Protein AF-A0A3P3Y8J8-F1 (afdb_monomer_lite)

Foldseek 3Di:
DDDDDFDWDWDWDADLVPRDIDIDTHGPPDDPPDDPPPPDDDDPPDDDDDDPVRDDDDDDDDDDDDDDDDDDDDDDDDDDDDDDDDDDDDDPPVVVVVVVVVVVVVLVVLLVVLVVLLVVVVVLVVVLVVVLVVLLVVLLVLLVVLLVLLVVLLVLLVVVLVLLVVLVVVLVVCVVCVVVLLVLQQPAFDDPLVCVPHPQTTSNSVPDPVVLVVLSVVLVVVSVVLVVVSVVLNVLSVVLNVLSVVLVVVSPPPCPVVPQCPVLVVVSVVVVVVVCCLQVVDPDDDDDDPDDDDPPPPPDDPHDPVSSVVVSCVSVVDPSPVVVVSVVSSVVSVVVSVVSVSSSSVSVVSSVVSVVVSVVSSVVSVVSVVSVVVSCVSSCSLVVSVVVLLVLLLVVVVVVLVVVVLVVVLVVVVVVLVVVVVVLVVCCVPCVVVDDPPPDPCSNPRDDRDDDDDDDDPPVRRPRNDQDPVNRRPDPDDVVVVVVSCVSVVPPPVVVVDDCVVVVVPPPDDDDDDDDDDDDDDDDDDDDDDDDDDDDDPVVVVVVVVVVVVVVVVVVVVVVCVVVVVVVVVVVVVVVVVVVVVVVVVVVVVVVVVVVVVVVVVVVVVVVVVVVVVVVVVVVVVVVVVVDPDQDADQDDDDQFHKWKAFLVFQWTNHPDDDTEGEPPSVLDDSDDRDIDIFGFHDWADDPDRYIYTYGDDDDPDDDDDD

Radius of gyration: 52.0 Å; chains: 1; bounding box: 136×70×163 Å

Organism: Plasmodiophora brassicae (NCBI:txid37360)

Secondary structure (DSSP, 8-state):
-PPPPPPPEEEEEE-TTT--EEEEEE-TT--S-S---------S-------TTS----S------------------------------S-SSHHHHHHHHHHHHHHHHHHHHHHHHHHHHHHHHHHHHHHHHHHHHHHHHHHHHHHHHHHHHHHHHHHHHHHHHHHHHHHHHHHHHHHHHHHHHHH-BPPHHHHTTSS--BHHHHS-HHHHHHHHHHHHHHHHHHHHHHHHHHHHHHHHHHHHHHHHHHTSTTHHHHTS-HHHHHHHHHHHHHHHHHHH--------TT----GGGGG-----HHHHHHHHHHHHH-GGG-HHHHHHHHHHHHHHHHHHHHHHHHHHHHHHHHHHHHHHHHHHHHHHHHHHHHHHGGGGHHHHHHHHHHHHHHHHHHHHHHHHHHHHHHHHHHHHHHHHHHHHHHHHHHHGGGS-TTSSTTTTPPPPP--------STTS-------TTTS-S----HHHHHHHHHHHH-TTGGG---GGGTTTS--S---------------------------SHHHHHHHHHHHHHHHHHHHHHTTTHHHHHHHHHHHHHHHHHHHHHHHHHHHHHHHHHHHHHHHHHHHHHHHHHHHHHHHHHHHHHHHHHT--S-PBP-SS--TT-EEEEETTT-BB--SSSSEEEETTGGGS---SS-EEEEEEEEEEE-STTEEEEEEP----------

Sequence (707 aa):
MPQRSMASSVVVAIVAETGRRFTVSVPAGESMFAPLALATDIATHDQIVLSDDGELVTGTMIRSPCYVYSRLMLTLGKGSGAVTASSVSRRAVTTRIHVDLDAIRNTLRSTDDALDQFRHGYRALRHLLFCFRRQIRAIHVAVRNLRRQVELYVKSVNDFSDDFRKLNDAVLAFNKAFEGTIARLSQIELHPSVTSGRSVHTLLDCVSEGHIRKTLAQFNRDVAGTANFVAQMEESVRTVERDCDEEASKLTTRTVVDRFPYTVIKQLIAMCSTFRRLLSGREQPEVAPDELVSDDDVEVLRLSPDRLEHLREYVLSDACFSDGALDQAQSEMLQMVYDRLSAVSDLETRIRQCSSRLTAYQEIVKQKEAQLASILAVEQIPEAYTAALVEVIRRRRYVASVADQLASVELSVQEQRLEEIKKRSRFASRYGRFLPRDAVPGLSERPPHYTVNLSKFDESLPKIDTLTEATLPNVTLPESFFQFLKETLEDEDILDRLPGTFRDRLTRNDSSDSLSGSDLDQISSVDESDESETGSIVAHKAVRAVVEAVVSETELSRVRLAESSDAAVESLSALQEALSGSHYILAKQECEIGSLAEKLTDLEQRHESLTMTAALMFRENKELSDAVSRPHIALADFRVGDCVAFSARTGQLLNINSPNYVVANRASFPATGDHLCFGHIASVEAGAGDTRLVKLHETSPLSPRTD

Structure (mmCIF, N/CA/C/O backbone):
data_AF-A0A3P3Y8J8-F1
#
_entry.id   AF-A0A3P3Y8J8-F1
#
loop_
_atom_site.group_PDB
_atom_site.id
_atom_site.type_symbol
_atom_site.label_atom_id
_atom_site.label_alt_id
_atom_site.label_comp_id
_atom_site.label_asym_id
_atom_site.label_entity_id
_atom_site.label_seq_id
_atom_site.pdbx_PDB_ins_code
_atom_site.Cartn_x
_atom_site.Cartn_y
_atom_site.Cartn_z
_atom_site.occupancy
_atom_site.B_iso_or_equiv
_atom_site.auth_seq_id
_atom_site.auth_comp_id
_atom_site.auth_asym_id
_atom_site.auth_atom_id
_atom_site.pdbx_PDB_model_num
ATOM 1 N N . MET A 1 1 ? 72.801 6.014 -33.243 1.00 35.25 1 MET A N 1
ATOM 2 C CA . MET A 1 1 ? 71.451 5.678 -33.748 1.00 35.25 1 MET A CA 1
ATOM 3 C C . MET A 1 1 ? 70.615 5.214 -32.564 1.00 35.25 1 MET A C 1
ATOM 5 O O . MET A 1 1 ? 71.037 4.249 -31.938 1.00 35.25 1 MET A O 1
ATOM 9 N N . PRO A 1 2 ? 69.534 5.913 -32.176 1.00 33.62 2 PRO A N 1
ATOM 10 C CA . PRO A 1 2 ? 68.748 5.541 -31.002 1.00 33.62 2 PRO A CA 1
ATOM 11 C C . PRO A 1 2 ? 67.758 4.412 -31.332 1.00 33.62 2 PRO A C 1
ATOM 13 O O . PRO A 1 2 ? 67.183 4.379 -32.421 1.00 33.62 2 PRO A O 1
ATOM 16 N N . GLN A 1 3 ? 67.579 3.489 -30.384 1.00 35.34 3 GLN A N 1
ATOM 17 C CA . GLN A 1 3 ? 66.599 2.401 -30.434 1.00 35.34 3 GLN A CA 1
ATOM 18 C C . GLN A 1 3 ? 65.174 2.972 -30.389 1.00 35.34 3 GLN A C 1
ATOM 20 O O . GLN A 1 3 ? 64.816 3.704 -29.467 1.00 35.34 3 GLN A O 1
ATOM 25 N N . ARG A 1 4 ? 64.356 2.647 -31.397 1.00 32.38 4 ARG A N 1
ATOM 26 C CA . ARG A 1 4 ? 62.924 2.978 -31.428 1.00 32.38 4 ARG A CA 1
ATOM 27 C C . ARG A 1 4 ? 62.164 2.079 -30.447 1.00 32.38 4 ARG A C 1
ATOM 29 O O . ARG A 1 4 ? 62.123 0.868 -30.629 1.00 32.38 4 ARG A O 1
ATOM 36 N N . SER A 1 5 ? 61.542 2.703 -29.450 1.00 36.03 5 SER A N 1
ATOM 37 C CA . SER A 1 5 ? 60.518 2.117 -28.579 1.00 36.03 5 SER A CA 1
ATOM 38 C C . SER A 1 5 ? 59.280 1.742 -29.404 1.00 36.03 5 SER A C 1
ATOM 40 O O . SER A 1 5 ? 58.665 2.617 -30.014 1.00 36.03 5 SER A O 1
ATOM 42 N N . MET A 1 6 ? 58.921 0.457 -29.433 1.00 37.34 6 MET A N 1
ATOM 43 C CA . MET A 1 6 ? 57.693 -0.053 -30.057 1.00 37.34 6 MET A CA 1
ATOM 44 C C . MET A 1 6 ? 56.515 0.147 -29.089 1.00 37.34 6 MET A C 1
ATOM 46 O O . MET A 1 6 ? 56.552 -0.352 -27.968 1.00 37.34 6 MET A O 1
ATOM 50 N N . ALA A 1 7 ? 55.490 0.898 -29.498 1.00 36.88 7 ALA A N 1
ATOM 51 C CA . ALA A 1 7 ? 54.299 1.168 -28.689 1.00 36.88 7 ALA A CA 1
ATOM 52 C C . ALA A 1 7 ? 53.293 0.001 -28.770 1.00 36.88 7 ALA A C 1
ATOM 54 O O . ALA A 1 7 ? 52.903 -0.393 -29.867 1.00 36.88 7 ALA A O 1
ATOM 55 N N . SER A 1 8 ? 52.860 -0.540 -27.625 1.00 37.62 8 SER A N 1
ATOM 56 C CA . SER A 1 8 ? 51.756 -1.513 -27.536 1.00 37.62 8 SER A CA 1
ATOM 57 C C . SER A 1 8 ? 50.402 -0.803 -27.589 1.00 37.62 8 SER A C 1
ATOM 59 O O . SER A 1 8 ? 50.224 0.218 -26.923 1.00 37.62 8 SER A O 1
ATOM 61 N N . SER A 1 9 ? 49.438 -1.353 -28.324 1.00 38.03 9 SER A N 1
ATOM 62 C CA . SER A 1 9 ? 48.086 -0.784 -28.433 1.00 38.03 9 SER A CA 1
ATOM 63 C C . SER A 1 9 ? 47.170 -1.416 -27.384 1.00 38.03 9 SER A C 1
ATOM 65 O O . SER A 1 9 ? 47.148 -2.635 -27.258 1.00 38.03 9 SER A O 1
ATOM 67 N N . VAL A 1 10 ? 46.425 -0.617 -26.616 1.00 37.78 10 VAL A N 1
ATOM 68 C CA . VAL A 1 10 ? 45.458 -1.120 -25.622 1.00 37.78 10 VAL A CA 1
ATOM 69 C C . VAL A 1 10 ? 44.050 -0.963 -26.181 1.00 37.78 10 VAL A C 1
ATOM 71 O O . VAL A 1 10 ? 43.636 0.149 -26.502 1.00 37.78 10 VAL A O 1
ATOM 74 N N . VAL A 1 11 ? 43.317 -2.069 -26.286 1.00 40.38 11 VAL A N 1
ATOM 75 C CA . VAL A 1 11 ? 41.925 -2.101 -26.747 1.00 40.38 11 VAL A CA 1
ATOM 76 C C . VAL A 1 11 ? 41.016 -2.330 -25.550 1.00 40.38 11 VAL A C 1
ATOM 78 O O . VAL A 1 11 ? 41.326 -3.130 -24.665 1.00 40.38 11 VAL A O 1
ATOM 81 N N . VAL A 1 12 ? 39.900 -1.605 -25.508 1.00 36.72 12 VAL A N 1
ATOM 82 C CA . VAL A 1 12 ? 38.963 -1.639 -24.387 1.00 36.72 12 VAL A CA 1
ATOM 83 C C . VAL A 1 12 ? 37.587 -2.066 -24.872 1.00 36.72 12 VAL A C 1
ATOM 85 O O . VAL A 1 12 ? 36.998 -1.379 -25.698 1.00 36.72 12 VAL A O 1
ATOM 88 N N . ALA A 1 13 ? 37.081 -3.182 -24.354 1.00 39.28 13 ALA A N 1
ATOM 89 C CA . ALA A 1 13 ? 35.759 -3.714 -24.663 1.00 39.28 13 ALA A CA 1
ATOM 90 C C . ALA A 1 13 ? 34.815 -3.536 -23.467 1.00 39.28 13 ALA A C 1
ATOM 92 O O . ALA A 1 13 ? 35.237 -3.646 -22.314 1.00 39.28 13 ALA A O 1
ATOM 93 N N . ILE A 1 14 ? 33.543 -3.251 -23.741 1.00 35.12 14 ILE A N 1
ATOM 94 C CA . ILE A 1 14 ? 32.497 -3.073 -22.728 1.00 35.12 14 ILE A CA 1
ATOM 95 C C . ILE A 1 14 ? 31.347 -4.019 -23.069 1.00 35.12 14 ILE A C 1
ATOM 97 O O . ILE A 1 14 ? 30.872 -4.030 -24.203 1.00 35.12 14 ILE A O 1
ATOM 101 N N . VAL A 1 15 ? 30.915 -4.824 -22.099 1.00 42.69 15 VAL A N 1
ATOM 102 C CA . VAL A 1 15 ? 29.780 -5.742 -22.269 1.00 42.69 15 VAL A CA 1
ATOM 103 C C . VAL A 1 15 ? 28.482 -4.966 -22.061 1.00 42.69 15 VAL A C 1
ATOM 105 O O . VAL A 1 15 ? 28.242 -4.468 -20.963 1.00 42.69 15 VAL A O 1
ATOM 108 N N . ALA A 1 16 ? 27.654 -4.873 -23.106 1.00 35.25 16 ALA A N 1
ATOM 109 C CA . ALA A 1 16 ? 26.477 -3.999 -23.152 1.00 35.25 16 ALA A CA 1
ATOM 110 C C . ALA A 1 16 ? 25.461 -4.252 -22.020 1.00 35.25 16 ALA A C 1
ATOM 112 O O . ALA A 1 16 ? 24.938 -3.305 -21.447 1.00 35.25 16 ALA A O 1
ATOM 113 N N . GLU A 1 17 ? 25.239 -5.508 -21.628 1.00 33.78 17 GLU A N 1
ATOM 114 C CA . GLU A 1 17 ? 24.240 -5.851 -20.602 1.00 33.78 17 GLU A CA 1
ATOM 115 C C . GLU A 1 17 ? 24.713 -5.615 -19.159 1.00 33.78 17 GLU A C 1
ATOM 117 O O . GLU A 1 17 ? 23.890 -5.442 -18.263 1.00 33.78 17 GLU A O 1
ATOM 122 N N . THR A 1 18 ? 26.028 -5.589 -18.906 1.00 45.53 18 THR A N 1
ATOM 123 C CA . THR A 1 18 ? 26.582 -5.491 -17.536 1.00 45.53 18 THR A CA 1
ATOM 124 C C . THR A 1 18 ? 27.427 -4.242 -17.293 1.00 45.53 18 THR A C 1
ATOM 126 O O . THR A 1 18 ? 27.809 -3.972 -16.155 1.00 45.53 18 THR A O 1
ATOM 129 N N . GLY A 1 19 ? 27.775 -3.493 -18.344 1.00 39.47 19 GLY A N 1
ATOM 130 C CA . GLY A 1 19 ? 28.634 -2.309 -18.277 1.00 39.47 19 GLY A CA 1
ATOM 131 C C . GLY A 1 19 ? 30.088 -2.592 -17.871 1.00 39.47 19 GLY A C 1
ATOM 132 O O . GLY A 1 19 ? 30.859 -1.655 -17.659 1.00 39.47 19 GLY A O 1
ATOM 133 N N . ARG A 1 20 ? 30.499 -3.863 -17.741 1.00 40.94 20 ARG A N 1
ATOM 134 C CA . ARG A 1 20 ? 31.861 -4.221 -17.317 1.00 40.94 20 ARG A CA 1
ATOM 135 C C . ARG A 1 20 ? 32.875 -3.957 -18.426 1.00 40.94 20 ARG A C 1
ATOM 137 O O . ARG A 1 20 ? 32.657 -4.320 -19.582 1.00 40.94 20 ARG A O 1
ATOM 144 N N . ARG A 1 21 ? 33.993 -3.334 -18.041 1.00 44.00 21 ARG A N 1
ATOM 145 C CA . ARG A 1 21 ? 35.056 -2.851 -18.928 1.00 44.00 21 ARG A CA 1
ATOM 146 C C . ARG A 1 21 ? 36.276 -3.770 -18.858 1.00 44.00 21 ARG A C 1
ATOM 148 O O . ARG A 1 21 ? 36.809 -3.994 -17.775 1.00 44.00 21 ARG A O 1
ATOM 155 N N . PHE A 1 22 ? 36.742 -4.243 -20.009 1.00 43.88 22 PHE A N 1
ATOM 156 C CA . PHE A 1 22 ? 37.916 -5.105 -20.147 1.00 43.88 22 PHE A CA 1
ATOM 157 C C . PHE A 1 22 ? 38.965 -4.428 -21.021 1.00 43.88 22 PHE A C 1
ATOM 159 O O . PHE A 1 22 ? 38.656 -3.969 -22.116 1.00 43.88 22 PHE A O 1
ATOM 166 N N . THR A 1 23 ? 40.206 -4.372 -20.550 1.00 40.44 23 THR A N 1
ATOM 167 C CA . THR A 1 23 ? 41.356 -3.817 -21.278 1.00 40.44 23 THR A CA 1
ATOM 168 C C . THR A 1 23 ? 42.302 -4.939 -21.676 1.00 40.44 23 THR A C 1
ATOM 170 O O . THR A 1 23 ? 42.787 -5.658 -20.805 1.00 40.44 23 THR A O 1
ATOM 173 N N . VAL A 1 24 ? 42.604 -5.055 -22.966 1.00 43.38 24 VAL A N 1
ATOM 174 C CA . VAL A 1 24 ? 43.574 -6.018 -23.501 1.00 43.38 24 VAL A CA 1
ATOM 175 C C . VAL A 1 24 ? 44.694 -5.244 -24.190 1.00 43.38 24 VAL A C 1
ATOM 177 O O . VAL A 1 24 ? 44.428 -4.402 -25.049 1.00 43.38 24 VAL A O 1
ATOM 180 N N . SER A 1 25 ? 45.947 -5.493 -23.801 1.00 37.94 25 SER A N 1
ATOM 181 C CA . SER A 1 25 ? 47.114 -4.932 -24.486 1.00 37.94 25 SER A CA 1
ATOM 182 C C . SER A 1 25 ? 47.569 -5.873 -25.599 1.00 37.94 25 SER A C 1
ATOM 184 O O . SER A 1 25 ? 47.735 -7.073 -25.391 1.00 37.94 25 SER A O 1
ATOM 186 N N . VAL A 1 26 ? 47.764 -5.322 -26.793 1.00 45.25 26 VAL A N 1
ATOM 187 C CA . VAL A 1 26 ? 48.240 -6.052 -27.968 1.00 45.25 26 VAL A CA 1
ATOM 188 C C . VAL A 1 26 ? 49.661 -5.580 -28.293 1.00 45.25 26 VAL A C 1
ATOM 190 O O . VAL A 1 26 ? 49.881 -4.373 -28.490 1.00 45.25 26 VAL A O 1
ATOM 193 N N . PRO A 1 27 ? 50.651 -6.490 -28.319 1.00 42.62 27 PRO A N 1
ATOM 194 C CA . PRO A 1 27 ? 52.020 -6.149 -28.683 1.00 42.62 27 PRO A CA 1
ATOM 195 C C . PRO A 1 27 ? 52.135 -5.787 -30.173 1.00 42.62 27 PRO A C 1
ATOM 197 O O . PRO A 1 27 ? 51.389 -6.268 -31.024 1.00 42.62 27 PRO A O 1
ATOM 200 N N . ALA A 1 28 ? 53.078 -4.902 -30.502 1.00 43.81 28 ALA A N 1
ATOM 201 C CA . ALA A 1 28 ? 53.263 -4.415 -31.867 1.00 43.81 28 ALA A CA 1
ATOM 202 C C . ALA A 1 28 ? 53.793 -5.528 -32.792 1.00 43.81 28 ALA A C 1
ATOM 204 O O . ALA A 1 28 ? 54.928 -5.973 -32.633 1.00 43.81 28 ALA A O 1
ATOM 205 N N . GLY A 1 29 ? 52.988 -5.936 -33.778 1.00 42.53 29 GLY A N 1
ATOM 206 C CA . GLY A 1 29 ? 53.387 -6.878 -34.834 1.00 42.53 29 GLY A CA 1
ATOM 207 C C . GLY A 1 29 ? 52.445 -8.066 -35.045 1.00 42.53 29 GLY A C 1
ATOM 208 O O . GLY A 1 29 ? 52.573 -8.747 -36.059 1.00 42.53 29 GLY A O 1
ATOM 209 N N . GLU A 1 30 ? 51.480 -8.294 -34.153 1.00 39.16 30 GLU A N 1
ATOM 210 C CA . GLU A 1 30 ? 50.462 -9.338 -34.320 1.00 39.16 30 GLU A CA 1
ATOM 211 C C . GLU A 1 30 ? 49.185 -8.763 -34.956 1.00 39.16 30 GLU A C 1
ATOM 213 O O . GLU A 1 30 ? 48.647 -7.751 -34.506 1.00 39.16 30 GLU A O 1
ATOM 218 N N . SER A 1 31 ? 48.706 -9.386 -36.041 1.00 40.22 31 SER A N 1
ATOM 219 C CA . SER A 1 31 ? 47.451 -8.989 -36.691 1.00 40.22 31 SER A CA 1
ATOM 220 C C . SER A 1 31 ? 46.245 -9.545 -35.933 1.00 40.22 31 SER A C 1
ATOM 222 O O . SER A 1 31 ? 46.278 -10.685 -35.473 1.00 40.22 31 SER A O 1
ATOM 224 N N . MET A 1 32 ? 45.169 -8.763 -35.885 1.00 37.22 32 MET A N 1
ATOM 225 C CA . MET A 1 32 ? 43.920 -8.988 -35.145 1.00 37.22 32 MET A CA 1
ATOM 226 C C . MET A 1 32 ? 43.041 -10.135 -35.717 1.00 37.22 32 MET A C 1
ATOM 228 O O . MET A 1 32 ? 41.837 -9.976 -35.879 1.00 37.22 32 MET A O 1
ATOM 232 N N . PHE A 1 33 ? 43.629 -11.285 -36.068 1.00 36.53 33 PHE A N 1
ATOM 233 C CA . PHE A 1 33 ? 42.969 -12.374 -36.808 1.00 36.53 33 PHE A CA 1
ATOM 234 C C . PHE A 1 33 ? 43.130 -13.758 -36.150 1.00 36.53 33 PHE A C 1
ATOM 236 O O . PHE A 1 33 ? 43.362 -14.759 -36.826 1.00 36.53 33 PHE A O 1
ATOM 243 N N . ALA A 1 34 ? 42.958 -13.829 -34.830 1.00 31.14 34 ALA A N 1
ATOM 244 C CA . ALA A 1 34 ? 42.625 -15.070 -34.129 1.00 31.14 34 ALA A CA 1
ATOM 245 C C . ALA A 1 34 ? 41.192 -14.958 -33.578 1.00 31.14 34 ALA A C 1
ATOM 247 O O . ALA A 1 34 ? 40.807 -13.872 -33.137 1.00 31.14 34 ALA A O 1
ATOM 248 N N . PRO A 1 35 ? 40.380 -16.031 -33.592 1.00 30.16 35 PRO A N 1
ATOM 249 C CA . PRO A 1 35 ? 39.044 -15.983 -33.020 1.00 30.16 35 PRO A CA 1
ATOM 250 C C . PRO A 1 35 ? 39.159 -15.771 -31.506 1.00 30.16 35 PRO A C 1
ATOM 252 O O . PRO A 1 35 ? 39.581 -16.666 -30.775 1.00 30.16 35 PRO A O 1
ATOM 255 N N . LEU A 1 36 ? 38.773 -14.586 -31.026 1.00 30.05 36 LEU A N 1
ATOM 256 C CA . LEU A 1 36 ? 38.442 -14.388 -29.618 1.00 30.05 36 LEU A CA 1
ATOM 257 C C . LEU A 1 36 ? 37.149 -15.169 -29.344 1.00 30.05 36 LEU A C 1
ATOM 259 O O . LEU A 1 36 ? 36.044 -14.661 -29.518 1.00 30.05 36 LEU A O 1
ATOM 263 N N . ALA A 1 37 ? 37.278 -16.428 -28.937 1.00 30.52 37 ALA A N 1
ATOM 264 C CA . ALA A 1 37 ? 36.194 -17.123 -28.263 1.00 30.52 37 ALA A CA 1
ATOM 265 C C . ALA A 1 37 ? 36.089 -16.543 -26.843 1.00 30.52 37 ALA A C 1
ATOM 267 O O . ALA A 1 37 ? 36.761 -16.998 -25.921 1.00 30.52 37 ALA A O 1
ATOM 268 N N . LEU A 1 38 ? 35.279 -15.494 -26.678 1.00 29.08 38 LEU A N 1
ATOM 269 C CA . LEU A 1 38 ? 34.786 -15.053 -25.373 1.00 29.08 38 LEU A CA 1
ATOM 270 C C . LEU A 1 38 ? 33.844 -16.141 -24.837 1.00 29.08 38 LEU A C 1
ATOM 272 O O . LEU A 1 38 ? 32.638 -16.108 -25.055 1.00 29.08 38 LEU A O 1
ATOM 276 N N . ALA A 1 39 ? 34.413 -17.147 -24.179 1.00 28.86 39 ALA A N 1
ATOM 277 C CA . ALA A 1 39 ? 33.673 -18.015 -23.277 1.00 28.86 39 ALA A CA 1
ATOM 278 C C . ALA A 1 39 ? 33.646 -17.317 -21.913 1.00 28.86 39 ALA A C 1
ATOM 280 O O . ALA A 1 39 ? 34.568 -17.459 -21.116 1.00 28.86 39 ALA A O 1
ATOM 281 N N . THR A 1 40 ? 32.626 -16.498 -21.675 1.00 28.67 40 THR A N 1
ATOM 282 C CA . THR A 1 40 ? 32.353 -15.944 -20.345 1.00 28.67 40 THR A CA 1
ATOM 283 C C . THR A 1 40 ? 30.919 -16.236 -19.961 1.00 28.67 40 THR A C 1
ATOM 285 O O . THR A 1 40 ? 30.011 -16.015 -20.760 1.00 28.67 40 THR A O 1
ATOM 288 N N . ASP A 1 41 ? 30.766 -16.718 -18.729 1.00 27.19 41 ASP A N 1
ATOM 289 C CA . ASP A 1 41 ? 29.528 -16.962 -17.999 1.00 27.19 41 ASP A CA 1
ATOM 290 C C . ASP A 1 41 ? 28.506 -15.831 -18.183 1.00 27.19 41 ASP A C 1
ATOM 292 O O . ASP A 1 41 ? 28.546 -14.803 -17.505 1.00 27.19 41 ASP A O 1
ATOM 296 N N . ILE A 1 42 ? 27.562 -16.032 -19.098 1.00 29.09 42 ILE A N 1
ATOM 297 C CA . ILE A 1 42 ? 26.264 -15.367 -19.062 1.00 29.09 42 ILE A CA 1
ATOM 298 C C . ILE A 1 42 ? 25.330 -16.398 -18.444 1.00 29.09 42 ILE A C 1
ATOM 300 O O . ILE A 1 42 ? 25.132 -17.482 -18.997 1.00 29.09 42 ILE A O 1
ATOM 304 N N . ALA A 1 43 ? 24.827 -16.088 -17.250 1.00 28.58 43 ALA A N 1
ATOM 305 C CA . ALA A 1 43 ? 23.798 -16.878 -16.598 1.00 28.58 43 ALA A CA 1
ATOM 306 C C . ALA A 1 43 ? 22.659 -17.138 -17.593 1.00 28.58 43 ALA A C 1
ATOM 308 O O . ALA A 1 43 ? 22.209 -16.241 -18.298 1.00 28.58 43 ALA A O 1
ATOM 309 N N . THR A 1 44 ? 22.225 -18.389 -17.663 1.00 31.73 44 THR A N 1
ATOM 310 C CA . THR A 1 44 ? 21.233 -18.932 -18.591 1.00 31.73 44 THR A CA 1
ATOM 311 C C . THR A 1 44 ? 19.814 -18.433 -18.312 1.00 31.73 44 THR A C 1
ATOM 313 O O . THR A 1 44 ? 18.924 -19.255 -18.106 1.00 31.73 44 THR A O 1
ATOM 316 N N . HIS A 1 45 ? 19.576 -17.127 -18.225 1.00 30.56 45 HIS A N 1
ATOM 317 C CA . HIS A 1 45 ? 18.229 -16.561 -18.181 1.00 30.56 45 HIS A CA 1
ATOM 318 C C . HIS A 1 45 ? 18.088 -15.563 -19.335 1.00 30.56 45 HIS A C 1
ATOM 320 O O . HIS A 1 45 ? 18.872 -14.631 -19.466 1.00 30.56 45 HIS A O 1
ATOM 326 N N . ASP A 1 46 ? 17.097 -15.860 -20.176 1.00 29.88 46 ASP A N 1
ATOM 327 C CA . ASP A 1 46 ? 16.592 -15.107 -21.327 1.00 29.88 46 ASP A CA 1
ATOM 328 C C . ASP A 1 46 ? 17.432 -15.128 -22.618 1.00 29.88 46 ASP A C 1
ATOM 330 O O . ASP A 1 46 ? 18.158 -14.204 -22.973 1.00 29.88 46 ASP A O 1
ATOM 334 N N . GLN A 1 47 ? 17.237 -16.191 -23.409 1.00 31.45 47 GLN A N 1
ATOM 335 C CA . GLN A 1 47 ? 17.501 -16.163 -24.851 1.00 31.45 47 GLN A CA 1
ATOM 336 C C . GLN A 1 47 ? 16.296 -15.567 -25.591 1.00 31.45 47 GLN A C 1
ATOM 338 O O . GLN A 1 47 ? 15.192 -16.106 -25.522 1.00 31.45 47 GLN A O 1
ATOM 343 N N . ILE A 1 48 ? 16.518 -14.516 -26.384 1.00 25.72 48 ILE A N 1
ATOM 344 C CA . ILE A 1 48 ? 15.570 -14.105 -27.427 1.00 25.72 48 ILE A CA 1
ATOM 345 C C . ILE A 1 48 ? 15.728 -15.075 -28.604 1.00 25.72 48 ILE A C 1
ATOM 347 O O . ILE A 1 48 ? 16.675 -14.978 -29.387 1.00 25.72 48 ILE A O 1
ATOM 351 N N . VAL A 1 49 ? 14.797 -16.019 -28.729 1.00 29.61 49 VAL A N 1
ATOM 352 C CA . VAL A 1 49 ? 14.659 -16.871 -29.916 1.00 29.61 49 VAL A CA 1
ATOM 353 C C . VAL A 1 49 ? 13.783 -16.132 -30.925 1.00 29.61 49 VAL A C 1
ATOM 355 O O . VAL A 1 49 ? 12.612 -15.869 -30.664 1.00 29.61 49 VAL A O 1
ATOM 358 N N . LEU A 1 50 ? 14.352 -15.779 -32.077 1.00 28.89 50 LEU A N 1
ATOM 359 C CA . LEU A 1 50 ? 13.595 -15.236 -33.203 1.00 28.89 50 LEU A CA 1
ATOM 360 C C . LEU A 1 50 ? 13.163 -16.387 -34.119 1.00 28.89 50 LEU A C 1
ATOM 362 O O . LEU A 1 50 ? 14.010 -17.044 -34.722 1.00 28.89 50 LEU A O 1
ATOM 366 N N . SER A 1 51 ? 11.850 -16.602 -34.213 1.00 33.72 51 SER A N 1
ATOM 367 C CA . SER A 1 51 ? 11.207 -17.260 -35.355 1.00 33.72 51 SER A CA 1
ATOM 368 C C . SER A 1 51 ? 11.111 -16.258 -36.512 1.00 33.72 51 SER A C 1
ATOM 370 O O . SER A 1 51 ? 10.894 -15.067 -36.263 1.00 33.72 51 SER A O 1
ATOM 372 N N . ASP A 1 52 ? 11.246 -16.722 -37.758 1.00 31.05 52 ASP A N 1
ATOM 373 C CA . ASP A 1 52 ? 11.147 -15.892 -38.972 1.00 31.05 52 ASP A CA 1
ATOM 374 C C . ASP A 1 52 ? 9.785 -15.169 -39.105 1.00 31.05 52 ASP A C 1
ATOM 376 O O . ASP A 1 52 ? 9.689 -14.171 -39.826 1.00 31.05 52 ASP A O 1
ATOM 380 N N . ASP A 1 53 ? 8.785 -15.581 -38.316 1.00 30.83 53 ASP A N 1
ATOM 381 C CA . ASP A 1 53 ? 7.408 -15.077 -38.376 1.00 30.83 53 ASP A CA 1
ATOM 382 C C . ASP A 1 53 ? 6.998 -14.225 -37.155 1.00 30.83 53 ASP A C 1
ATOM 384 O O . ASP A 1 53 ? 5.893 -13.689 -37.103 1.00 30.83 53 ASP A O 1
ATOM 388 N N . GLY A 1 54 ? 7.879 -14.051 -36.162 1.00 30.66 54 GLY A N 1
ATOM 389 C CA . GLY A 1 54 ? 7.609 -13.204 -34.991 1.00 30.66 54 GLY A CA 1
ATOM 390 C C . GLY A 1 54 ? 6.660 -13.787 -33.932 1.00 30.66 54 GLY A C 1
ATOM 391 O O . GLY A 1 54 ? 6.280 -13.057 -33.015 1.00 30.66 54 GLY A O 1
ATOM 392 N N . GLU A 1 55 ? 6.312 -15.075 -34.001 1.00 30.48 55 GLU A N 1
ATOM 393 C CA . GLU A 1 55 ? 5.611 -15.779 -32.916 1.00 30.48 55 GLU A CA 1
ATOM 394 C C . GLU A 1 55 ? 6.567 -16.502 -31.952 1.00 30.48 55 GLU A C 1
ATOM 396 O O . GLU A 1 55 ? 7.654 -16.958 -32.318 1.00 30.48 55 GLU A O 1
ATOM 401 N N . LEU A 1 56 ? 6.141 -16.591 -30.689 1.00 28.72 56 LEU A N 1
ATOM 402 C CA . LEU A 1 56 ? 6.896 -17.161 -29.577 1.00 28.72 56 LEU A CA 1
ATOM 403 C C . LEU A 1 56 ? 6.870 -18.700 -29.658 1.00 28.72 56 LEU A C 1
ATOM 405 O O . LEU A 1 56 ? 5.885 -19.333 -29.282 1.00 28.72 56 LEU A O 1
ATOM 409 N N . VAL A 1 57 ? 7.950 -19.321 -30.138 1.00 32.53 57 VAL A N 1
ATOM 410 C CA . VAL A 1 57 ? 8.064 -20.789 -30.174 1.00 32.53 57 VAL A CA 1
ATOM 411 C C . VAL A 1 57 ? 8.453 -21.300 -28.788 1.00 32.53 57 VAL A C 1
ATOM 413 O O . VAL A 1 57 ? 9.589 -21.136 -28.345 1.00 32.53 57 VAL A O 1
ATOM 416 N N . THR A 1 58 ? 7.518 -21.956 -28.102 1.00 34.06 58 THR A N 1
ATOM 417 C CA . THR A 1 58 ? 7.821 -22.781 -26.928 1.00 34.06 58 THR A CA 1
ATOM 418 C C . THR A 1 58 ? 7.967 -24.236 -27.368 1.00 34.06 58 THR A C 1
ATOM 420 O O . THR A 1 58 ? 6.994 -24.904 -27.696 1.00 34.06 58 THR A O 1
ATOM 423 N N . GLY A 1 59 ? 9.204 -24.739 -27.368 1.00 32.66 59 GLY A N 1
ATOM 424 C CA . GLY A 1 59 ? 9.470 -26.178 -27.386 1.00 32.66 59 GLY A CA 1
ATOM 425 C C . GLY A 1 59 ? 10.321 -26.702 -28.546 1.00 32.66 59 GLY A C 1
ATOM 426 O O . GLY A 1 59 ? 9.986 -26.575 -29.715 1.00 32.66 59 GLY A O 1
ATOM 427 N N . THR A 1 60 ? 11.362 -27.435 -28.146 1.00 29.55 60 THR A N 1
ATOM 428 C CA . THR A 1 60 ? 12.251 -28.339 -28.902 1.00 29.55 60 THR A CA 1
ATOM 429 C C . THR A 1 60 ? 13.427 -27.734 -29.681 1.00 29.55 60 THR A C 1
ATOM 431 O O . THR A 1 60 ? 13.302 -26.916 -30.583 1.00 29.55 60 THR A O 1
ATOM 434 N N . MET A 1 61 ? 14.618 -28.189 -29.269 1.00 30.17 61 MET A N 1
ATOM 435 C CA . MET A 1 61 ? 15.936 -27.821 -29.775 1.00 30.17 61 MET A CA 1
ATOM 436 C C . MET A 1 61 ? 16.134 -28.224 -31.239 1.00 30.17 61 MET A C 1
ATOM 438 O O . MET A 1 61 ? 16.119 -29.411 -31.559 1.00 30.17 61 MET A O 1
ATOM 442 N N . ILE A 1 62 ? 16.508 -27.260 -32.081 1.00 25.52 62 ILE A N 1
ATOM 443 C CA . ILE A 1 62 ? 17.273 -27.518 -33.305 1.00 25.52 62 ILE A CA 1
ATOM 444 C C . ILE A 1 62 ? 18.625 -26.821 -33.147 1.00 25.52 62 ILE A C 1
ATOM 446 O O . ILE A 1 62 ? 18.718 -25.598 -33.083 1.00 25.52 62 ILE A O 1
ATOM 450 N N . ARG A 1 63 ? 19.694 -27.618 -33.044 1.00 30.58 63 ARG A N 1
ATOM 451 C CA . ARG A 1 63 ? 21.079 -27.136 -33.099 1.00 30.58 63 ARG A CA 1
ATOM 452 C C . ARG A 1 63 ? 21.458 -26.896 -34.561 1.00 30.58 63 ARG A C 1
ATOM 454 O O . ARG A 1 63 ? 21.418 -27.824 -35.363 1.00 30.58 63 ARG A O 1
ATOM 461 N N . SER A 1 64 ? 21.920 -25.696 -34.892 1.00 23.27 64 SER A N 1
ATOM 462 C CA . SER A 1 64 ? 22.842 -25.491 -36.014 1.00 23.27 64 SER A CA 1
ATOM 463 C C . SER A 1 64 ? 23.850 -24.398 -35.661 1.00 23.27 64 SER A C 1
ATOM 465 O O . SER A 1 64 ? 23.440 -23.303 -35.277 1.00 23.27 64 SER A O 1
ATOM 467 N N . PRO A 1 65 ? 25.162 -24.675 -35.746 1.00 26.48 65 PRO A N 1
ATOM 468 C CA . PRO A 1 65 ? 26.188 -23.670 -35.520 1.00 26.48 65 PRO A CA 1
ATOM 469 C C . PRO A 1 65 ? 26.340 -22.778 -36.760 1.00 26.48 65 PRO A C 1
ATOM 471 O O . PRO A 1 65 ? 26.440 -23.263 -37.887 1.00 26.48 65 PRO A O 1
ATOM 474 N N . CYS A 1 66 ? 26.389 -21.463 -36.553 1.00 22.27 66 CYS A N 1
ATOM 475 C CA . CYS A 1 66 ? 26.805 -20.518 -37.585 1.00 22.27 66 CYS A CA 1
ATOM 476 C C . CYS A 1 66 ? 28.341 -20.512 -37.658 1.00 22.27 66 CYS A C 1
ATOM 478 O O . CYS A 1 66 ? 29.000 -20.111 -36.702 1.00 22.27 66 CYS A O 1
ATOM 480 N N . TYR A 1 67 ? 28.911 -20.949 -38.782 1.00 23.59 67 TYR A N 1
ATOM 481 C CA . TYR A 1 67 ? 30.343 -20.826 -39.072 1.00 23.59 67 TYR A CA 1
ATOM 482 C C . TYR A 1 67 ? 30.623 -19.512 -39.811 1.00 23.59 67 TYR A C 1
ATOM 484 O O . TYR A 1 67 ? 29.951 -19.199 -40.792 1.00 23.59 67 TYR A O 1
ATOM 492 N N . VAL A 1 68 ? 31.658 -18.781 -39.390 1.00 23.28 68 VAL A N 1
ATOM 493 C CA . VAL A 1 68 ? 32.276 -17.704 -40.179 1.00 23.28 68 VAL A CA 1
ATOM 494 C C . VAL A 1 68 ? 33.619 -18.230 -40.685 1.00 23.28 68 VAL A C 1
ATOM 496 O O . VAL A 1 68 ? 34.512 -18.507 -39.888 1.00 23.28 68 VAL A O 1
ATOM 499 N N . TYR A 1 69 ? 33.758 -18.404 -42.001 1.00 24.67 69 TYR A N 1
ATOM 500 C CA . TYR A 1 69 ? 35.023 -18.779 -42.644 1.00 24.67 69 TYR A CA 1
ATOM 501 C C . TYR A 1 69 ? 35.771 -17.535 -43.141 1.00 24.67 69 TYR A C 1
ATOM 503 O O . TYR A 1 69 ? 35.173 -16.661 -43.769 1.00 24.67 69 TYR A O 1
ATOM 511 N N . SER A 1 70 ? 37.089 -17.496 -42.926 1.00 24.39 70 SER A N 1
ATOM 512 C CA . SER A 1 70 ? 38.017 -16.577 -43.595 1.00 24.39 70 SER A CA 1
ATOM 513 C C . SER A 1 70 ? 38.695 -17.266 -44.788 1.00 24.39 70 SER A C 1
ATOM 515 O O . SER A 1 70 ? 38.935 -18.476 -44.781 1.00 24.39 70 SER A O 1
ATOM 517 N N . ARG A 1 71 ? 38.994 -16.493 -45.840 1.00 25.28 71 ARG A N 1
ATOM 518 C CA . ARG A 1 71 ? 39.685 -16.953 -47.053 1.00 25.28 71 ARG A CA 1
ATOM 519 C C . ARG A 1 71 ? 41.135 -16.473 -47.037 1.00 25.28 71 ARG A C 1
ATOM 521 O O . ARG A 1 71 ? 41.390 -15.278 -46.948 1.00 25.28 71 ARG A O 1
ATOM 528 N N . LEU A 1 72 ? 42.069 -17.413 -47.168 1.00 27.31 72 LEU A N 1
ATOM 529 C CA . LEU A 1 72 ? 43.499 -17.169 -47.356 1.00 27.31 72 LEU A CA 1
ATOM 530 C C . LEU A 1 72 ? 43.771 -16.860 -48.844 1.00 27.31 72 LEU A C 1
ATOM 532 O O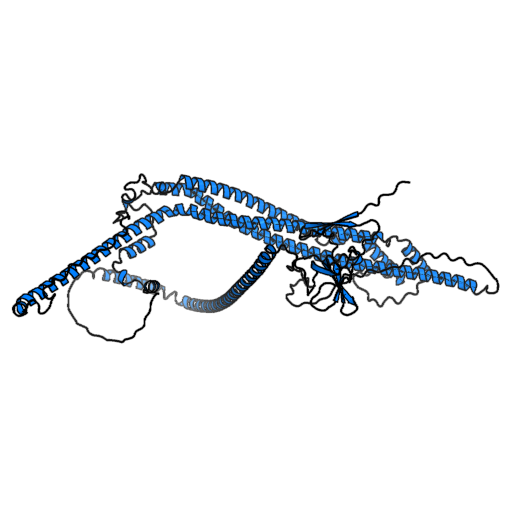 . LEU A 1 72 ? 43.414 -17.664 -49.705 1.00 27.31 72 LEU A O 1
ATOM 536 N N . MET A 1 73 ? 44.424 -15.739 -49.156 1.00 27.23 73 MET A N 1
ATOM 537 C CA . MET A 1 73 ? 45.103 -15.524 -50.442 1.00 27.23 73 MET A CA 1
ATOM 538 C C . MET A 1 73 ? 46.609 -15.476 -50.173 1.00 27.23 73 MET A C 1
ATOM 540 O O . MET A 1 73 ? 47.105 -14.608 -49.459 1.00 27.23 73 MET A O 1
ATOM 544 N N . LEU A 1 74 ? 47.321 -16.460 -50.721 1.00 27.86 74 LEU A N 1
ATOM 545 C CA . LEU A 1 74 ? 48.776 -16.571 -50.703 1.00 27.86 74 LEU A CA 1
ATOM 546 C C . LEU A 1 74 ? 49.399 -15.415 -51.497 1.00 27.86 74 LEU A C 1
ATOM 548 O O . LEU A 1 74 ? 49.148 -15.270 -52.692 1.00 27.86 74 LEU A O 1
ATOM 552 N N . THR A 1 75 ? 50.275 -14.637 -50.867 1.00 30.17 75 THR A N 1
ATOM 553 C CA . THR A 1 75 ? 51.224 -13.776 -51.574 1.00 30.17 75 THR A CA 1
ATOM 554 C C . THR A 1 75 ? 52.331 -14.651 -52.167 1.00 30.17 75 THR A C 1
ATOM 556 O O . THR A 1 75 ? 53.243 -15.104 -51.479 1.00 30.17 75 THR A O 1
ATOM 559 N N . LEU A 1 76 ? 52.248 -14.926 -53.470 1.00 29.42 76 LEU A N 1
ATOM 560 C CA . LEU A 1 76 ? 53.334 -15.559 -54.217 1.00 29.42 76 LEU A CA 1
ATOM 561 C C . LEU A 1 76 ? 54.521 -14.590 -54.316 1.00 29.42 76 LEU A C 1
ATOM 563 O O . LEU A 1 76 ? 54.427 -13.502 -54.886 1.00 29.42 76 LEU A O 1
ATOM 567 N N . GLY A 1 77 ? 55.638 -15.003 -53.719 1.00 28.59 77 GLY A N 1
ATOM 568 C CA . GLY A 1 77 ? 56.899 -14.277 -53.703 1.00 28.59 77 GLY A CA 1
ATOM 569 C C . GLY A 1 77 ? 57.492 -14.069 -55.097 1.00 28.59 77 GLY A C 1
ATOM 570 O O . GLY A 1 77 ? 57.502 -14.961 -55.945 1.00 28.59 77 GLY A O 1
ATOM 571 N N . LYS A 1 78 ? 58.049 -12.874 -55.308 1.00 36.19 78 LYS A N 1
ATOM 572 C CA . LYS A 1 78 ? 58.921 -12.548 -56.440 1.00 36.19 78 LYS A CA 1
ATOM 573 C C . LYS A 1 78 ? 60.231 -13.334 -56.312 1.00 36.19 78 LYS A C 1
ATOM 575 O O . LYS A 1 78 ? 61.128 -12.927 -55.580 1.00 36.19 78 LYS A O 1
ATOM 580 N N . GLY A 1 79 ? 60.341 -14.449 -57.028 1.00 29.39 79 GLY A N 1
ATOM 581 C CA . GLY A 1 79 ? 61.607 -15.143 -57.261 1.00 29.39 79 GLY A CA 1
ATOM 582 C C . GLY A 1 79 ? 62.327 -14.554 -58.473 1.00 29.39 79 GLY A C 1
ATOM 583 O O . GLY A 1 79 ? 61.825 -14.631 -59.591 1.00 29.39 79 GLY A O 1
ATOM 584 N N . SER A 1 80 ? 63.504 -13.964 -58.256 1.00 36.78 80 SER A N 1
ATOM 585 C CA . SER A 1 80 ? 64.436 -13.600 -59.325 1.00 36.78 80 SER A CA 1
ATOM 586 C C . SER A 1 80 ? 65.125 -14.857 -59.859 1.00 36.78 80 SER A C 1
ATOM 588 O O . SER A 1 80 ? 65.795 -15.555 -59.099 1.00 36.78 80 SER A O 1
ATOM 590 N N . GLY A 1 81 ? 65.009 -15.123 -61.158 1.00 30.78 81 GLY A N 1
ATOM 591 C CA . GLY A 1 81 ? 65.753 -16.175 -61.846 1.00 30.78 81 GLY A CA 1
ATOM 592 C C . GLY A 1 81 ? 66.326 -15.644 -63.153 1.00 30.78 81 GLY A C 1
ATOM 593 O O . GLY A 1 81 ? 65.582 -15.350 -64.083 1.00 30.78 81 GLY A O 1
ATOM 594 N N . ALA A 1 82 ? 67.648 -15.497 -63.199 1.00 38.78 82 ALA A N 1
ATOM 595 C CA . ALA A 1 82 ? 68.416 -15.214 -64.402 1.00 38.78 82 ALA A CA 1
ATOM 596 C C . ALA A 1 82 ? 68.553 -16.484 -65.255 1.00 38.78 82 ALA A C 1
ATOM 598 O O . ALA A 1 82 ? 68.872 -17.539 -64.711 1.00 38.78 82 ALA A O 1
ATOM 599 N N . VAL A 1 83 ? 68.398 -16.377 -66.579 1.00 30.98 83 VAL A N 1
ATOM 600 C CA . VAL A 1 83 ? 68.901 -17.378 -67.535 1.00 30.98 83 VAL A CA 1
ATOM 601 C C . VAL A 1 83 ? 69.479 -16.675 -68.763 1.00 30.98 83 VAL A C 1
ATOM 603 O O . VAL A 1 83 ? 68.918 -15.720 -69.297 1.00 30.98 83 VAL A O 1
ATOM 606 N N . THR A 1 84 ? 70.654 -17.160 -69.146 1.00 36.47 84 THR A N 1
ATOM 607 C CA . THR A 1 84 ? 71.545 -16.750 -70.228 1.00 36.47 84 THR A CA 1
ATOM 608 C C . THR A 1 84 ? 71.077 -17.190 -71.620 1.00 36.47 84 THR A C 1
ATOM 610 O O . THR A 1 84 ? 70.249 -18.080 -71.794 1.00 36.47 84 THR A O 1
ATOM 613 N N . ALA A 1 85 ? 71.659 -16.536 -72.627 1.00 34.66 85 ALA A N 1
ATOM 614 C CA . ALA A 1 85 ? 71.443 -16.716 -74.059 1.00 34.66 85 ALA A CA 1
ATOM 615 C C . ALA A 1 85 ? 71.792 -18.120 -74.603 1.00 34.66 85 ALA A C 1
ATOM 617 O O . ALA A 1 85 ? 72.778 -18.722 -74.189 1.00 34.66 85 ALA A O 1
ATOM 618 N N . SER A 1 86 ? 71.103 -18.571 -75.660 1.00 33.47 86 SER A N 1
ATOM 619 C CA . SER A 1 86 ? 71.649 -18.566 -77.034 1.00 33.47 86 SER A CA 1
ATOM 620 C C . SER A 1 86 ? 70.804 -19.368 -78.041 1.00 33.47 86 SER A C 1
ATOM 622 O O . SER A 1 86 ? 70.110 -20.324 -77.708 1.00 33.47 86 SER A O 1
ATOM 624 N N . SER A 1 87 ? 71.017 -18.996 -79.305 1.00 33.09 87 SER A N 1
ATOM 625 C CA . SER A 1 87 ? 70.820 -19.740 -80.555 1.00 33.09 87 SER A CA 1
ATOM 626 C C . SER A 1 87 ? 69.539 -19.497 -81.370 1.00 33.09 87 SER A C 1
ATOM 628 O O . SER A 1 87 ? 68.397 -19.601 -80.937 1.00 33.09 87 SER A O 1
ATOM 630 N N . VAL A 1 88 ? 69.835 -19.117 -82.611 1.00 38.72 88 VAL A N 1
ATOM 631 C CA . VAL A 1 88 ? 68.997 -18.729 -83.740 1.00 38.72 88 VAL A CA 1
ATOM 632 C C . VAL A 1 88 ? 68.652 -19.981 -84.551 1.00 38.72 88 VAL A C 1
ATOM 634 O O . VAL A 1 88 ? 69.533 -20.809 -84.762 1.00 38.72 88 VAL A O 1
ATOM 637 N N . SER A 1 89 ? 67.426 -20.074 -85.087 1.00 39.78 89 SER A N 1
ATOM 638 C CA . SER A 1 89 ? 67.142 -20.296 -86.526 1.00 39.78 89 SER A CA 1
ATOM 639 C C . SER A 1 89 ? 65.807 -21.019 -86.783 1.00 39.78 89 SER A C 1
ATOM 641 O O . SER A 1 89 ? 65.496 -22.035 -86.173 1.00 39.78 89 SER A O 1
ATOM 643 N N . ARG A 1 90 ? 65.071 -20.500 -87.780 1.00 39.50 90 ARG A N 1
ATOM 644 C CA . ARG A 1 90 ? 63.865 -21.037 -88.455 1.00 39.50 90 ARG A CA 1
ATOM 645 C C . ARG A 1 90 ? 62.559 -21.109 -87.650 1.00 39.50 90 ARG A C 1
ATOM 647 O O . ARG A 1 90 ? 62.121 -22.184 -87.267 1.00 39.50 90 ARG A O 1
ATOM 654 N N . ARG A 1 91 ? 61.849 -19.975 -87.557 1.00 40.06 91 ARG A N 1
ATOM 655 C CA . ARG A 1 91 ? 60.366 -19.885 -87.565 1.00 40.06 91 ARG A CA 1
ATOM 656 C C . ARG A 1 91 ? 59.946 -18.409 -87.631 1.00 40.06 91 ARG A C 1
ATOM 658 O O . ARG A 1 91 ? 59.806 -17.760 -86.603 1.00 40.06 91 ARG A O 1
ATOM 665 N N . ALA A 1 92 ? 59.781 -17.860 -88.835 1.00 43.25 92 ALA A N 1
ATOM 666 C CA . ALA A 1 92 ? 59.406 -16.449 -89.043 1.00 43.25 92 ALA A CA 1
ATOM 667 C C . ALA A 1 92 ? 57.963 -16.249 -89.553 1.00 43.25 92 ALA A C 1
ATOM 669 O O . ALA A 1 92 ? 57.587 -15.141 -89.911 1.00 43.25 92 ALA A O 1
ATOM 670 N N . VAL A 1 93 ? 57.135 -17.301 -89.564 1.00 42.44 93 VAL A N 1
ATOM 671 C CA . VAL A 1 93 ? 55.703 -17.195 -89.925 1.00 42.44 93 VAL A CA 1
ATOM 672 C C . VAL A 1 93 ? 54.781 -17.705 -88.806 1.00 42.44 93 VAL A C 1
ATOM 674 O O . VAL A 1 93 ? 53.673 -17.211 -88.654 1.00 42.44 93 VAL A O 1
ATOM 677 N N . THR A 1 94 ? 55.257 -18.580 -87.915 1.00 44.12 94 THR A N 1
ATOM 678 C CA . THR A 1 94 ? 54.522 -18.983 -86.696 1.00 44.12 94 THR A CA 1
ATOM 679 C C . THR A 1 94 ? 54.756 -18.059 -85.495 1.00 44.12 94 THR A C 1
ATOM 681 O O . THR A 1 94 ? 54.001 -18.118 -84.536 1.00 44.12 94 THR A O 1
ATOM 684 N N . THR A 1 95 ? 55.777 -17.198 -85.515 1.00 47.38 95 THR A N 1
ATOM 685 C CA . THR A 1 95 ? 56.110 -16.285 -84.401 1.00 47.38 95 THR A CA 1
ATOM 686 C C . THR A 1 95 ? 55.244 -15.028 -84.369 1.00 47.38 95 THR A C 1
ATOM 688 O O . THR A 1 95 ? 54.904 -14.590 -83.281 1.00 47.38 95 THR A O 1
ATOM 691 N N . ARG A 1 96 ? 54.794 -14.493 -85.515 1.00 41.72 96 ARG A N 1
ATOM 692 C CA . ARG A 1 96 ? 53.793 -13.403 -85.535 1.00 41.72 96 ARG A CA 1
ATOM 693 C C . ARG A 1 96 ? 52.426 -13.877 -85.035 1.00 41.72 96 ARG A C 1
ATOM 695 O O . ARG A 1 96 ? 51.846 -13.240 -84.172 1.00 41.72 96 ARG A O 1
ATOM 702 N N . ILE A 1 97 ? 51.994 -15.063 -85.471 1.00 48.75 97 ILE A N 1
ATOM 703 C CA . ILE A 1 97 ? 50.746 -15.685 -85.001 1.00 48.75 97 ILE A CA 1
ATOM 704 C C . ILE A 1 97 ? 50.836 -16.048 -83.505 1.00 48.75 97 ILE A C 1
ATOM 706 O O . ILE A 1 97 ? 49.855 -15.900 -82.789 1.00 48.75 97 ILE A O 1
ATOM 710 N N . HIS A 1 98 ? 51.995 -16.487 -82.994 1.00 47.84 98 HIS A N 1
ATOM 711 C CA . HIS A 1 98 ? 52.163 -16.752 -81.557 1.00 47.84 98 HIS A CA 1
ATOM 712 C C . HIS A 1 98 ? 52.232 -15.488 -80.693 1.00 47.84 98 HIS A C 1
ATOM 714 O O . HIS A 1 98 ? 51.654 -15.494 -79.614 1.00 47.84 98 HIS A O 1
ATOM 720 N N . VAL A 1 99 ? 52.863 -14.406 -81.162 1.00 56.34 99 VAL A N 1
ATOM 721 C CA . VAL A 1 99 ? 52.879 -13.123 -80.434 1.00 56.34 99 VAL A CA 1
ATOM 722 C C . VAL A 1 99 ? 51.470 -12.524 -80.349 1.00 56.34 99 VAL A C 1
ATOM 724 O O . VAL A 1 99 ? 51.078 -12.069 -79.276 1.00 56.34 99 VAL A O 1
ATOM 727 N N . ASP A 1 100 ? 50.673 -12.620 -81.418 1.00 55.16 100 ASP A N 1
ATOM 728 C CA . ASP A 1 100 ? 49.270 -12.186 -81.397 1.00 55.16 100 ASP A CA 1
ATOM 729 C C . ASP A 1 100 ? 48.399 -13.106 -80.519 1.00 55.16 100 ASP A C 1
ATOM 731 O O . ASP A 1 100 ? 47.560 -12.624 -79.762 1.00 55.16 100 ASP A O 1
ATOM 735 N N . LEU A 1 101 ? 48.628 -14.427 -80.528 1.00 56.44 101 LEU A N 1
ATOM 736 C CA . LEU A 1 101 ? 47.901 -15.369 -79.663 1.00 56.44 101 LEU A CA 1
ATOM 737 C C . LEU A 1 101 ? 48.244 -15.224 -78.175 1.00 56.44 101 LEU A C 1
ATOM 739 O O . LEU A 1 101 ? 47.359 -15.409 -77.342 1.00 56.44 101 LEU A O 1
ATOM 743 N N . ASP A 1 102 ? 49.486 -14.896 -77.818 1.00 67.25 102 ASP A N 1
ATOM 744 C CA . ASP A 1 102 ? 49.866 -14.648 -76.425 1.00 67.25 102 ASP A CA 1
ATOM 745 C C . ASP A 1 102 ? 49.355 -13.285 -75.934 1.00 67.25 102 ASP A C 1
ATOM 747 O O . ASP A 1 102 ? 48.924 -13.176 -74.786 1.00 67.25 102 ASP A O 1
ATOM 751 N N . ALA A 1 103 ? 49.294 -12.267 -76.801 1.00 66.62 103 ALA A N 1
ATOM 752 C CA . ALA A 1 103 ? 48.614 -11.005 -76.502 1.00 66.62 103 ALA A CA 1
ATOM 753 C C . ALA A 1 103 ? 47.099 -11.208 -76.300 1.00 66.62 103 ALA A C 1
ATOM 755 O O . ALA A 1 103 ? 46.535 -10.712 -75.321 1.00 66.62 103 ALA A O 1
ATOM 756 N N . ILE A 1 104 ? 46.453 -12.011 -77.153 1.00 65.12 104 ILE A N 1
ATOM 757 C CA . ILE A 1 104 ? 45.042 -12.409 -77.004 1.00 65.12 104 ILE A CA 1
ATOM 758 C C . ILE A 1 104 ? 44.840 -13.241 -75.726 1.00 65.12 104 ILE A C 1
ATOM 760 O O . ILE A 1 104 ? 43.891 -13.030 -74.981 1.00 65.12 104 ILE A O 1
ATOM 764 N N . ARG A 1 105 ? 45.748 -14.165 -75.400 1.00 71.44 105 ARG A N 1
ATOM 765 C CA . ARG A 1 105 ? 45.656 -14.975 -74.174 1.00 71.44 105 ARG A CA 1
ATOM 766 C C . ARG A 1 105 ? 45.841 -14.133 -72.909 1.00 71.44 105 ARG A C 1
ATOM 768 O O . ARG A 1 105 ? 45.145 -14.365 -71.926 1.00 71.44 105 ARG A O 1
ATOM 775 N N . ASN A 1 106 ? 46.763 -13.174 -72.915 1.00 73.12 106 ASN A N 1
ATOM 776 C CA . ASN A 1 106 ? 46.995 -12.281 -71.777 1.00 73.12 106 ASN A CA 1
ATOM 777 C C . ASN A 1 106 ? 45.842 -11.289 -71.584 1.00 73.12 106 ASN A C 1
ATOM 779 O O . ASN A 1 106 ? 45.480 -10.998 -70.447 1.00 73.12 106 ASN A O 1
ATOM 783 N N . THR A 1 107 ? 45.235 -10.808 -72.672 1.00 70.19 107 THR A N 1
ATOM 784 C CA . THR A 1 107 ? 44.019 -9.984 -72.599 1.00 70.19 107 THR A CA 1
ATOM 785 C C . THR A 1 107 ? 42.832 -10.795 -72.091 1.00 70.19 107 THR A C 1
ATOM 787 O O . THR A 1 107 ? 42.182 -10.335 -71.161 1.00 70.19 107 THR A O 1
ATOM 790 N N . LEU A 1 108 ? 42.627 -12.025 -72.579 1.00 69.44 108 LEU A N 1
ATOM 791 C CA . LEU A 1 108 ? 41.584 -12.931 -72.076 1.00 69.44 108 LEU A CA 1
ATOM 792 C C . LEU A 1 108 ? 41.752 -13.265 -70.584 1.00 69.44 108 LEU A C 1
ATOM 794 O O . LEU A 1 108 ? 40.787 -13.203 -69.830 1.00 69.44 108 LEU A O 1
ATOM 798 N N . ARG A 1 109 ? 42.979 -13.546 -70.122 1.00 75.25 109 ARG A N 1
ATOM 799 C CA . ARG A 1 109 ? 43.252 -13.756 -68.687 1.00 75.25 109 ARG A CA 1
ATOM 800 C C . ARG A 1 109 ? 42.984 -12.503 -67.859 1.00 75.25 109 ARG A C 1
ATOM 802 O O . ARG A 1 109 ? 42.334 -12.587 -66.830 1.00 75.25 109 ARG A O 1
ATOM 809 N N . SER A 1 110 ? 43.427 -11.338 -68.334 1.00 73.88 110 SER A N 1
ATOM 810 C CA . SER A 1 110 ? 43.160 -10.063 -67.661 1.00 73.88 110 SER A CA 1
ATOM 811 C C . SER A 1 110 ? 41.665 -9.737 -67.601 1.00 73.88 110 SER A C 1
ATOM 813 O O . SER A 1 110 ? 41.242 -9.087 -66.648 1.00 73.88 110 SER A O 1
ATOM 815 N N . THR A 1 111 ? 40.873 -10.143 -68.599 1.00 69.19 111 THR A N 1
ATOM 816 C CA . THR A 1 111 ? 39.415 -9.977 -68.572 1.00 69.19 111 THR A CA 1
ATOM 817 C C . THR A 1 111 ? 38.743 -10.981 -67.644 1.00 69.19 111 THR A C 1
ATOM 819 O O . THR A 1 111 ? 37.844 -10.580 -66.914 1.00 69.19 111 THR A O 1
ATOM 822 N N . ASP A 1 112 ? 39.192 -12.239 -67.607 1.00 73.06 112 ASP A N 1
ATOM 823 C CA . ASP A 1 112 ? 38.680 -13.240 -66.659 1.00 73.06 112 ASP A CA 1
ATOM 824 C C . ASP A 1 112 ? 38.966 -12.825 -65.208 1.00 73.06 112 ASP A C 1
ATOM 826 O O . ASP A 1 112 ? 38.059 -12.839 -64.378 1.00 73.06 112 ASP A O 1
ATOM 830 N N . ASP A 1 113 ? 40.178 -12.338 -64.919 1.00 74.06 113 ASP A N 1
ATOM 831 C CA . ASP A 1 113 ? 40.547 -11.821 -63.597 1.00 74.06 113 ASP A CA 1
ATOM 832 C C . ASP A 1 113 ? 39.672 -10.617 -63.191 1.00 74.06 113 ASP A C 1
ATOM 834 O O . ASP A 1 113 ? 39.228 -10.521 -62.045 1.00 74.06 113 ASP A O 1
ATOM 838 N N . ALA A 1 114 ? 39.377 -9.710 -64.129 1.00 69.19 114 ALA A N 1
ATOM 839 C CA . ALA A 1 114 ? 38.507 -8.556 -63.889 1.00 69.19 114 ALA A CA 1
ATOM 840 C C . ALA A 1 114 ? 37.038 -8.966 -63.664 1.00 69.19 114 ALA A C 1
ATOM 842 O O . ALA A 1 114 ? 36.364 -8.427 -62.783 1.00 69.19 114 ALA A O 1
ATOM 843 N N . LEU A 1 115 ? 36.539 -9.948 -64.421 1.00 72.00 115 LEU A N 1
ATOM 844 C CA . LEU A 1 115 ? 35.200 -10.515 -64.244 1.00 72.00 115 LEU A CA 1
ATOM 845 C C . LEU A 1 115 ? 35.064 -11.238 -62.905 1.00 72.00 115 LEU A C 1
ATOM 847 O O . LEU A 1 115 ? 34.036 -11.112 -62.234 1.00 72.00 115 LEU A O 1
ATOM 851 N N . ASP A 1 116 ? 36.092 -11.968 -62.485 1.00 75.69 116 ASP A N 1
ATOM 852 C CA . ASP A 1 116 ? 36.102 -12.629 -61.189 1.00 75.69 116 ASP A CA 1
ATOM 853 C C . ASP A 1 116 ? 36.179 -11.619 -60.042 1.00 75.69 116 ASP A C 1
ATOM 855 O O . ASP A 1 116 ? 35.439 -11.774 -59.067 1.00 75.69 116 ASP A O 1
ATOM 859 N N . GLN A 1 117 ? 36.971 -10.549 -60.155 1.00 72.94 117 GLN A N 1
ATOM 860 C CA . GLN A 1 117 ? 36.967 -9.446 -59.183 1.00 72.94 117 GLN A CA 1
ATOM 861 C C . GLN A 1 117 ? 35.586 -8.783 -59.085 1.00 72.94 117 GLN A C 1
ATOM 863 O O . GLN A 1 117 ? 35.068 -8.604 -57.981 1.00 72.94 117 GLN A O 1
ATOM 868 N N . PHE A 1 118 ? 34.934 -8.522 -60.221 1.00 72.19 118 PHE A N 1
ATOM 869 C CA . PHE A 1 118 ? 33.573 -7.987 -60.259 1.00 72.19 118 PHE A CA 1
ATOM 870 C C . PHE A 1 118 ? 32.561 -8.924 -59.580 1.00 72.19 118 PHE A C 1
ATOM 872 O O . PHE A 1 118 ? 31.769 -8.493 -58.739 1.00 72.19 118 PHE A O 1
ATOM 879 N N . ARG A 1 119 ? 32.609 -10.229 -59.883 1.00 76.56 119 ARG A N 1
ATOM 880 C CA . ARG A 1 119 ? 31.753 -11.245 -59.243 1.00 76.56 119 ARG A CA 1
ATOM 881 C C . ARG A 1 119 ? 31.974 -11.308 -57.732 1.00 76.56 119 ARG A C 1
ATOM 883 O O . ARG A 1 119 ? 31.006 -11.466 -56.986 1.00 76.56 119 ARG A O 1
ATOM 890 N N . HIS A 1 120 ? 33.219 -11.185 -57.270 1.00 77.81 120 HIS A N 1
ATOM 891 C CA . HIS A 1 120 ? 33.533 -11.138 -55.841 1.00 77.81 120 HIS A CA 1
ATOM 892 C C . HIS A 1 120 ? 32.976 -9.875 -55.180 1.00 77.81 120 HIS A C 1
ATOM 894 O O . HIS A 1 120 ? 32.278 -9.999 -54.173 1.00 77.81 120 HIS A O 1
ATOM 900 N N . GLY A 1 121 ? 33.193 -8.697 -55.770 1.00 73.50 121 GLY A N 1
ATOM 901 C CA . GLY A 1 121 ? 32.642 -7.434 -55.271 1.00 73.50 121 GLY A CA 1
ATOM 902 C C . GLY A 1 121 ? 31.111 -7.447 -55.210 1.00 73.50 121 GLY A C 1
ATOM 903 O O . GLY A 1 121 ? 30.522 -7.062 -54.201 1.00 73.50 121 GLY A O 1
ATOM 904 N N . TYR A 1 122 ? 30.451 -7.991 -56.236 1.00 73.31 122 TYR A N 1
ATOM 905 C CA . TYR A 1 122 ? 28.994 -8.140 -56.263 1.00 73.31 122 TYR A CA 1
ATOM 906 C C . TYR A 1 122 ? 28.472 -9.071 -55.156 1.00 73.31 122 TYR A C 1
ATOM 908 O O . TYR A 1 122 ? 27.511 -8.734 -54.459 1.00 73.31 122 TYR A O 1
ATOM 916 N N . ARG A 1 123 ? 29.111 -10.233 -54.948 1.00 80.06 123 ARG A N 1
ATOM 917 C CA . ARG A 1 123 ? 28.749 -11.155 -53.855 1.00 80.06 123 ARG A CA 1
ATOM 918 C C . ARG A 1 123 ? 28.958 -10.513 -52.484 1.00 80.06 123 ARG A C 1
ATOM 920 O O . ARG A 1 123 ? 28.083 -10.646 -51.629 1.00 80.06 123 ARG A O 1
ATOM 927 N N . ALA A 1 124 ? 30.069 -9.800 -52.293 1.00 77.56 124 ALA A N 1
ATOM 928 C CA . ALA A 1 124 ? 30.368 -9.087 -51.054 1.00 77.56 124 ALA A CA 1
ATOM 929 C C . ALA A 1 124 ? 29.318 -8.006 -50.760 1.00 77.56 124 ALA A C 1
ATOM 931 O O . ALA A 1 124 ? 28.784 -7.958 -49.654 1.00 77.56 124 ALA A O 1
ATOM 932 N N . LEU A 1 125 ? 28.928 -7.214 -51.764 1.00 74.25 125 LEU A N 1
ATOM 933 C CA . LEU A 1 125 ? 27.873 -6.212 -51.625 1.00 74.25 125 LEU A CA 1
ATOM 934 C C . LEU A 1 125 ? 26.514 -6.844 -51.306 1.00 74.25 125 LEU A C 1
ATOM 936 O O . LEU A 1 125 ? 25.813 -6.382 -50.409 1.00 74.25 125 LEU A O 1
ATOM 940 N N . ARG A 1 126 ? 26.125 -7.906 -52.022 1.00 78.50 126 ARG A N 1
ATOM 941 C CA . ARG A 1 126 ? 24.856 -8.608 -51.769 1.00 78.50 126 ARG A CA 1
ATOM 942 C C . ARG A 1 126 ? 24.808 -9.152 -50.342 1.00 78.50 126 ARG A C 1
ATOM 944 O O . ARG A 1 126 ? 23.773 -9.047 -49.686 1.00 78.50 126 ARG A O 1
ATOM 951 N N . HIS A 1 127 ? 25.923 -9.694 -49.859 1.00 81.12 127 HIS A N 1
ATOM 952 C CA . HIS A 1 127 ? 26.058 -10.142 -48.480 1.00 81.12 127 HIS A CA 1
ATOM 953 C C . HIS A 1 127 ? 25.981 -8.972 -47.485 1.00 81.12 127 HIS A C 1
ATOM 955 O O . HIS A 1 127 ? 25.221 -9.053 -46.524 1.00 81.12 127 HIS A O 1
ATOM 961 N N . LEU A 1 128 ? 26.680 -7.857 -47.737 1.00 78.75 128 LEU A N 1
ATOM 962 C CA . LEU A 1 128 ? 26.614 -6.651 -46.902 1.00 78.75 128 LEU A CA 1
ATOM 963 C C . LEU A 1 128 ? 25.176 -6.118 -46.801 1.00 78.75 128 LEU A C 1
ATOM 965 O O . LEU A 1 128 ? 24.688 -5.864 -45.704 1.00 78.75 128 LEU A O 1
ATOM 969 N N . LEU A 1 129 ? 24.461 -6.032 -47.927 1.00 78.00 129 LEU A N 1
ATOM 970 C CA . LEU A 1 129 ? 23.053 -5.628 -47.982 1.00 78.00 129 LEU A CA 1
ATOM 971 C C . LEU A 1 129 ? 22.138 -6.575 -47.206 1.00 78.00 129 LEU A C 1
ATOM 973 O O . LEU A 1 129 ? 21.205 -6.129 -46.535 1.00 78.00 129 LEU A O 1
ATOM 977 N N . PHE A 1 130 ? 22.385 -7.880 -47.302 1.00 82.88 130 PHE A N 1
ATOM 978 C CA . PHE A 1 130 ? 21.647 -8.879 -46.541 1.00 82.88 130 PHE A CA 1
ATOM 979 C C . PHE A 1 130 ? 21.868 -8.705 -45.031 1.00 82.88 130 PHE A C 1
ATOM 981 O O . PHE A 1 130 ? 20.896 -8.596 -44.279 1.00 82.88 130 PHE A O 1
ATOM 988 N N . CYS A 1 131 ? 23.127 -8.592 -44.59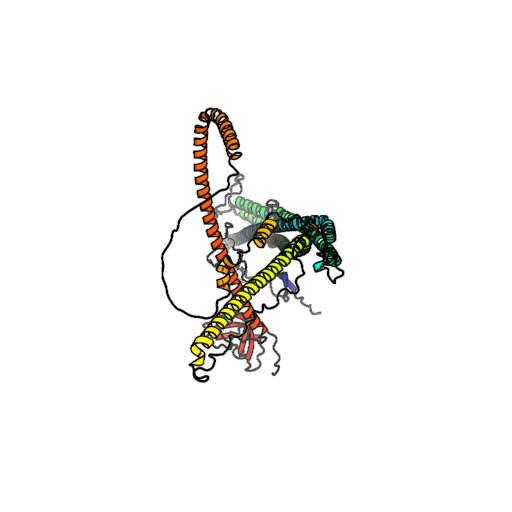5 1.00 83.12 131 CYS A N 1
ATOM 989 C CA . CYS A 1 131 ? 23.485 -8.327 -43.202 1.00 83.12 131 CYS A CA 1
ATOM 990 C C . CYS A 1 131 ? 22.858 -7.026 -42.695 1.00 83.12 131 CYS A C 1
ATOM 992 O O . CYS A 1 131 ? 22.278 -7.006 -41.610 1.00 83.12 131 CYS A O 1
ATOM 994 N N . PHE A 1 132 ? 22.893 -5.970 -43.506 1.00 81.06 132 PHE A N 1
ATOM 995 C CA . PHE A 1 132 ? 22.320 -4.678 -43.160 1.00 81.06 132 PHE A CA 1
ATOM 996 C C . PHE A 1 132 ? 20.810 -4.744 -42.940 1.00 81.06 132 PHE A C 1
ATOM 998 O O . PHE A 1 132 ? 20.299 -4.285 -41.921 1.00 81.06 132 PHE A O 1
ATOM 1005 N N . ARG A 1 133 ? 20.079 -5.369 -43.871 1.00 82.75 133 ARG A N 1
ATOM 1006 C CA . ARG A 1 133 ? 18.626 -5.559 -43.744 1.00 82.75 133 ARG A CA 1
ATOM 1007 C C . ARG A 1 133 ? 18.277 -6.331 -42.479 1.00 82.75 133 ARG A C 1
ATOM 1009 O O . ARG A 1 133 ? 17.309 -5.986 -41.806 1.00 82.75 133 ARG A O 1
ATOM 1016 N N . ARG A 1 134 ? 19.070 -7.349 -42.140 1.00 87.19 134 ARG A N 1
ATOM 1017 C CA . ARG A 1 134 ? 18.894 -8.113 -40.903 1.00 87.19 134 ARG A CA 1
ATOM 1018 C C . ARG A 1 134 ? 19.148 -7.250 -39.661 1.00 87.19 134 ARG A C 1
ATOM 1020 O O . ARG A 1 134 ? 18.347 -7.302 -38.734 1.00 87.19 134 ARG A O 1
ATOM 1027 N N . GLN A 1 135 ? 20.201 -6.433 -39.656 1.00 86.88 135 GLN A N 1
ATOM 1028 C CA . GLN A 1 135 ? 20.507 -5.516 -38.551 1.00 86.88 135 GLN A CA 1
ATOM 1029 C C . GLN A 1 135 ? 19.425 -4.443 -38.370 1.00 86.88 135 GLN A C 1
ATOM 1031 O O . GLN A 1 135 ? 18.987 -4.217 -37.247 1.00 86.88 135 GLN A O 1
ATOM 1036 N N . ILE A 1 136 ? 18.917 -3.847 -39.455 1.00 85.19 136 ILE A N 1
ATOM 1037 C CA . ILE A 1 136 ? 17.790 -2.902 -39.386 1.00 85.19 136 ILE A CA 1
ATOM 1038 C C . ILE A 1 136 ? 16.561 -3.567 -38.770 1.00 85.19 136 ILE A C 1
ATOM 1040 O O . ILE A 1 136 ? 15.951 -2.993 -37.873 1.00 85.19 136 ILE A O 1
ATOM 1044 N N . ARG A 1 137 ? 16.201 -4.778 -39.222 1.00 88.00 137 ARG A N 1
ATOM 1045 C CA . ARG A 1 137 ? 15.066 -5.518 -38.647 1.00 88.00 137 ARG A CA 1
ATOM 1046 C C . ARG A 1 137 ? 15.265 -5.765 -37.153 1.00 88.00 137 ARG A C 1
ATOM 1048 O O . ARG A 1 137 ? 14.328 -5.571 -36.388 1.00 88.00 137 ARG A O 1
ATOM 1055 N N . ALA A 1 138 ? 16.472 -6.139 -36.731 1.00 89.06 138 ALA A N 1
ATOM 1056 C CA . ALA A 1 138 ? 16.785 -6.326 -35.317 1.00 89.06 138 ALA A CA 1
ATOM 1057 C C . ALA A 1 138 ? 16.615 -5.024 -34.513 1.00 89.06 138 ALA A C 1
ATOM 1059 O O . ALA A 1 138 ? 15.994 -5.045 -33.454 1.00 89.06 138 ALA A O 1
ATOM 1060 N N . ILE A 1 139 ? 17.079 -3.883 -35.037 1.00 89.88 139 ILE A N 1
ATOM 1061 C CA . ILE A 1 139 ? 16.888 -2.572 -34.394 1.00 89.88 139 ILE A CA 1
ATOM 1062 C C . ILE A 1 139 ? 15.400 -2.192 -34.341 1.00 89.88 139 ILE A C 1
ATOM 1064 O O . ILE A 1 139 ? 14.934 -1.680 -33.327 1.00 89.88 139 ILE A O 1
ATOM 1068 N N . HIS A 1 140 ? 14.626 -2.464 -35.396 1.00 89.25 140 HIS A N 1
ATOM 1069 C CA . HIS A 1 140 ? 13.173 -2.244 -35.395 1.00 89.25 140 HIS A CA 1
ATOM 1070 C C . HIS A 1 140 ? 12.470 -3.061 -34.312 1.00 89.25 140 HIS A C 1
ATOM 1072 O O . HIS A 1 140 ? 11.615 -2.528 -33.607 1.00 89.25 140 HIS A O 1
ATOM 1078 N N . VAL A 1 141 ? 12.845 -4.331 -34.152 1.00 92.44 141 VAL A N 1
ATOM 1079 C CA . VAL A 1 141 ? 12.329 -5.181 -33.072 1.00 92.44 141 VAL A CA 1
ATOM 1080 C C . VAL A 1 141 ? 12.740 -4.626 -31.707 1.00 92.44 141 VAL A C 1
ATOM 1082 O O . VAL A 1 141 ? 11.887 -4.507 -30.832 1.00 92.44 141 VAL A O 1
ATOM 1085 N N . ALA A 1 142 ? 13.999 -4.211 -31.538 1.00 93.19 142 ALA A N 1
ATOM 1086 C CA . ALA A 1 142 ? 14.486 -3.620 -30.292 1.00 93.19 142 ALA A CA 1
ATOM 1087 C C . ALA A 1 142 ? 13.710 -2.346 -29.913 1.00 93.19 142 ALA A C 1
ATOM 1089 O O . ALA A 1 142 ? 13.242 -2.222 -28.787 1.00 93.19 142 ALA A O 1
ATOM 1090 N N . VAL A 1 143 ? 13.466 -1.438 -30.862 1.00 92.75 143 VAL A N 1
ATOM 1091 C CA . VAL A 1 143 ? 12.683 -0.220 -30.598 1.00 92.75 143 VAL A CA 1
ATOM 1092 C C . VAL A 1 143 ? 11.204 -0.508 -30.358 1.00 92.75 143 VAL A C 1
ATOM 1094 O O . VAL A 1 143 ? 10.582 0.143 -29.520 1.00 92.75 143 VAL A O 1
ATOM 1097 N N . ARG A 1 144 ? 10.622 -1.509 -31.027 1.00 93.94 144 ARG A N 1
ATOM 1098 C CA . ARG A 1 144 ? 9.259 -1.962 -30.713 1.00 93.94 144 ARG A CA 1
ATOM 1099 C C . ARG A 1 144 ? 9.169 -2.515 -29.287 1.00 93.94 144 ARG A C 1
ATOM 1101 O O . ARG A 1 144 ? 8.205 -2.218 -28.586 1.00 93.94 144 ARG A O 1
ATOM 1108 N N . ASN A 1 145 ? 10.166 -3.286 -28.859 1.00 95.25 145 ASN A N 1
ATOM 1109 C CA . ASN A 1 145 ? 10.246 -3.796 -27.493 1.00 95.25 145 ASN A CA 1
ATOM 1110 C C . ASN A 1 145 ? 10.411 -2.655 -26.484 1.00 95.25 145 ASN A C 1
ATOM 1112 O O . ASN A 1 145 ? 9.695 -2.634 -25.486 1.00 95.25 145 ASN A O 1
ATOM 1116 N N . LEU A 1 146 ? 11.276 -1.679 -26.777 1.00 95.38 146 LEU A N 1
ATOM 1117 C CA . LEU A 1 146 ? 11.452 -0.483 -25.957 1.00 95.38 146 LEU A CA 1
ATOM 1118 C C . LEU A 1 146 ? 10.132 0.282 -25.790 1.00 95.38 146 LEU A C 1
ATOM 1120 O O . LEU A 1 146 ? 9.757 0.598 -24.667 1.00 95.38 146 LEU A O 1
ATOM 1124 N N . ARG A 1 147 ? 9.381 0.511 -26.874 1.00 96.00 147 ARG A N 1
ATOM 1125 C CA . ARG A 1 147 ? 8.055 1.152 -26.811 1.00 96.00 147 ARG A CA 1
ATOM 1126 C C . ARG A 1 147 ? 7.094 0.410 -25.896 1.00 96.00 147 ARG A C 1
ATOM 1128 O O . ARG A 1 147 ? 6.474 1.023 -25.037 1.00 96.00 147 ARG A O 1
ATOM 1135 N N . ARG A 1 148 ? 7.026 -0.915 -26.024 1.00 96.69 148 ARG A N 1
ATOM 1136 C CA . ARG A 1 148 ? 6.204 -1.743 -25.137 1.00 96.69 148 ARG A CA 1
ATOM 1137 C C . ARG A 1 148 ? 6.634 -1.608 -23.671 1.00 96.69 148 ARG A C 1
ATOM 1139 O O . ARG A 1 148 ? 5.782 -1.557 -22.791 1.00 96.69 148 ARG A O 1
ATOM 1146 N N . GLN A 1 149 ? 7.938 -1.556 -23.391 1.00 96.12 149 GLN A N 1
ATOM 1147 C CA . GLN A 1 149 ? 8.433 -1.324 -22.029 1.00 96.12 149 GLN A CA 1
ATOM 1148 C C . GLN A 1 149 ? 8.031 0.060 -21.508 1.00 96.12 149 GLN A C 1
ATOM 1150 O O . GLN A 1 149 ? 7.613 0.166 -20.357 1.00 96.12 149 GLN A O 1
ATOM 1155 N N . VAL A 1 150 ? 8.107 1.098 -22.347 1.00 97.19 150 VAL A N 1
ATOM 1156 C CA . VAL A 1 150 ? 7.643 2.449 -22.007 1.00 97.19 150 VAL A CA 1
ATOM 1157 C C . VAL A 1 150 ? 6.147 2.450 -21.703 1.00 97.19 150 VAL A C 1
ATOM 1159 O O . VAL A 1 150 ? 5.768 2.944 -20.651 1.00 97.19 150 VAL A O 1
ATOM 1162 N N . GLU A 1 151 ? 5.307 1.835 -22.538 1.00 97.56 151 GLU A N 1
ATOM 1163 C CA . GLU A 1 151 ? 3.854 1.733 -22.309 1.00 97.56 151 GLU A CA 1
ATOM 1164 C C . GLU A 1 151 ? 3.522 1.084 -20.955 1.00 97.56 151 GLU A C 1
ATOM 1166 O O . GLU A 1 151 ? 2.680 1.581 -20.204 1.00 97.56 151 GLU A O 1
ATOM 1171 N N . LEU A 1 152 ? 4.206 -0.013 -20.613 1.00 97.00 152 LEU A N 1
ATOM 1172 C CA . LEU A 1 152 ? 4.030 -0.687 -19.324 1.00 97.00 152 LEU A CA 1
ATOM 1173 C C . LEU A 1 152 ? 4.495 0.187 -18.153 1.00 97.00 152 LEU A C 1
ATOM 1175 O O . LEU A 1 152 ? 3.819 0.252 -17.126 1.00 97.00 152 LEU A O 1
ATOM 1179 N N . TYR A 1 153 ? 5.629 0.870 -18.308 1.00 96.75 153 TYR A N 1
ATOM 1180 C CA . TYR A 1 153 ? 6.160 1.778 -17.297 1.00 96.75 153 TYR A CA 1
ATOM 1181 C C . TYR A 1 153 ? 5.231 2.983 -17.068 1.00 96.75 153 TYR A C 1
ATOM 1183 O O . TYR A 1 153 ? 4.912 3.292 -15.922 1.00 96.75 153 TYR A O 1
ATOM 1191 N N . VAL A 1 154 ? 4.727 3.604 -18.139 1.00 97.62 154 VAL A N 1
ATOM 1192 C CA . VAL A 1 154 ? 3.742 4.700 -18.104 1.00 97.62 154 VAL A CA 1
ATOM 1193 C C . VAL A 1 154 ? 2.489 4.264 -17.361 1.00 97.62 154 VAL A C 1
ATOM 1195 O O . VAL A 1 154 ? 2.049 4.949 -16.440 1.00 97.62 154 VAL A O 1
ATOM 1198 N N . LYS A 1 155 ? 1.943 3.093 -17.714 1.00 97.88 155 LYS A N 1
ATOM 1199 C CA . LYS A 1 155 ? 0.784 2.528 -17.022 1.00 97.88 155 LYS A CA 1
ATOM 1200 C C . LYS A 1 155 ? 1.057 2.376 -15.524 1.00 97.88 155 LYS A C 1
ATOM 1202 O O . LYS A 1 155 ? 0.273 2.858 -14.718 1.00 97.88 155 LYS A O 1
ATOM 1207 N N . SER A 1 156 ? 2.196 1.789 -15.154 1.00 97.62 156 SER A N 1
ATOM 1208 C CA . SER A 1 156 ? 2.556 1.596 -13.747 1.00 97.62 156 SER A CA 1
ATOM 1209 C C . SER A 1 156 ? 2.725 2.909 -12.977 1.00 97.62 156 SER A C 1
ATOM 1211 O O . SER A 1 156 ? 2.429 2.943 -11.782 1.00 97.62 156 SER A O 1
ATOM 1213 N N . VAL A 1 157 ? 3.229 3.971 -13.616 1.00 97.75 157 VAL A N 1
ATOM 1214 C CA . VAL A 1 157 ? 3.335 5.294 -12.984 1.00 97.75 157 VAL A CA 1
ATOM 1215 C C . VAL A 1 157 ? 1.959 5.932 -12.827 1.00 97.75 157 VAL A C 1
ATOM 1217 O O . VAL A 1 157 ? 1.693 6.483 -11.767 1.00 97.75 157 VAL A O 1
ATOM 1220 N N . ASN A 1 158 ? 1.076 5.812 -13.819 1.00 97.62 158 ASN A N 1
ATOM 1221 C CA . ASN A 1 158 ? -0.291 6.327 -13.724 1.00 97.62 158 ASN A CA 1
ATOM 1222 C C . ASN A 1 158 ? -1.079 5.642 -12.601 1.00 97.62 158 ASN A C 1
ATOM 1224 O O . ASN A 1 158 ? -1.669 6.335 -11.775 1.00 97.62 158 ASN A O 1
ATOM 1228 N N . ASP A 1 159 ? -1.012 4.309 -12.519 1.00 97.62 159 ASP A N 1
ATOM 1229 C CA . ASP A 1 159 ? -1.656 3.535 -11.451 1.00 97.62 159 ASP A CA 1
ATOM 1230 C C . ASP A 1 159 ? -1.152 4.003 -10.067 1.00 97.62 159 ASP A C 1
ATOM 1232 O O . ASP A 1 159 ? -1.937 4.296 -9.164 1.00 97.62 159 ASP A O 1
ATOM 1236 N N . PHE A 1 160 ? 0.167 4.184 -9.920 1.00 97.62 160 PHE A N 1
ATOM 1237 C CA . PHE A 1 160 ? 0.773 4.716 -8.696 1.00 97.62 160 PHE A CA 1
ATOM 1238 C C . PHE A 1 160 ? 0.350 6.161 -8.380 1.00 97.62 160 PHE A C 1
ATOM 1240 O O . PHE A 1 160 ? 0.057 6.473 -7.224 1.00 97.62 160 PHE A O 1
ATOM 1247 N N . SER A 1 161 ? 0.319 7.051 -9.377 1.00 97.75 161 SER A N 1
ATOM 1248 C CA . SER A 1 161 ? -0.125 8.441 -9.213 1.00 97.75 161 SER A CA 1
ATOM 1249 C C . SER A 1 161 ? -1.583 8.513 -8.753 1.00 97.75 161 SER A C 1
ATOM 1251 O O . SER A 1 161 ? -1.923 9.362 -7.926 1.00 97.75 161 SER A O 1
ATOM 1253 N N . ASP A 1 162 ? -2.443 7.628 -9.258 1.00 97.56 162 ASP A N 1
ATOM 1254 C CA . ASP A 1 162 ? -3.848 7.557 -8.862 1.00 97.56 162 ASP A CA 1
ATOM 1255 C C . ASP A 1 162 ? -4.011 7.076 -7.416 1.00 97.56 162 ASP A C 1
ATOM 1257 O O . ASP A 1 162 ? -4.774 7.678 -6.656 1.00 97.56 162 ASP A O 1
ATOM 1261 N N . ASP A 1 163 ? -3.266 6.053 -7.000 1.00 96.69 163 ASP A N 1
ATOM 1262 C CA . ASP A 1 163 ? -3.278 5.581 -5.611 1.00 96.69 163 ASP A CA 1
ATOM 1263 C C . ASP A 1 163 ? -2.729 6.636 -4.645 1.00 96.69 163 ASP A C 1
ATOM 1265 O O . ASP A 1 163 ? -3.349 6.934 -3.619 1.00 96.69 163 ASP A O 1
ATOM 1269 N N . PHE A 1 164 ? -1.634 7.308 -5.012 1.00 97.94 164 PHE A N 1
ATOM 1270 C CA . PHE A 1 164 ? -1.118 8.428 -4.232 1.00 97.94 164 PHE A CA 1
ATOM 1271 C C . PHE A 1 164 ? -2.134 9.574 -4.116 1.00 97.94 164 PHE A C 1
ATOM 1273 O O . PHE A 1 164 ? -2.260 10.176 -3.048 1.00 97.94 164 PHE A O 1
ATOM 1280 N N . ARG A 1 165 ? -2.884 9.878 -5.184 1.00 98.12 165 ARG A N 1
ATOM 1281 C CA . ARG A 1 165 ? -3.924 10.916 -5.155 1.00 98.12 165 ARG A CA 1
ATOM 1282 C C . ARG A 1 165 ? -5.031 10.563 -4.165 1.00 98.12 165 ARG A C 1
ATOM 1284 O O . ARG A 1 165 ? -5.381 11.412 -3.352 1.00 98.12 165 ARG A O 1
ATOM 1291 N N . LYS A 1 166 ? -5.507 9.311 -4.161 1.00 97.38 166 LYS A N 1
ATOM 1292 C CA . LYS A 1 166 ? -6.498 8.828 -3.179 1.00 97.38 166 LYS A CA 1
ATOM 1293 C C . LYS A 1 166 ? -5.985 8.977 -1.747 1.00 97.38 166 LYS A C 1
ATOM 1295 O O . LYS A 1 166 ? -6.711 9.487 -0.894 1.00 97.38 166 LYS A O 1
ATOM 1300 N N . LEU A 1 167 ? -4.734 8.579 -1.490 1.00 96.75 167 LEU A N 1
ATOM 1301 C CA . LEU A 1 167 ? -4.099 8.766 -0.185 1.00 96.75 167 LEU A CA 1
ATOM 1302 C C . LEU A 1 167 ? -4.069 10.253 0.188 1.00 96.75 167 LEU A C 1
ATOM 1304 O O . LEU A 1 167 ? -4.517 10.627 1.266 1.00 96.75 167 LEU A O 1
ATOM 1308 N N . ASN A 1 168 ? -3.577 11.115 -0.700 1.00 97.69 168 ASN A N 1
ATOM 1309 C CA . ASN A 1 168 ? -3.476 12.547 -0.442 1.00 97.69 168 ASN A CA 1
ATOM 1310 C C . ASN A 1 168 ? -4.849 13.195 -0.185 1.00 97.69 168 ASN A C 1
ATOM 1312 O O . ASN A 1 168 ? -4.980 14.005 0.731 1.00 97.69 168 ASN A O 1
ATOM 1316 N N . ASP A 1 169 ? -5.884 12.806 -0.928 1.00 97.75 169 ASP A N 1
ATOM 1317 C CA . ASP A 1 169 ? -7.251 13.292 -0.731 1.00 97.75 169 ASP A CA 1
ATOM 1318 C C . ASP A 1 169 ? -7.813 12.863 0.632 1.00 97.75 169 ASP A C 1
ATOM 1320 O O . ASP A 1 169 ? -8.389 13.687 1.347 1.00 97.75 169 ASP A O 1
ATOM 1324 N N . ALA A 1 170 ? -7.579 11.612 1.046 1.00 96.81 170 ALA A N 1
ATOM 1325 C CA . ALA A 1 170 ? -7.950 11.129 2.377 1.00 96.81 170 ALA A CA 1
ATOM 1326 C C . ALA A 1 170 ? -7.237 11.916 3.489 1.00 96.81 170 ALA A C 1
ATOM 1328 O O . ALA A 1 170 ? -7.844 12.276 4.497 1.00 96.81 170 ALA A O 1
ATOM 1329 N N . VAL A 1 171 ? -5.964 12.255 3.285 1.00 96.94 171 VAL A N 1
ATOM 1330 C CA . VAL A 1 171 ? -5.167 13.053 4.227 1.00 96.94 171 VAL A CA 1
ATOM 1331 C C . VAL A 1 171 ? -5.675 14.487 4.318 1.00 96.94 171 VAL A C 1
ATOM 1333 O O . VAL A 1 171 ? -5.768 15.041 5.413 1.00 96.94 171 VAL A O 1
ATOM 1336 N N . LEU A 1 172 ? -6.038 15.106 3.194 1.00 96.94 172 LEU A N 1
ATOM 1337 C CA . LEU A 1 172 ? -6.638 16.441 3.178 1.00 96.94 172 LEU A CA 1
ATOM 1338 C C . LEU A 1 172 ? -8.011 16.452 3.859 1.00 96.94 172 LEU A C 1
ATOM 1340 O O . LEU A 1 172 ? -8.297 17.361 4.642 1.00 96.94 172 LEU A O 1
ATOM 1344 N N . ALA A 1 173 ? -8.836 15.434 3.602 1.00 96.88 173 ALA A N 1
ATOM 1345 C CA . ALA A 1 173 ? -10.124 15.263 4.263 1.00 96.88 173 ALA A CA 1
ATOM 1346 C C . ALA A 1 173 ? -9.954 15.107 5.782 1.00 96.88 173 ALA A C 1
ATOM 1348 O O . ALA A 1 173 ? -10.598 15.830 6.545 1.00 96.88 173 ALA A O 1
ATOM 1349 N N . PHE A 1 174 ? -9.025 14.251 6.216 1.00 96.31 174 PHE A N 1
ATOM 1350 C CA . PHE A 1 174 ? -8.711 14.061 7.628 1.00 96.31 174 PHE A CA 1
ATOM 1351 C C . PHE A 1 174 ? -8.184 15.340 8.280 1.00 96.31 174 PHE A C 1
ATOM 1353 O O . PHE A 1 174 ? -8.695 15.750 9.314 1.00 96.31 174 PHE A O 1
ATOM 1360 N N . ASN A 1 175 ? -7.220 16.034 7.667 1.00 96.81 175 ASN A N 1
ATOM 1361 C CA . ASN A 1 175 ? -6.691 17.297 8.197 1.00 96.81 175 ASN A CA 1
ATOM 1362 C C . ASN A 1 175 ? -7.802 18.341 8.409 1.00 96.81 175 ASN A C 1
ATOM 1364 O O . ASN A 1 175 ? -7.755 19.105 9.371 1.00 96.81 175 ASN A O 1
ATOM 1368 N N . LYS A 1 176 ? -8.815 18.366 7.533 1.00 97.00 176 LYS A N 1
ATOM 1369 C CA . LYS A 1 176 ? -9.980 19.249 7.673 1.00 97.00 176 LYS A CA 1
ATOM 1370 C C . LYS A 1 176 ? -10.898 18.830 8.830 1.00 97.00 176 LYS A C 1
ATOM 1372 O O . LYS A 1 176 ? -11.460 19.704 9.488 1.00 97.00 176 LYS A O 1
ATOM 1377 N N . ALA A 1 177 ? -11.060 17.529 9.071 1.00 96.62 177 ALA A N 1
ATOM 1378 C CA . ALA A 1 177 ? -11.880 16.984 10.156 1.00 96.62 177 ALA A CA 1
ATOM 1379 C C . ALA A 1 177 ? -11.163 16.973 11.520 1.00 96.62 177 ALA A C 1
ATOM 1381 O O . ALA A 1 177 ? -11.819 17.031 12.559 1.00 96.62 177 ALA A O 1
ATOM 1382 N N . PHE A 1 178 ? -9.828 16.958 11.522 1.00 96.81 178 PHE A N 1
ATOM 1383 C CA . PHE A 1 178 ? -8.989 16.688 12.687 1.00 96.81 178 PHE A CA 1
ATOM 1384 C C . PHE A 1 178 ? -9.290 17.588 13.890 1.00 96.81 178 PHE A C 1
ATOM 1386 O O . PHE A 1 178 ? -9.495 17.087 14.993 1.00 96.81 178 PHE A O 1
ATOM 1393 N N . GLU A 1 179 ? -9.372 18.907 13.695 1.00 97.31 179 GLU A N 1
ATOM 1394 C CA . GLU A 1 179 ? -9.685 19.831 14.797 1.00 97.31 179 GLU A CA 1
ATOM 1395 C C . GLU A 1 179 ? -11.098 19.609 15.351 1.00 97.31 179 GLU A C 1
ATOM 1397 O O . GLU A 1 179 ? -11.318 19.746 16.553 1.00 97.31 179 GLU A O 1
ATOM 1402 N N . GLY A 1 180 ? -12.045 19.211 14.497 1.00 96.81 180 GLY A N 1
ATOM 1403 C CA . GLY A 1 180 ? -13.387 18.813 14.920 1.00 96.81 180 GLY A CA 1
ATOM 1404 C C . GLY A 1 180 ? -13.358 17.554 15.785 1.00 96.81 180 GLY A C 1
ATOM 1405 O O . GLY A 1 180 ? -14.014 17.512 16.823 1.00 96.81 180 GLY A O 1
ATOM 1406 N N . THR A 1 181 ? -12.545 16.564 15.417 1.00 96.12 181 THR A N 1
ATOM 1407 C CA . THR A 1 181 ? -12.348 15.336 16.201 1.00 96.12 181 THR A CA 1
ATOM 1408 C C . THR A 1 181 ? -11.688 15.624 17.550 1.00 96.12 181 THR A C 1
ATOM 1410 O O . THR A 1 181 ? -12.161 15.135 18.574 1.00 96.12 181 THR A O 1
ATOM 1413 N N . ILE A 1 182 ? -10.646 16.461 17.594 1.00 97.50 182 ILE A N 1
ATOM 1414 C CA . ILE A 1 182 ? -10.001 16.862 18.855 1.00 97.50 182 ILE A CA 1
ATOM 1415 C C . ILE A 1 182 ? -10.972 17.644 19.750 1.00 97.50 182 ILE A C 1
ATOM 1417 O O . ILE A 1 182 ? -11.062 17.364 20.946 1.00 97.50 182 ILE A O 1
ATOM 1421 N N . ALA A 1 183 ? -11.752 18.569 19.182 1.00 96.88 183 ALA A N 1
ATOM 1422 C CA . ALA A 1 183 ? -12.789 19.290 19.918 1.00 96.88 183 ALA A CA 1
ATOM 1423 C C . ALA A 1 183 ? -13.901 18.356 20.427 1.00 96.88 183 ALA A C 1
ATOM 1425 O O . ALA A 1 183 ? -14.399 18.533 21.534 1.00 96.88 183 ALA A O 1
ATOM 1426 N N . ARG A 1 184 ? -14.273 17.328 19.657 1.00 95.81 184 ARG A N 1
ATOM 1427 C CA . ARG A 1 184 ? -15.221 16.296 20.098 1.00 95.81 184 ARG A CA 1
ATOM 1428 C C . ARG A 1 184 ? -14.653 15.495 21.272 1.00 95.81 184 ARG A C 1
ATOM 1430 O O . ARG A 1 184 ? -15.363 15.270 22.244 1.00 95.81 184 ARG A O 1
ATOM 1437 N N . LEU A 1 185 ? -13.376 15.112 21.227 1.00 96.31 185 LEU A N 1
ATOM 1438 C CA . LEU A 1 185 ? -12.715 14.384 22.318 1.00 96.31 185 LEU A CA 1
ATOM 1439 C C . LEU A 1 185 ? -12.602 15.203 23.612 1.00 96.31 185 LEU A C 1
ATOM 1441 O O . LEU A 1 185 ? -12.672 14.622 24.694 1.00 96.31 185 LEU A O 1
ATOM 1445 N N . SER A 1 186 ? -12.449 16.528 23.526 1.00 96.44 186 SER A N 1
ATOM 1446 C CA . SER A 1 186 ? -12.423 17.394 24.715 1.00 96.44 186 SER A CA 1
ATOM 1447 C C . SER A 1 186 ? -13.807 17.636 25.319 1.00 96.44 186 SER A C 1
ATOM 1449 O O . SER A 1 186 ? -13.906 17.926 26.506 1.00 96.44 186 SER A O 1
ATOM 1451 N N . GLN A 1 187 ? -14.876 17.494 24.531 1.00 95.88 187 GLN A N 1
ATOM 1452 C CA . GLN A 1 187 ? -16.258 17.609 25.008 1.00 95.88 187 GLN A CA 1
ATOM 1453 C C . GLN A 1 187 ? -16.767 16.341 25.703 1.00 95.88 187 GLN A C 1
ATOM 1455 O O . GLN A 1 187 ? -17.743 16.407 26.447 1.00 95.88 187 GLN A O 1
ATOM 1460 N N . ILE A 1 188 ? -16.145 15.185 25.455 1.00 95.06 188 ILE A N 1
ATOM 1461 C CA . ILE A 1 188 ? -16.562 13.920 26.063 1.00 95.06 188 ILE A CA 1
ATOM 1462 C C . ILE A 1 188 ? -15.909 13.782 27.438 1.00 95.06 188 ILE A C 1
ATOM 1464 O O . ILE A 1 188 ? -14.722 13.460 27.557 1.00 95.06 188 ILE A O 1
ATOM 1468 N N . GLU A 1 189 ? -16.708 14.014 28.475 1.00 95.44 189 GLU A N 1
ATOM 1469 C CA . GLU A 1 189 ? -16.320 13.792 29.865 1.00 95.44 189 GLU A CA 1
ATOM 1470 C C . GLU A 1 189 ? -16.236 12.293 30.182 1.00 95.44 189 GLU A C 1
ATOM 1472 O O . GLU A 1 189 ? -17.051 11.479 29.742 1.00 95.44 189 GLU A O 1
ATOM 1477 N N . LEU A 1 190 ? -15.230 11.920 30.969 1.00 95.19 190 LEU A N 1
ATOM 1478 C CA . LEU A 1 190 ? -15.078 10.562 31.471 1.00 95.19 190 LEU A CA 1
ATOM 1479 C C . LEU A 1 190 ? -16.055 10.306 32.619 1.00 95.19 190 LEU A C 1
ATOM 1481 O O . LEU A 1 190 ? -16.245 11.146 33.499 1.00 95.19 190 LEU A O 1
ATOM 1485 N N . HIS A 1 191 ? -16.596 9.089 32.677 1.00 94.06 191 HIS A N 1
ATOM 1486 C CA . HIS A 1 191 ? -17.472 8.668 33.766 1.00 94.06 191 HIS A CA 1
ATOM 1487 C C . HIS A 1 191 ? -16.815 8.900 35.153 1.00 94.06 191 HIS A C 1
ATOM 1489 O O . HIS A 1 191 ? -15.661 8.498 35.346 1.00 94.06 191 HIS A O 1
ATOM 1495 N N . PRO A 1 192 ? -17.526 9.451 36.162 1.00 93.81 192 PRO A N 1
ATOM 1496 C CA . PRO A 1 192 ? -16.958 9.793 37.478 1.00 93.81 192 PRO A CA 1
ATOM 1497 C C . PRO A 1 192 ? -16.239 8.636 38.199 1.00 93.81 192 PRO A C 1
ATOM 1499 O O . PRO A 1 192 ? -15.218 8.812 38.868 1.00 93.81 192 PRO A O 1
ATOM 1502 N N . SER A 1 193 ? -16.738 7.408 38.033 1.00 93.38 193 SER A N 1
ATOM 1503 C CA . SER A 1 193 ? -16.098 6.202 38.585 1.00 93.38 193 SER A CA 1
ATOM 1504 C C . SER A 1 193 ? -14.745 5.867 37.939 1.00 93.38 193 SER A C 1
ATOM 1506 O O . SER A 1 193 ? -13.954 5.154 38.547 1.00 93.38 193 SER A O 1
ATOM 1508 N N . VAL A 1 194 ? -14.471 6.354 36.722 1.00 93.38 194 VAL A N 1
ATOM 1509 C CA . VAL A 1 194 ? -13.187 6.182 36.013 1.00 93.38 194 VAL A CA 1
ATOM 1510 C C . VAL A 1 194 ? -12.195 7.280 36.409 1.00 93.38 194 VAL A C 1
ATOM 1512 O O . VAL A 1 194 ? -10.993 7.029 36.488 1.00 93.38 194 VAL A O 1
ATOM 1515 N N . THR A 1 195 ? -12.690 8.487 36.696 1.00 93.69 195 THR A N 1
ATOM 1516 C CA . THR A 1 195 ? -11.865 9.647 37.075 1.00 93.69 195 THR A CA 1
ATOM 1517 C C . THR A 1 195 ? -11.460 9.650 38.549 1.00 93.69 195 THR A C 1
ATOM 1519 O O . THR A 1 195 ? -10.532 10.361 38.928 1.00 93.69 195 THR A O 1
ATOM 1522 N N . SER A 1 196 ? -12.108 8.834 39.386 1.00 89.25 196 SER A N 1
ATOM 1523 C CA . SER A 1 196 ? -11.854 8.729 40.828 1.00 89.25 196 SER A CA 1
ATOM 1524 C C . SER A 1 196 ? -10.364 8.488 41.140 1.00 89.25 196 SER A C 1
ATOM 1526 O O . SER A 1 196 ? -9.865 7.368 41.054 1.00 89.25 196 SER A O 1
ATOM 1528 N N . GLY A 1 197 ? -9.645 9.555 41.509 1.00 86.31 197 GLY A N 1
ATOM 1529 C CA . GLY A 1 197 ? -8.221 9.526 41.875 1.00 86.31 197 GLY A CA 1
ATOM 1530 C C . GLY A 1 197 ? -7.230 9.948 40.781 1.00 86.31 197 GLY A C 1
ATOM 1531 O O . GLY A 1 197 ? -6.025 9.901 41.024 1.00 86.31 197 GLY A O 1
ATOM 1532 N N . ARG A 1 198 ? -7.692 10.379 39.599 1.00 91.56 198 ARG A N 1
ATOM 1533 C CA . ARG A 1 198 ? -6.846 10.920 38.519 1.00 91.56 198 ARG A CA 1
ATOM 1534 C C . ARG A 1 198 ? -7.259 12.354 38.181 1.00 91.56 198 ARG A C 1
ATOM 1536 O O . ARG A 1 198 ? -8.426 12.703 38.281 1.00 91.56 198 ARG A O 1
ATOM 1543 N N . SER A 1 199 ? -6.313 13.175 37.729 1.00 92.75 199 SER A N 1
ATOM 1544 C CA . SER A 1 199 ? -6.563 14.544 37.237 1.00 92.75 199 SER A CA 1
ATOM 1545 C C . SER A 1 199 ? -7.094 14.585 35.795 1.00 92.75 199 SER A C 1
ATOM 1547 O O . SER A 1 199 ? -6.926 15.583 35.104 1.00 92.75 199 SER A O 1
ATOM 1549 N N . VAL A 1 200 ? -7.621 13.464 35.307 1.00 95.19 200 VAL A N 1
ATOM 1550 C CA . VAL A 1 200 ? -8.031 13.248 33.917 1.00 95.19 200 VAL A CA 1
ATOM 1551 C C . VAL A 1 200 ? -9.549 13.348 33.899 1.00 95.19 200 VAL A C 1
ATOM 1553 O O . VAL A 1 200 ? -10.208 12.579 34.600 1.00 95.19 200 VAL A O 1
ATOM 1556 N N . HIS A 1 201 ? -10.092 14.296 33.140 1.00 94.69 201 HIS A N 1
ATOM 1557 C CA . HIS A 1 201 ? -11.525 14.599 33.135 1.00 94.69 201 HIS A CA 1
ATOM 1558 C C . HIS A 1 201 ? -12.186 14.280 31.797 1.00 94.69 201 HIS A C 1
ATOM 1560 O O . HIS A 1 201 ? -13.358 13.918 31.771 1.00 94.69 201 HIS A O 1
ATOM 1566 N N . THR A 1 202 ? -11.438 14.366 30.702 1.00 96.44 202 THR A N 1
ATOM 1567 C CA . THR A 1 202 ? -11.953 14.201 29.340 1.00 96.44 202 THR A CA 1
ATOM 1568 C C . THR A 1 202 ? -11.276 13.040 28.619 1.00 96.44 202 THR A C 1
ATOM 1570 O O . THR A 1 202 ? -10.202 12.575 29.018 1.00 96.44 202 THR A O 1
ATOM 1573 N N . LEU A 1 203 ? -11.886 12.558 27.530 1.00 95.88 203 LEU A N 1
ATOM 1574 C CA . LEU A 1 203 ? -11.232 11.577 26.658 1.00 95.88 203 LEU A CA 1
ATOM 1575 C C . LEU A 1 203 ? -9.944 12.125 26.045 1.00 95.88 203 LEU A C 1
ATOM 1577 O O . LEU A 1 203 ? -8.982 11.372 25.892 1.00 95.88 203 LEU A O 1
ATOM 1581 N N . LEU A 1 204 ? -9.900 13.425 25.739 1.00 96.62 204 LEU A N 1
ATOM 1582 C CA . LEU A 1 204 ? -8.688 14.063 25.235 1.00 96.62 204 LEU A CA 1
ATOM 1583 C C . LEU A 1 204 ? -7.528 13.948 26.232 1.00 96.62 204 LEU A C 1
ATOM 1585 O O . LEU A 1 204 ? -6.414 13.680 25.806 1.00 96.62 204 LEU A O 1
ATOM 1589 N N . ASP A 1 205 ? -7.773 14.039 27.542 1.00 95.75 205 ASP A N 1
ATOM 1590 C CA . ASP A 1 205 ? -6.721 13.895 28.563 1.00 95.75 205 ASP A CA 1
ATOM 1591 C C . ASP A 1 205 ? -6.098 12.483 28.593 1.00 95.75 205 ASP A C 1
ATOM 1593 O O . ASP A 1 205 ? -4.962 12.303 29.037 1.00 95.75 205 ASP A O 1
ATOM 1597 N N . CYS A 1 206 ? -6.831 11.463 28.127 1.00 95.31 206 CYS A N 1
ATOM 1598 C CA . CYS A 1 206 ? -6.321 10.093 27.994 1.00 95.31 206 CYS A CA 1
ATOM 1599 C C . CYS A 1 206 ? -5.431 9.910 26.759 1.00 95.31 206 CYS A C 1
ATOM 1601 O O . CYS A 1 206 ? -4.709 8.916 26.653 1.00 95.31 206 CYS A O 1
ATOM 1603 N N . VAL A 1 207 ? -5.496 10.846 25.815 1.00 95.31 207 VAL A N 1
ATOM 1604 C CA . VAL A 1 207 ? -4.836 10.772 24.521 1.00 95.31 207 VAL A CA 1
ATOM 1605 C C . VAL A 1 207 ? -3.748 11.841 24.463 1.00 95.31 207 VAL A C 1
ATOM 1607 O O . VAL A 1 207 ? -3.955 13.006 24.775 1.00 95.31 207 VAL A O 1
ATOM 1610 N N . SER A 1 208 ? -2.541 11.478 24.035 1.00 95.12 208 SER A N 1
ATOM 1611 C CA . SER A 1 208 ? -1.451 12.455 23.940 1.00 95.12 208 SER A CA 1
ATOM 1612 C C . SER A 1 208 ? -1.632 13.383 22.728 1.00 95.12 208 SER A C 1
ATOM 1614 O O . SER A 1 208 ? -1.033 13.176 21.674 1.00 95.12 208 SER A O 1
ATOM 1616 N N . GLU A 1 209 ? -2.431 14.445 22.876 1.00 95.62 209 GLU A N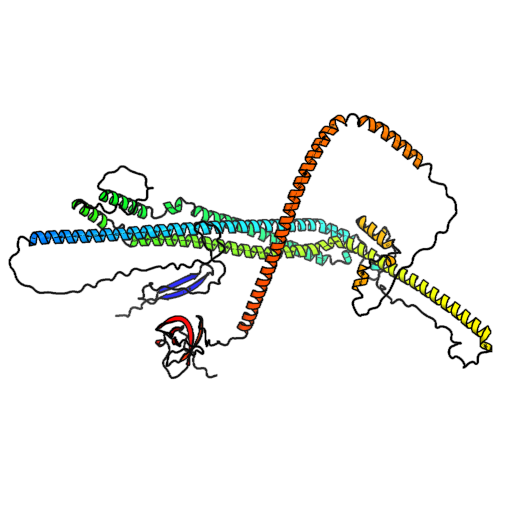 1
ATOM 1617 C CA . GLU A 1 209 ? -2.726 15.417 21.808 1.00 95.62 209 GLU A CA 1
ATOM 1618 C C . GLU A 1 209 ? -1.445 15.933 21.136 1.00 95.62 209 GLU A C 1
ATOM 1620 O O . GLU A 1 209 ? -1.314 15.917 19.910 1.00 95.62 209 GLU A O 1
ATOM 1625 N N . GLY A 1 210 ? -0.448 16.320 21.939 1.00 96.31 210 GLY A N 1
ATOM 1626 C CA . GLY A 1 210 ? 0.837 16.799 21.430 1.00 96.31 210 GLY A CA 1
ATOM 1627 C C . GLY A 1 210 ? 1.578 15.758 20.584 1.00 96.31 210 GLY A C 1
ATOM 1628 O O . GLY A 1 210 ? 2.232 16.114 19.602 1.00 96.31 210 GLY A O 1
ATOM 1629 N N . HIS A 1 211 ? 1.454 14.470 20.916 1.00 95.75 211 HIS A N 1
ATOM 1630 C CA . HIS A 1 211 ? 2.041 13.392 20.124 1.00 95.75 211 HIS A CA 1
ATOM 1631 C C . HIS A 1 211 ? 1.296 13.200 18.801 1.00 95.75 211 HIS A C 1
ATOM 1633 O O . HIS A 1 211 ? 1.946 13.077 17.763 1.00 95.75 211 HIS A O 1
ATOM 1639 N N . ILE A 1 212 ? -0.040 13.240 18.808 1.00 95.38 212 ILE A N 1
ATOM 1640 C CA . ILE A 1 212 ? -0.847 13.108 17.586 1.00 95.38 212 ILE A CA 1
ATOM 1641 C C . ILE A 1 212 ? -0.580 14.278 16.645 1.00 95.38 212 ILE A C 1
ATOM 1643 O O . ILE A 1 212 ? -0.261 14.054 15.481 1.00 95.38 212 ILE A O 1
ATOM 1647 N N . ARG A 1 213 ? -0.606 15.520 17.143 1.00 97.06 213 ARG A N 1
ATOM 1648 C CA . ARG A 1 213 ? -0.303 16.715 16.336 1.00 97.06 213 ARG A CA 1
ATOM 1649 C C . ARG A 1 213 ? 1.096 16.654 15.735 1.00 97.06 213 ARG A C 1
ATOM 1651 O O . ARG A 1 213 ? 1.281 16.963 14.560 1.00 97.06 213 ARG A O 1
ATOM 1658 N N . LYS A 1 214 ? 2.087 16.221 16.520 1.00 96.94 214 LYS A N 1
ATOM 1659 C CA . LYS A 1 214 ? 3.462 16.036 16.039 1.00 96.94 214 LYS A CA 1
ATOM 1660 C C . LYS A 1 214 ? 3.544 14.952 14.962 1.00 96.94 214 LYS A C 1
ATOM 1662 O O . LYS A 1 214 ? 4.233 15.151 13.963 1.00 96.94 214 LYS A O 1
ATOM 1667 N N . THR A 1 215 ? 2.851 13.834 15.157 1.00 95.62 215 THR A N 1
ATOM 1668 C CA . THR A 1 215 ? 2.816 12.712 14.209 1.00 95.62 215 THR A CA 1
ATOM 1669 C C . THR A 1 215 ? 2.123 13.117 12.912 1.00 95.62 215 THR A C 1
ATOM 1671 O O . THR A 1 215 ? 2.679 12.894 11.843 1.00 95.62 215 THR A O 1
ATOM 1674 N N . LEU A 1 216 ? 0.993 13.821 12.991 1.00 96.88 216 LEU A N 1
ATOM 1675 C CA . LEU A 1 216 ? 0.277 14.367 11.839 1.00 96.88 216 LEU A CA 1
ATOM 1676 C C . LEU A 1 216 ? 1.117 15.402 11.077 1.00 96.88 216 LEU A C 1
ATOM 1678 O O . LEU A 1 216 ? 1.204 15.353 9.854 1.00 96.88 216 LEU A O 1
ATOM 1682 N N . ALA A 1 217 ? 1.806 16.305 11.780 1.00 97.19 217 ALA A N 1
ATOM 1683 C CA . ALA A 1 217 ? 2.702 17.274 11.151 1.00 97.19 217 ALA A CA 1
ATOM 1684 C C . ALA A 1 217 ? 3.895 16.599 10.452 1.00 97.19 217 ALA A C 1
ATOM 1686 O O . ALA A 1 217 ? 4.298 17.022 9.368 1.00 97.19 217 ALA A O 1
ATOM 1687 N N . GLN A 1 218 ? 4.466 15.547 11.049 1.00 97.06 218 GLN A N 1
ATOM 1688 C CA . GLN A 1 218 ? 5.495 14.742 10.391 1.00 97.06 218 GLN A CA 1
ATOM 1689 C C . GLN A 1 218 ? 4.936 14.054 9.146 1.00 97.06 218 GLN A C 1
ATOM 1691 O O . GLN A 1 218 ? 5.526 14.157 8.076 1.00 97.06 218 GLN A O 1
ATOM 1696 N N . PHE A 1 219 ? 3.779 13.416 9.280 1.00 97.06 219 PHE A N 1
ATOM 1697 C CA . PHE A 1 219 ? 3.120 12.701 8.203 1.00 97.06 219 PHE A CA 1
ATOM 1698 C C . PHE A 1 219 ? 2.791 13.623 7.016 1.00 97.06 219 PHE A C 1
ATOM 1700 O O . PHE A 1 219 ? 3.120 13.297 5.880 1.00 97.06 219 PHE A O 1
ATOM 1707 N N . ASN A 1 220 ? 2.270 14.827 7.270 1.00 97.31 220 ASN A N 1
ATOM 1708 C CA . ASN A 1 220 ? 2.006 15.830 6.233 1.00 97.31 220 ASN A CA 1
ATOM 1709 C C . ASN A 1 220 ? 3.284 16.266 5.491 1.00 97.31 220 ASN A C 1
ATOM 1711 O O . ASN A 1 220 ? 3.254 16.459 4.275 1.00 97.31 220 ASN A O 1
ATOM 1715 N N . ARG A 1 221 ? 4.424 16.389 6.189 1.00 97.56 221 ARG A N 1
ATOM 1716 C CA . ARG A 1 221 ? 5.719 16.665 5.537 1.00 97.56 221 ARG A CA 1
ATOM 1717 C C . ARG A 1 221 ? 6.156 15.515 4.635 1.00 97.56 221 ARG A C 1
ATOM 1719 O O . ARG A 1 221 ? 6.649 15.764 3.537 1.00 97.56 221 ARG A O 1
ATOM 1726 N N . ASP A 1 222 ? 5.952 14.279 5.077 1.00 95.94 222 ASP A N 1
ATOM 1727 C CA . ASP A 1 222 ? 6.311 13.089 4.306 1.00 95.94 222 ASP A CA 1
ATOM 1728 C C . ASP A 1 222 ? 5.426 12.932 3.055 1.00 95.94 222 ASP A C 1
ATOM 1730 O O . ASP A 1 222 ? 5.934 12.634 1.972 1.00 95.94 222 ASP A O 1
ATOM 1734 N N . VAL A 1 223 ? 4.117 13.189 3.172 1.00 96.88 223 VAL A N 1
ATOM 1735 C CA . VAL A 1 223 ? 3.179 13.191 2.034 1.00 96.88 223 VAL A CA 1
ATOM 1736 C C . VAL A 1 223 ? 3.552 14.285 1.033 1.00 96.88 223 VAL A C 1
ATOM 1738 O O . VAL A 1 223 ? 3.639 14.006 -0.160 1.00 96.88 223 VAL A O 1
ATOM 1741 N N . ALA A 1 224 ? 3.881 15.497 1.494 1.00 96.75 224 ALA A N 1
ATOM 1742 C CA . ALA A 1 224 ? 4.357 16.568 0.616 1.00 96.75 224 ALA A CA 1
ATOM 1743 C C . ALA A 1 224 ? 5.679 16.206 -0.093 1.00 96.75 224 ALA A C 1
ATOM 1745 O O . ALA A 1 224 ? 5.856 16.491 -1.278 1.00 96.75 224 ALA A O 1
ATOM 1746 N N . GLY A 1 225 ? 6.600 15.534 0.606 1.00 96.12 225 GLY A N 1
ATOM 1747 C CA . GLY A 1 225 ? 7.825 14.998 0.006 1.00 96.12 225 GLY A CA 1
ATOM 1748 C C . GLY A 1 225 ? 7.540 13.950 -1.073 1.00 96.12 225 GLY A C 1
ATOM 1749 O O . GLY A 1 225 ? 8.157 13.973 -2.138 1.00 96.12 225 GLY A O 1
ATOM 1750 N N . THR A 1 226 ? 6.561 13.078 -0.828 1.00 95.00 226 THR A N 1
ATOM 1751 C CA . THR A 1 226 ? 6.119 12.051 -1.783 1.00 95.00 226 THR A CA 1
ATOM 1752 C C . THR A 1 226 ? 5.429 12.678 -2.999 1.00 95.00 226 THR A C 1
ATOM 1754 O O . THR A 1 226 ? 5.702 12.265 -4.122 1.00 95.00 226 THR A O 1
ATOM 1757 N N . ALA A 1 227 ? 4.641 13.742 -2.817 1.00 96.88 227 ALA A N 1
ATOM 1758 C CA . ALA A 1 227 ? 4.010 14.479 -3.916 1.00 96.88 227 ALA A CA 1
ATOM 1759 C C . ALA A 1 227 ? 5.041 15.077 -4.888 1.00 96.88 227 ALA A C 1
ATOM 1761 O O . ALA A 1 227 ? 4.903 14.953 -6.104 1.00 96.88 227 ALA A O 1
ATOM 1762 N N . ASN A 1 228 ? 6.117 15.675 -4.363 1.00 96.69 228 ASN A N 1
ATOM 1763 C CA . ASN A 1 228 ? 7.209 16.191 -5.195 1.00 96.69 228 ASN A CA 1
ATOM 1764 C C . ASN A 1 228 ? 7.884 15.077 -6.006 1.00 96.69 228 ASN A C 1
ATOM 1766 O O . ASN A 1 228 ? 8.284 15.288 -7.150 1.00 96.69 228 ASN A O 1
ATOM 1770 N N . PHE A 1 229 ? 8.011 13.886 -5.418 1.00 94.31 229 PHE A N 1
ATOM 1771 C CA . PHE A 1 229 ? 8.556 12.731 -6.116 1.00 94.31 229 PHE A CA 1
ATOM 1772 C C . PHE A 1 229 ? 7.619 12.225 -7.220 1.00 94.31 229 PHE A C 1
ATOM 1774 O O . PHE A 1 229 ? 8.090 11.966 -8.324 1.00 94.31 229 PHE A O 1
ATOM 1781 N N . VAL A 1 230 ? 6.313 12.136 -6.959 1.00 96.38 230 VAL A N 1
ATOM 1782 C CA . VAL A 1 230 ? 5.306 11.778 -7.974 1.00 96.38 230 VAL A CA 1
ATOM 1783 C C . VAL A 1 230 ? 5.404 12.731 -9.166 1.00 96.38 230 VAL A C 1
ATOM 1785 O O . VAL A 1 230 ? 5.545 12.278 -10.299 1.00 96.38 230 VAL A O 1
ATOM 1788 N N . ALA A 1 231 ? 5.486 14.041 -8.917 1.00 97.00 231 ALA A N 1
ATOM 1789 C CA . ALA A 1 231 ? 5.683 15.032 -9.975 1.00 97.00 231 ALA A CA 1
ATOM 1790 C C . ALA A 1 231 ? 7.002 14.827 -10.753 1.00 97.00 231 ALA A C 1
ATOM 1792 O O . ALA A 1 231 ? 7.028 14.942 -11.979 1.00 97.00 231 ALA A O 1
ATOM 1793 N N . GLN A 1 232 ? 8.101 14.485 -10.066 1.00 96.50 232 GLN A N 1
ATOM 1794 C CA . GLN A 1 232 ? 9.375 14.158 -10.718 1.00 96.50 232 GLN A CA 1
ATOM 1795 C C . GLN A 1 232 ? 9.276 12.890 -11.582 1.00 96.50 232 GLN A C 1
ATOM 1797 O O . GLN A 1 232 ? 9.903 12.814 -12.642 1.00 96.50 232 GLN A O 1
ATOM 1802 N N . MET A 1 233 ? 8.520 11.888 -11.137 1.00 96.12 233 MET A N 1
ATOM 1803 C CA . MET A 1 233 ? 8.310 10.643 -11.874 1.00 96.12 233 MET A CA 1
ATOM 1804 C C . MET A 1 233 ? 7.463 10.856 -13.116 1.00 96.12 233 MET A C 1
ATOM 1806 O O . MET A 1 233 ? 7.853 10.392 -14.181 1.00 96.12 233 MET A O 1
ATOM 1810 N N . GLU A 1 234 ? 6.369 11.606 -13.009 1.00 96.62 234 GLU A N 1
ATOM 1811 C CA . GLU A 1 234 ? 5.546 11.979 -14.161 1.00 96.62 234 GLU A CA 1
ATOM 1812 C C . GLU A 1 234 ? 6.365 12.739 -15.209 1.00 96.62 234 GLU A C 1
ATOM 1814 O O . GLU A 1 234 ? 6.258 12.466 -16.402 1.00 96.62 234 GLU A O 1
ATOM 1819 N N . GLU A 1 235 ? 7.249 13.643 -14.781 1.00 97.62 235 GLU A N 1
ATOM 1820 C CA . GLU A 1 235 ? 8.163 14.313 -15.706 1.00 97.62 235 GLU A CA 1
ATOM 1821 C C . GLU A 1 235 ? 9.179 13.341 -16.321 1.00 97.62 235 GLU A C 1
ATOM 1823 O O . GLU A 1 235 ? 9.431 13.371 -17.525 1.00 97.62 235 GLU A O 1
ATOM 1828 N N . SER A 1 236 ? 9.723 12.420 -15.522 1.00 96.06 236 SER A N 1
ATOM 1829 C CA . SER A 1 236 ? 10.645 11.391 -16.016 1.00 96.06 236 SER A CA 1
ATOM 1830 C C . SER A 1 236 ? 9.980 10.507 -17.075 1.00 96.06 236 SER A C 1
ATOM 1832 O O . SER A 1 236 ? 10.597 10.239 -18.105 1.00 96.06 236 SER A O 1
ATOM 1834 N N . VAL A 1 237 ? 8.716 10.121 -16.874 1.00 96.81 237 VAL A N 1
ATOM 1835 C CA . VAL A 1 237 ? 7.908 9.387 -17.858 1.00 96.81 237 VAL A CA 1
ATOM 1836 C C . VAL A 1 237 ? 7.806 10.166 -19.164 1.00 96.81 237 VAL A C 1
ATOM 1838 O O . VAL A 1 237 ? 8.202 9.635 -20.199 1.00 96.81 237 VAL A O 1
ATOM 1841 N N . ARG A 1 238 ? 7.401 11.444 -19.117 1.00 97.50 238 ARG A N 1
ATOM 1842 C CA . ARG A 1 238 ? 7.290 12.291 -20.320 1.00 97.50 238 ARG A CA 1
ATOM 1843 C C . ARG A 1 238 ? 8.610 12.385 -21.083 1.00 97.50 238 ARG A C 1
ATOM 1845 O O . ARG A 1 238 ? 8.620 12.337 -22.312 1.00 97.50 238 ARG A O 1
ATOM 1852 N N . THR A 1 239 ? 9.736 12.513 -20.372 1.00 97.69 239 THR A N 1
ATOM 1853 C CA . THR A 1 239 ? 11.055 12.556 -21.026 1.00 97.69 239 THR A CA 1
ATOM 1854 C C . THR A 1 239 ? 11.395 11.237 -21.713 1.00 97.69 239 THR A C 1
ATOM 1856 O O . THR A 1 239 ? 11.866 11.254 -22.845 1.00 97.69 239 THR A O 1
ATOM 1859 N N . VAL A 1 240 ? 11.127 10.100 -21.065 1.00 96.62 240 VAL A N 1
ATOM 1860 C CA . VAL A 1 240 ? 11.401 8.766 -21.612 1.00 96.62 240 VAL A CA 1
ATOM 1861 C C . VAL A 1 240 ? 10.506 8.462 -22.813 1.00 96.62 240 VAL A C 1
ATOM 1863 O O . VAL A 1 240 ? 11.012 7.969 -23.818 1.00 96.62 240 VAL A O 1
ATOM 1866 N N . GLU A 1 241 ? 9.214 8.787 -22.743 1.00 97.19 241 GLU A N 1
ATOM 1867 C CA . GLU A 1 241 ? 8.278 8.656 -23.868 1.00 97.19 241 GLU A CA 1
ATOM 1868 C C . GLU A 1 241 ? 8.762 9.453 -25.079 1.00 97.19 241 GLU A C 1
ATOM 1870 O O . GLU A 1 241 ? 8.927 8.899 -26.165 1.00 97.19 241 GLU A O 1
ATOM 1875 N N . ARG A 1 242 ? 9.081 10.737 -24.874 1.00 97.50 242 ARG A N 1
ATOM 1876 C CA . ARG A 1 242 ? 9.576 11.618 -25.934 1.00 97.50 242 ARG A CA 1
ATOM 1877 C C . ARG A 1 242 ? 10.871 11.097 -26.556 1.00 97.50 242 ARG A C 1
ATOM 1879 O O . ARG A 1 242 ? 10.988 11.087 -27.777 1.00 97.50 242 ARG A O 1
ATOM 1886 N N . ASP A 1 243 ? 11.836 10.676 -25.740 1.00 96.50 243 ASP A N 1
ATOM 1887 C CA . ASP A 1 243 ? 13.122 10.174 -26.234 1.00 96.50 243 ASP A CA 1
ATOM 1888 C C . ASP A 1 243 ? 12.941 8.835 -26.990 1.00 96.50 243 ASP A C 1
ATOM 1890 O O . ASP A 1 243 ? 13.597 8.593 -28.005 1.00 96.50 243 ASP A O 1
ATOM 1894 N N . CYS A 1 244 ? 12.006 7.984 -26.547 1.00 95.56 244 CYS A N 1
ATOM 1895 C CA . CYS A 1 244 ? 11.636 6.744 -27.234 1.00 95.56 244 CYS A CA 1
ATOM 1896 C C . CYS A 1 244 ? 10.981 7.017 -28.597 1.00 95.56 244 CYS A C 1
ATOM 1898 O O . CYS A 1 244 ? 11.337 6.386 -29.597 1.00 95.56 244 CYS A O 1
ATOM 1900 N N . ASP A 1 245 ? 10.067 7.984 -28.665 1.00 94.50 245 ASP A N 1
ATOM 1901 C CA . ASP A 1 245 ? 9.447 8.403 -29.920 1.00 94.50 245 ASP A CA 1
ATOM 1902 C C . ASP A 1 245 ? 10.435 9.080 -30.867 1.00 94.50 245 ASP A C 1
ATOM 1904 O O . ASP A 1 245 ? 10.374 8.858 -32.080 1.00 94.50 245 ASP A O 1
ATOM 1908 N N . GLU A 1 246 ? 11.393 9.843 -30.338 1.00 94.56 246 GLU A N 1
ATOM 1909 C CA . GLU A 1 246 ? 12.478 10.408 -31.130 1.00 94.56 246 GLU A CA 1
ATOM 1910 C C . GLU A 1 246 ? 13.317 9.291 -31.773 1.00 94.56 246 GLU A C 1
ATOM 1912 O O . GLU A 1 246 ? 13.531 9.308 -32.988 1.00 94.56 246 GLU A O 1
ATOM 1917 N N . GLU A 1 247 ? 13.728 8.272 -31.013 1.00 92.00 247 GLU A N 1
ATOM 1918 C CA . GLU A 1 247 ? 14.464 7.123 -31.559 1.00 92.00 247 GLU A CA 1
ATOM 1919 C C . GLU A 1 247 ? 13.633 6.295 -32.551 1.00 92.00 247 GLU A C 1
ATOM 1921 O O . GLU A 1 247 ? 14.136 5.891 -33.605 1.00 92.00 247 GLU A O 1
ATOM 1926 N N . ALA A 1 248 ? 12.339 6.108 -32.297 1.00 91.00 248 ALA A N 1
ATOM 1927 C CA . ALA A 1 248 ? 11.450 5.432 -33.235 1.00 91.00 248 ALA A CA 1
ATOM 1928 C C . ALA A 1 248 ? 11.236 6.227 -34.534 1.00 91.00 248 ALA A C 1
ATOM 1930 O O . ALA A 1 248 ? 11.203 5.651 -35.628 1.00 91.00 248 ALA A O 1
ATOM 1931 N N . SER A 1 249 ? 11.161 7.558 -34.453 1.00 90.75 249 SER A N 1
ATOM 1932 C CA . SER A 1 249 ? 11.052 8.426 -35.629 1.00 90.75 249 SER A CA 1
ATOM 1933 C C . SER A 1 249 ? 12.301 8.337 -36.514 1.00 90.75 249 SER A C 1
ATOM 1935 O O . SER A 1 249 ? 12.188 8.276 -37.742 1.00 90.75 249 SER A O 1
ATOM 1937 N N . LYS A 1 250 ? 13.492 8.199 -35.910 1.00 87.50 250 LYS A N 1
ATOM 1938 C CA . LYS A 1 250 ? 14.765 8.007 -36.627 1.00 87.50 250 LYS A CA 1
ATOM 1939 C C . LYS A 1 250 ? 14.809 6.691 -37.414 1.00 87.50 250 LYS A C 1
ATOM 1941 O O . LYS A 1 250 ? 15.567 6.594 -38.377 1.00 87.50 250 LYS A O 1
ATOM 1946 N N . LEU A 1 251 ? 13.980 5.709 -37.049 1.00 79.19 251 LEU A N 1
ATOM 1947 C CA . LEU A 1 251 ? 13.864 4.405 -37.710 1.00 79.19 251 LEU A CA 1
ATOM 1948 C C . LEU A 1 251 ? 12.739 4.307 -38.740 1.00 79.19 251 LEU A C 1
ATOM 1950 O O . LEU A 1 251 ? 12.638 3.278 -39.417 1.00 79.19 251 LEU A O 1
ATOM 1954 N N . THR A 1 252 ? 11.911 5.346 -38.880 1.00 78.50 252 THR A N 1
ATOM 1955 C CA . THR A 1 252 ? 10.784 5.354 -39.819 1.00 78.50 252 THR A CA 1
ATOM 1956 C C . THR A 1 252 ? 11.299 5.455 -41.266 1.00 78.50 252 THR A C 1
ATOM 1958 O O . THR A 1 252 ? 11.505 6.528 -41.827 1.00 78.50 252 THR A O 1
ATOM 1961 N N . THR A 1 253 ? 11.574 4.265 -41.802 1.00 55.28 253 THR A N 1
ATOM 1962 C CA . THR A 1 253 ? 11.735 3.690 -43.155 1.00 55.28 253 THR A CA 1
ATOM 1963 C C . THR A 1 253 ? 12.135 4.518 -44.379 1.00 55.28 253 THR A C 1
ATOM 1965 O O . THR A 1 253 ? 12.685 3.922 -45.301 1.00 55.28 253 THR A O 1
ATOM 1968 N N . ARG A 1 254 ? 11.940 5.836 -44.450 1.00 54.94 254 ARG A N 1
ATOM 1969 C CA . ARG A 1 254 ? 12.408 6.618 -45.612 1.00 54.94 254 ARG A CA 1
ATOM 1970 C C . ARG A 1 254 ? 13.858 7.066 -45.460 1.00 54.94 254 ARG A C 1
ATOM 1972 O O . ARG A 1 254 ? 14.656 6.901 -46.366 1.00 54.94 254 ARG A O 1
ATOM 1979 N N . THR A 1 255 ? 14.260 7.525 -44.283 1.00 53.19 255 THR A N 1
ATOM 1980 C CA . THR A 1 255 ? 15.579 8.152 -44.109 1.00 53.19 255 THR A CA 1
ATOM 1981 C C . THR A 1 255 ? 16.745 7.169 -44.031 1.00 53.19 255 THR A C 1
ATOM 1983 O O . THR A 1 255 ? 17.835 7.527 -44.454 1.00 53.19 255 THR A O 1
ATOM 1986 N N . VAL A 1 256 ? 16.564 5.948 -43.518 1.00 55.94 256 VAL A N 1
ATOM 1987 C CA . VAL A 1 256 ? 17.684 4.999 -43.322 1.00 55.94 256 VAL A CA 1
ATOM 1988 C C . VAL A 1 256 ? 18.099 4.326 -44.632 1.00 55.94 256 VAL A C 1
ATOM 1990 O O . VAL A 1 256 ? 19.290 4.157 -44.884 1.00 55.94 256 VAL A O 1
ATOM 1993 N N . VAL A 1 257 ? 17.132 3.988 -45.490 1.00 54.72 257 VAL A N 1
ATOM 1994 C CA . VAL A 1 257 ? 17.418 3.447 -46.827 1.00 54.72 257 VAL A CA 1
ATOM 1995 C C . VAL A 1 257 ? 17.937 4.557 -47.746 1.00 54.72 257 VAL A C 1
ATOM 1997 O O . VAL A 1 257 ? 18.899 4.317 -48.468 1.00 54.72 257 VAL A O 1
ATOM 2000 N N . ASP A 1 258 ? 17.395 5.779 -47.649 1.00 56.38 258 ASP A N 1
ATOM 2001 C CA . ASP A 1 258 ? 17.825 6.925 -48.468 1.00 56.38 258 ASP A CA 1
ATOM 2002 C C . ASP A 1 258 ? 19.192 7.513 -48.052 1.00 56.38 258 ASP A C 1
ATOM 2004 O O . ASP A 1 258 ? 19.871 8.111 -48.888 1.00 56.38 258 ASP A O 1
ATOM 2008 N N . ARG A 1 259 ? 19.616 7.349 -46.785 1.00 56.62 259 ARG A N 1
ATOM 2009 C CA . ARG A 1 259 ? 20.908 7.843 -46.250 1.00 56.62 259 ARG A CA 1
ATOM 2010 C C . ARG A 1 259 ? 22.047 6.835 -46.258 1.00 56.62 259 ARG A C 1
ATOM 2012 O O . ARG A 1 259 ? 23.162 7.209 -45.901 1.00 56.62 259 ARG A O 1
ATOM 2019 N N . PHE A 1 260 ? 21.811 5.586 -46.655 1.00 58.75 260 PHE A N 1
ATOM 2020 C CA . PHE A 1 260 ? 22.937 4.718 -46.999 1.00 58.75 260 PHE A CA 1
ATOM 2021 C C . PHE A 1 260 ? 23.776 5.422 -48.084 1.00 58.75 260 PHE A C 1
ATOM 2023 O O . PHE A 1 260 ? 23.249 6.337 -48.729 1.00 58.75 260 PHE A O 1
ATOM 2030 N N . PRO A 1 261 ? 25.028 5.029 -48.373 1.00 57.88 261 PRO A N 1
ATOM 2031 C CA . PRO A 1 261 ? 25.654 5.358 -49.646 1.00 57.88 261 PRO A CA 1
ATOM 2032 C C . PRO A 1 261 ? 24.861 4.682 -50.776 1.00 57.88 261 PRO A C 1
ATOM 2034 O O . PRO A 1 261 ? 25.284 3.742 -51.444 1.00 57.88 261 PRO A O 1
ATOM 2037 N N . TYR A 1 262 ? 23.669 5.219 -51.015 1.00 55.75 262 TYR A N 1
ATOM 2038 C CA . TYR A 1 262 ? 22.847 5.102 -52.187 1.00 55.75 262 TYR A CA 1
ATOM 2039 C C . TYR A 1 262 ? 23.694 5.523 -53.384 1.00 55.75 262 TYR A C 1
ATOM 2041 O O . TYR A 1 262 ? 23.398 5.100 -54.480 1.00 55.75 262 TYR A O 1
ATOM 2049 N N . THR A 1 263 ? 24.770 6.292 -53.188 1.00 58.72 263 THR A N 1
ATOM 2050 C CA . THR A 1 263 ? 25.848 6.510 -54.152 1.00 58.72 263 THR A CA 1
ATOM 2051 C C . THR A 1 263 ? 26.584 5.221 -54.502 1.00 58.72 263 THR A C 1
ATOM 2053 O O . THR A 1 263 ? 26.579 4.883 -55.671 1.00 58.72 263 THR A O 1
ATOM 2056 N N . VAL A 1 264 ? 27.129 4.458 -53.547 1.00 60.56 264 VAL A N 1
ATOM 2057 C CA . VAL A 1 264 ? 27.845 3.192 -53.816 1.00 60.56 264 VAL A CA 1
ATOM 2058 C C . VAL A 1 264 ? 26.890 2.142 -54.379 1.00 60.56 264 VAL A C 1
ATOM 2060 O O . VAL A 1 264 ? 27.184 1.524 -55.396 1.00 60.56 264 VAL A O 1
ATOM 2063 N N . ILE A 1 265 ? 25.694 1.993 -53.800 1.00 62.16 265 ILE A N 1
ATOM 2064 C CA . ILE A 1 265 ? 24.686 1.058 -54.317 1.00 62.16 265 ILE A CA 1
ATOM 2065 C C . ILE A 1 265 ? 24.133 1.521 -55.676 1.00 62.16 265 ILE A C 1
ATOM 2067 O O . ILE A 1 265 ? 24.020 0.686 -56.565 1.00 62.16 265 ILE A O 1
ATOM 2071 N N . LYS A 1 266 ? 23.828 2.813 -55.906 1.00 66.94 266 LYS A N 1
ATOM 2072 C CA . LYS A 1 266 ? 23.443 3.314 -57.249 1.00 66.94 266 LYS A CA 1
ATOM 2073 C C . LYS A 1 266 ? 24.579 3.163 -58.232 1.00 66.94 266 LYS A C 1
ATOM 2075 O O . LYS A 1 266 ? 24.291 2.816 -59.360 1.00 66.94 266 LYS A O 1
ATOM 2080 N N . GLN A 1 267 ? 25.822 3.432 -57.849 1.00 67.19 267 GLN A N 1
ATOM 2081 C CA . GLN A 1 267 ? 26.984 3.277 -58.720 1.00 67.19 267 GLN A CA 1
ATOM 2082 C C . GLN A 1 267 ? 27.151 1.810 -59.097 1.00 67.19 267 GLN A C 1
ATOM 2084 O O . GLN A 1 267 ? 27.324 1.513 -60.269 1.00 67.19 267 GLN A O 1
ATOM 2089 N N . LEU A 1 268 ? 26.979 0.884 -58.154 1.00 61.47 268 LEU A N 1
ATOM 2090 C CA . LEU A 1 268 ? 27.009 -0.552 -58.422 1.00 61.47 268 LEU A CA 1
ATOM 2091 C C . LEU A 1 268 ? 25.807 -1.040 -59.229 1.00 61.47 268 LEU A C 1
ATOM 2093 O O . LEU A 1 268 ? 26.002 -1.832 -60.141 1.00 61.47 268 LEU A O 1
ATOM 2097 N N . ILE A 1 269 ? 24.588 -0.565 -58.967 1.00 66.50 269 ILE A N 1
ATOM 2098 C CA . ILE A 1 269 ? 23.400 -0.882 -59.777 1.00 66.50 269 ILE A CA 1
ATOM 2099 C C . ILE A 1 269 ? 23.551 -0.297 -61.185 1.00 66.50 269 ILE A C 1
ATOM 2101 O O . ILE A 1 269 ? 23.317 -1.003 -62.162 1.00 66.50 269 ILE A O 1
ATOM 2105 N N . ALA A 1 270 ? 23.996 0.954 -61.309 1.00 69.88 270 ALA A N 1
ATOM 2106 C CA . ALA A 1 270 ? 24.271 1.619 -62.577 1.00 69.88 270 ALA A CA 1
ATOM 2107 C C . ALA A 1 270 ? 25.371 0.878 -63.342 1.00 69.88 270 ALA A C 1
ATOM 2109 O O . ALA A 1 270 ? 25.197 0.580 -64.520 1.00 69.88 270 ALA A O 1
ATOM 2110 N N . MET A 1 271 ? 26.444 0.469 -62.674 1.00 65.19 271 MET A N 1
ATOM 2111 C CA . MET A 1 271 ? 27.521 -0.325 -63.255 1.00 65.19 271 MET A CA 1
ATOM 2112 C C . MET A 1 271 ? 27.044 -1.722 -63.658 1.00 65.19 271 MET A C 1
ATOM 2114 O O . MET A 1 271 ? 27.315 -2.139 -64.775 1.00 65.19 271 MET A O 1
ATOM 2118 N N . CYS A 1 272 ? 26.263 -2.419 -62.827 1.00 64.06 272 CYS A N 1
ATOM 2119 C CA . CYS A 1 272 ? 25.656 -3.709 -63.170 1.00 64.06 272 CYS A CA 1
ATOM 2120 C C . CYS A 1 272 ? 24.695 -3.580 -64.356 1.00 64.06 272 CYS A C 1
ATOM 2122 O O . CYS A 1 272 ? 24.673 -4.451 -65.219 1.00 64.06 272 CYS A O 1
ATOM 2124 N N . SER A 1 273 ? 23.917 -2.497 -64.430 1.00 68.25 273 SER A N 1
ATOM 2125 C CA . SER A 1 273 ? 23.003 -2.227 -65.545 1.00 68.25 273 SER A CA 1
ATOM 2126 C C . SER A 1 273 ? 23.760 -1.886 -66.830 1.00 68.25 273 SER A C 1
ATOM 2128 O O . SER A 1 273 ? 23.414 -2.388 -67.895 1.00 68.25 273 SER A O 1
ATOM 2130 N N . THR A 1 274 ? 24.856 -1.130 -66.727 1.00 68.94 274 THR A N 1
ATOM 2131 C CA . THR A 1 274 ? 25.746 -0.794 -67.847 1.00 68.94 274 THR A CA 1
ATOM 2132 C C . THR A 1 274 ? 26.466 -2.042 -68.340 1.00 68.94 274 THR A C 1
ATOM 2134 O O . THR A 1 274 ? 26.487 -2.311 -69.537 1.00 68.94 274 THR A O 1
ATOM 2137 N N . PHE A 1 275 ? 26.966 -2.864 -67.421 1.00 64.88 275 PHE A N 1
ATOM 2138 C CA . PHE A 1 275 ? 27.587 -4.149 -67.702 1.00 64.88 275 PHE A CA 1
ATOM 2139 C C . PHE A 1 275 ? 26.589 -5.109 -68.360 1.00 64.88 275 PHE A C 1
ATOM 2141 O O . PHE A 1 275 ? 26.859 -5.621 -69.440 1.00 64.88 275 PHE A O 1
ATOM 2148 N N . ARG A 1 276 ? 25.381 -5.266 -67.803 1.00 67.25 276 ARG A N 1
ATOM 2149 C CA . ARG A 1 276 ? 24.297 -6.063 -68.400 1.00 67.25 276 ARG A CA 1
ATOM 2150 C C . ARG A 1 276 ? 23.915 -5.549 -69.793 1.00 67.25 276 ARG A C 1
ATOM 2152 O O . ARG A 1 276 ? 23.697 -6.364 -70.686 1.00 67.25 276 ARG A O 1
ATOM 2159 N N . ARG A 1 277 ? 23.890 -4.231 -70.019 1.00 70.25 277 ARG A N 1
ATOM 2160 C CA . ARG A 1 277 ? 23.650 -3.614 -71.339 1.00 70.25 277 ARG A CA 1
ATOM 2161 C C . ARG A 1 277 ? 24.772 -3.929 -72.336 1.00 70.25 277 ARG A C 1
ATOM 2163 O O . ARG A 1 277 ? 24.500 -4.214 -73.498 1.00 70.25 277 ARG A O 1
ATOM 2170 N N . LEU A 1 278 ? 26.024 -3.925 -71.881 1.00 64.31 278 LEU A N 1
ATOM 2171 C CA . LEU A 1 278 ? 27.191 -4.283 -72.695 1.00 64.31 278 LEU A CA 1
ATOM 2172 C C . LEU A 1 278 ? 27.230 -5.786 -73.023 1.00 64.31 278 LEU A C 1
ATOM 2174 O O . LEU A 1 278 ? 27.566 -6.145 -74.153 1.00 64.31 278 LEU A O 1
ATOM 2178 N N . LEU A 1 279 ? 26.835 -6.646 -72.075 1.00 62.66 279 LEU A N 1
ATOM 2179 C CA . LEU A 1 279 ? 26.772 -8.102 -72.240 1.00 62.66 279 LEU A CA 1
ATOM 2180 C C . LEU A 1 279 ? 25.613 -8.556 -73.139 1.00 62.66 279 LEU A C 1
ATOM 2182 O O . LEU A 1 279 ? 25.815 -9.374 -74.030 1.00 62.66 279 LEU A O 1
ATOM 2186 N N . SER A 1 280 ? 24.410 -8.016 -72.934 1.00 64.56 280 SER A N 1
ATOM 2187 C CA . SER A 1 280 ? 23.205 -8.417 -73.681 1.00 64.56 280 SER A CA 1
ATOM 2188 C C . SER A 1 280 ? 23.206 -7.948 -75.140 1.00 64.56 280 SER A C 1
ATOM 2190 O O . SER A 1 280 ? 22.411 -8.434 -75.942 1.00 64.56 280 SER A O 1
ATOM 2192 N N . GLY A 1 281 ? 24.088 -7.008 -75.506 1.00 58.16 281 GLY A N 1
ATOM 2193 C CA . GLY A 1 281 ? 24.276 -6.538 -76.881 1.00 58.16 281 GLY A CA 1
ATOM 2194 C C . GLY A 1 281 ? 23.039 -5.899 -77.523 1.00 58.16 281 GLY A C 1
ATOM 2195 O O . GLY A 1 281 ? 23.062 -5.636 -78.726 1.00 58.16 281 GLY A O 1
ATOM 2196 N N . ARG A 1 282 ? 21.983 -5.650 -76.742 1.00 52.88 282 ARG A N 1
ATOM 2197 C CA . ARG A 1 282 ? 20.665 -5.213 -77.194 1.00 52.88 282 ARG A CA 1
ATOM 2198 C C . ARG A 1 282 ? 20.327 -3.900 -76.494 1.00 52.88 282 ARG A C 1
ATOM 2200 O O . ARG A 1 282 ? 20.255 -3.847 -75.270 1.00 52.88 282 ARG A O 1
ATOM 2207 N N . GLU A 1 283 ? 20.111 -2.842 -77.267 1.00 47.09 283 GLU A N 1
ATOM 2208 C CA . GLU A 1 283 ? 19.404 -1.661 -76.774 1.00 47.09 283 GLU A CA 1
ATOM 2209 C C . GLU A 1 283 ? 17.952 -2.083 -76.520 1.00 47.09 283 GLU A C 1
ATOM 2211 O O . GLU A 1 283 ? 17.183 -2.265 -77.463 1.00 47.09 283 GLU A O 1
ATOM 2216 N N . GLN A 1 284 ? 17.585 -2.336 -75.265 1.00 45.50 284 GLN A N 1
ATOM 2217 C CA . GLN A 1 284 ? 16.180 -2.462 -74.882 1.00 45.50 284 GLN A CA 1
ATOM 2218 C C . GLN A 1 284 ? 15.730 -1.235 -74.079 1.00 45.50 284 GLN A C 1
ATOM 2220 O O . GLN A 1 284 ? 16.529 -0.687 -73.314 1.00 45.50 284 GLN A O 1
ATOM 2225 N N . PRO A 1 285 ? 14.472 -0.791 -74.264 1.00 45.78 285 PRO A N 1
ATOM 2226 C CA . PRO A 1 285 ? 13.890 0.321 -73.522 1.00 45.78 285 PRO A CA 1
ATOM 2227 C C . PRO A 1 285 ? 13.634 -0.068 -72.056 1.00 45.78 285 PRO A C 1
ATOM 2229 O O . PRO A 1 285 ? 13.440 -1.242 -71.753 1.00 45.78 285 PRO A O 1
ATOM 2232 N N . GLU A 1 286 ? 13.659 0.926 -71.163 1.00 44.25 286 GLU A N 1
ATOM 2233 C CA . GLU A 1 286 ? 13.477 0.817 -69.706 1.00 44.25 286 GLU A CA 1
ATOM 2234 C C . GLU A 1 286 ? 12.337 -0.138 -69.302 1.00 44.25 286 GLU A C 1
ATOM 2236 O O . GLU A 1 286 ? 11.162 0.152 -69.522 1.00 44.25 286 GLU A O 1
ATOM 2241 N N . VAL A 1 287 ? 12.679 -1.256 -68.655 1.00 48.91 287 VAL A N 1
ATOM 2242 C CA . VAL A 1 287 ? 11.726 -2.100 -67.918 1.00 48.91 287 VAL A CA 1
ATOM 2243 C C . VAL A 1 287 ? 12.079 -2.033 -66.431 1.00 48.91 287 VAL A C 1
ATOM 2245 O O . VAL A 1 287 ? 13.254 -2.008 -66.060 1.00 48.91 287 VAL A O 1
ATOM 2248 N N . ALA A 1 288 ? 11.045 -1.923 -65.595 1.00 46.62 288 ALA A N 1
ATOM 2249 C CA . ALA A 1 288 ? 11.122 -1.654 -64.161 1.00 46.62 288 ALA A CA 1
ATOM 2250 C C . ALA A 1 288 ? 11.874 -2.744 -63.351 1.00 46.62 288 ALA A C 1
ATOM 2252 O O . ALA A 1 288 ? 11.958 -3.888 -63.792 1.00 46.62 288 ALA A O 1
ATOM 2253 N N . PRO A 1 289 ? 12.409 -2.418 -62.153 1.00 45.00 289 PRO A N 1
ATOM 2254 C CA . PRO A 1 289 ? 13.501 -3.165 -61.509 1.00 45.00 289 PRO A CA 1
ATOM 2255 C C . PRO A 1 289 ? 13.153 -4.496 -60.807 1.00 45.00 289 PRO A C 1
ATOM 2257 O O . PRO A 1 289 ? 14.026 -5.026 -60.121 1.00 45.00 289 PRO A O 1
ATOM 2260 N N . ASP A 1 290 ? 11.933 -5.029 -60.918 1.00 39.22 290 ASP A N 1
ATOM 2261 C CA . ASP A 1 290 ? 11.409 -6.004 -59.937 1.00 39.22 290 ASP A CA 1
ATOM 2262 C C . ASP A 1 290 ? 11.442 -7.496 -60.332 1.00 39.22 290 ASP A C 1
ATOM 2264 O O . ASP A 1 290 ? 11.066 -8.342 -59.522 1.00 39.22 290 ASP A O 1
ATOM 2268 N N . GLU A 1 291 ? 11.957 -7.880 -61.505 1.00 40.41 291 GLU A N 1
ATOM 2269 C CA . GLU A 1 291 ? 12.092 -9.304 -61.869 1.00 40.41 291 GLU A CA 1
ATOM 2270 C C . GLU A 1 291 ? 13.519 -9.841 -61.645 1.00 40.41 291 GLU A C 1
ATOM 2272 O O . GLU A 1 291 ? 14.479 -9.516 -62.352 1.00 40.41 291 GLU A O 1
ATOM 2277 N N . LEU A 1 292 ? 13.658 -10.692 -60.622 1.00 43.19 292 LEU A N 1
ATOM 2278 C CA . LEU A 1 292 ? 14.858 -11.477 -60.321 1.00 43.19 292 LEU A CA 1
ATOM 2279 C C . LEU A 1 292 ? 15.064 -12.561 -61.395 1.00 43.19 292 LEU A C 1
ATOM 2281 O O . LEU A 1 292 ? 14.351 -13.558 -61.435 1.00 43.19 292 LEU A O 1
ATOM 2285 N N . VAL A 1 293 ? 16.066 -12.350 -62.248 1.00 46.75 293 VAL A N 1
ATOM 2286 C CA . VAL A 1 293 ? 16.508 -13.260 -63.322 1.00 46.75 293 VAL A CA 1
ATOM 2287 C C . VAL A 1 293 ? 17.139 -14.542 -62.747 1.00 46.75 293 VAL A C 1
ATOM 2289 O O . VAL A 1 293 ? 17.904 -14.464 -61.783 1.00 46.75 293 VAL A O 1
ATOM 2292 N N . SER A 1 294 ? 16.838 -15.704 -63.345 1.00 47.62 294 SER A N 1
ATOM 2293 C CA . SER A 1 294 ? 17.418 -17.016 -63.006 1.00 47.62 294 SER A CA 1
ATOM 2294 C C . SER A 1 294 ? 18.882 -17.151 -63.448 1.00 47.62 294 SER A C 1
ATOM 2296 O O . SER A 1 294 ? 19.276 -16.592 -64.468 1.00 47.62 294 SER A O 1
ATOM 2298 N N . ASP A 1 295 ? 19.670 -17.938 -62.709 1.00 41.75 295 ASP A N 1
ATOM 2299 C CA . ASP A 1 295 ? 21.124 -18.134 -62.892 1.00 41.75 295 ASP A CA 1
ATOM 2300 C C . ASP A 1 295 ? 21.551 -18.725 -64.264 1.00 41.75 295 ASP A C 1
ATOM 2302 O O . ASP A 1 295 ? 22.741 -18.720 -64.578 1.00 41.75 295 ASP A O 1
ATOM 2306 N N . ASP A 1 296 ? 20.615 -19.180 -65.107 1.00 43.97 296 ASP A N 1
ATOM 2307 C CA . ASP A 1 296 ? 20.907 -19.921 -66.348 1.00 43.97 296 ASP A CA 1
ATOM 2308 C C . ASP A 1 296 ? 21.184 -19.054 -67.603 1.00 43.97 296 ASP A C 1
ATOM 2310 O O . ASP A 1 296 ? 21.633 -19.575 -68.622 1.00 43.97 296 ASP A O 1
ATOM 2314 N N . ASP A 1 297 ? 21.033 -17.725 -67.552 1.00 44.44 297 ASP A N 1
ATOM 2315 C CA . ASP A 1 297 ? 21.238 -16.843 -68.727 1.00 44.44 297 ASP A CA 1
ATOM 2316 C C . ASP A 1 297 ? 22.707 -16.408 -68.967 1.00 44.44 297 ASP A C 1
ATOM 2318 O O . ASP A 1 297 ? 22.991 -15.470 -69.719 1.00 44.44 297 ASP A O 1
ATOM 2322 N N . VAL A 1 298 ? 23.684 -17.067 -68.336 1.00 48.03 298 VAL A N 1
ATOM 2323 C CA . VAL A 1 298 ? 25.106 -16.656 -68.374 1.00 48.03 298 VAL A CA 1
ATOM 2324 C C . VAL A 1 298 ? 25.877 -17.221 -69.587 1.00 48.03 298 VAL A C 1
ATOM 2326 O O . VAL A 1 298 ? 27.011 -16.816 -69.839 1.00 48.03 298 VAL A O 1
ATOM 2329 N N . GLU A 1 299 ? 25.282 -18.099 -70.403 1.00 44.19 299 GLU A N 1
ATOM 2330 C CA . GLU A 1 299 ? 26.010 -18.837 -71.457 1.00 44.19 299 GLU A CA 1
ATOM 2331 C C . GLU A 1 299 ? 26.115 -18.135 -72.833 1.00 44.19 299 GLU A C 1
ATOM 2333 O O . GLU A 1 299 ? 26.608 -18.713 -73.803 1.00 44.19 299 GLU A O 1
ATOM 2338 N N . VAL A 1 300 ? 25.727 -16.859 -72.951 1.00 47.44 300 VAL A N 1
ATOM 2339 C CA . VAL A 1 300 ? 25.819 -16.104 -74.218 1.00 47.44 300 VAL A CA 1
ATOM 2340 C C . VAL A 1 300 ? 26.842 -14.973 -74.117 1.00 47.44 300 VAL A C 1
ATOM 2342 O O . VAL A 1 300 ? 26.479 -13.811 -73.985 1.00 47.44 300 VAL A O 1
ATOM 2345 N N . LEU A 1 301 ? 28.140 -15.290 -74.217 1.00 43.34 301 LEU A N 1
ATOM 2346 C CA . LEU A 1 301 ? 29.208 -14.283 -74.335 1.00 43.34 301 LEU A CA 1
ATOM 2347 C C . LEU A 1 301 ? 30.270 -14.672 -75.377 1.00 43.34 301 LEU A C 1
ATOM 2349 O O . LEU A 1 301 ? 31.345 -15.171 -75.059 1.00 43.34 301 LEU A O 1
ATOM 2353 N N . ARG A 1 302 ? 30.002 -14.360 -76.651 1.00 48.47 302 ARG A N 1
ATOM 2354 C CA . ARG A 1 302 ? 31.050 -14.085 -77.652 1.00 48.47 302 ARG A CA 1
ATOM 2355 C C . ARG A 1 302 ? 31.054 -12.586 -77.937 1.00 48.47 302 ARG A C 1
ATOM 2357 O O . ARG A 1 302 ? 30.469 -12.127 -78.914 1.00 48.47 302 ARG A O 1
ATOM 2364 N N . LEU A 1 303 ? 31.644 -11.814 -77.028 1.00 53.62 303 LEU A N 1
ATOM 2365 C CA . LEU A 1 303 ? 31.768 -10.363 -77.174 1.00 53.62 303 LEU A CA 1
ATOM 2366 C C . LEU A 1 303 ? 32.787 -10.012 -78.267 1.00 53.62 303 LEU A C 1
ATOM 2368 O O . LEU A 1 303 ? 33.809 -10.677 -78.419 1.00 53.62 303 LEU A O 1
ATOM 2372 N N . SER A 1 304 ? 32.501 -8.943 -79.012 1.00 55.06 304 SER A N 1
ATOM 2373 C CA . SER A 1 304 ? 33.462 -8.304 -79.919 1.00 55.06 304 SER A CA 1
ATOM 2374 C C . SER A 1 304 ? 34.716 -7.844 -79.142 1.00 55.06 304 SER A C 1
ATOM 2376 O O . SER A 1 304 ? 34.548 -7.282 -78.055 1.00 55.06 304 SER A O 1
ATOM 2378 N N . PRO A 1 305 ? 35.943 -8.028 -79.673 1.00 56.84 305 PRO A N 1
ATOM 2379 C CA . PRO A 1 305 ? 37.182 -7.578 -79.029 1.00 56.84 305 PRO A CA 1
ATOM 2380 C C . PRO A 1 305 ? 37.183 -6.077 -78.686 1.00 56.84 305 PRO A C 1
ATOM 2382 O O . PRO A 1 305 ? 37.602 -5.718 -77.589 1.00 56.84 305 PRO A O 1
ATOM 2385 N N . ASP A 1 306 ? 36.583 -5.221 -79.519 1.00 61.44 306 ASP A N 1
ATOM 2386 C CA . ASP A 1 306 ? 36.479 -3.775 -79.247 1.00 61.44 306 ASP A CA 1
ATOM 2387 C C . ASP A 1 306 ? 35.616 -3.468 -78.006 1.00 61.44 306 ASP A C 1
ATOM 2389 O O . ASP A 1 306 ? 35.860 -2.511 -77.268 1.00 61.44 306 ASP A O 1
ATOM 2393 N N . ARG A 1 307 ? 34.604 -4.307 -77.734 1.00 60.94 307 ARG A N 1
ATOM 2394 C CA . ARG A 1 307 ? 33.727 -4.173 -76.556 1.00 60.94 307 ARG A CA 1
ATOM 2395 C C . ARG A 1 307 ? 34.394 -4.671 -75.281 1.00 60.94 307 ARG A C 1
ATOM 2397 O O . ARG A 1 307 ? 34.123 -4.126 -74.216 1.00 60.94 307 ARG A O 1
ATOM 2404 N N . LEU A 1 308 ? 35.250 -5.687 -75.387 1.00 58.97 308 LEU A N 1
ATOM 2405 C CA . LEU A 1 308 ? 36.083 -6.147 -74.275 1.00 58.97 308 LEU A CA 1
ATOM 2406 C C . LEU A 1 308 ? 37.098 -5.077 -73.876 1.00 58.97 308 LEU A C 1
ATOM 2408 O O . LEU A 1 308 ? 37.360 -4.916 -72.690 1.00 58.97 308 LEU A O 1
ATOM 2412 N N . GLU A 1 309 ? 37.617 -4.313 -74.835 1.00 63.41 309 GLU A N 1
ATOM 2413 C CA . GLU A 1 309 ? 38.554 -3.225 -74.558 1.00 63.41 309 GLU A CA 1
ATOM 2414 C C . GLU A 1 309 ? 37.862 -2.026 -73.886 1.00 63.41 309 GLU A C 1
ATOM 2416 O O . GLU A 1 309 ? 38.377 -1.520 -72.895 1.00 63.41 309 GLU A O 1
ATOM 2421 N N . HIS A 1 310 ? 36.634 -1.676 -74.295 1.00 65.69 310 HIS A N 1
ATOM 2422 C CA . HIS A 1 310 ? 35.812 -0.667 -73.601 1.00 65.69 310 HIS A CA 1
ATOM 2423 C C . HIS A 1 310 ? 35.366 -1.122 -72.204 1.00 65.69 310 HIS A C 1
ATOM 2425 O O . HIS A 1 310 ? 35.352 -0.328 -71.268 1.00 65.69 310 HIS A O 1
ATOM 2431 N N . LEU A 1 311 ? 35.016 -2.403 -72.039 1.00 60.16 311 LEU A N 1
ATOM 2432 C CA . LEU A 1 311 ? 34.731 -2.991 -70.726 1.00 60.16 311 LEU A CA 1
ATOM 2433 C C . LEU A 1 311 ? 35.969 -2.978 -69.835 1.00 60.16 311 LEU A C 1
ATOM 2435 O O . LEU A 1 311 ? 35.864 -2.679 -68.654 1.00 60.16 311 LEU A O 1
ATOM 2439 N N . ARG A 1 312 ? 37.139 -3.286 -70.394 1.00 62.06 312 ARG A N 1
ATOM 2440 C CA . ARG A 1 312 ? 38.409 -3.266 -69.677 1.00 62.06 312 ARG A CA 1
ATOM 2441 C C . ARG A 1 312 ? 38.781 -1.849 -69.261 1.00 62.06 312 ARG A C 1
ATOM 2443 O O . ARG A 1 312 ? 39.166 -1.664 -68.117 1.00 62.06 312 ARG A O 1
ATOM 2450 N N . GLU A 1 313 ? 38.641 -0.865 -70.141 1.00 66.44 313 GLU A N 1
ATOM 2451 C CA . GLU A 1 313 ? 38.895 0.537 -69.810 1.00 66.44 313 GLU A CA 1
ATOM 2452 C C . GLU A 1 313 ? 37.910 1.038 -68.749 1.00 66.44 313 GLU A C 1
ATOM 2454 O O . GLU A 1 313 ? 38.353 1.616 -67.770 1.00 66.44 313 GLU A O 1
ATOM 2459 N N . TYR A 1 314 ? 36.620 0.700 -68.848 1.00 64.56 314 TYR A N 1
ATOM 2460 C CA . TYR A 1 314 ? 35.598 1.071 -67.863 1.00 64.56 314 TYR A CA 1
ATOM 2461 C C . TYR A 1 314 ? 35.802 0.396 -66.491 1.00 64.56 314 TYR A C 1
ATOM 2463 O O . TYR A 1 314 ? 35.723 1.047 -65.453 1.00 64.56 314 TYR A O 1
ATOM 2471 N N . VAL A 1 315 ? 36.107 -0.909 -66.466 1.00 59.16 315 VAL A N 1
ATOM 2472 C CA . VAL A 1 315 ? 36.343 -1.682 -65.230 1.00 59.16 315 VAL A CA 1
ATOM 2473 C C . VAL A 1 315 ? 37.679 -1.316 -64.575 1.00 59.16 315 VAL A C 1
ATOM 2475 O O . VAL A 1 315 ? 37.780 -1.347 -63.353 1.00 59.16 315 VAL A O 1
ATOM 2478 N N . LEU A 1 316 ? 38.701 -0.957 -65.361 1.00 57.41 316 LEU A N 1
ATOM 2479 C CA . LEU A 1 316 ? 39.999 -0.517 -64.839 1.00 57.41 316 LEU A CA 1
ATOM 2480 C C . LEU A 1 316 ? 40.045 0.986 -64.518 1.00 57.41 316 LEU A C 1
ATOM 2482 O O . LEU A 1 316 ? 40.881 1.385 -63.709 1.00 57.41 316 LEU A O 1
ATOM 2486 N N . SER A 1 317 ? 39.194 1.821 -65.129 1.00 60.41 317 SER A N 1
ATOM 2487 C CA . SER A 1 317 ? 39.136 3.262 -64.845 1.00 60.41 317 SER A CA 1
ATOM 2488 C C . SER A 1 317 ? 38.336 3.586 -63.591 1.00 60.41 317 SER A C 1
ATOM 2490 O O . SER A 1 317 ? 38.632 4.580 -62.928 1.00 60.41 317 SER A O 1
ATOM 2492 N N . ASP A 1 318 ? 37.331 2.775 -63.251 1.00 52.19 318 ASP A N 1
ATOM 2493 C CA . ASP A 1 318 ? 36.502 3.044 -62.082 1.00 52.19 318 ASP A CA 1
ATOM 2494 C C . ASP A 1 318 ? 37.162 2.525 -60.800 1.00 52.19 318 ASP A C 1
ATOM 2496 O O . ASP A 1 318 ? 37.068 1.361 -60.409 1.00 52.19 318 ASP A O 1
ATOM 2500 N N . ALA A 1 319 ? 37.737 3.474 -60.061 1.00 52.88 319 ALA A N 1
ATOM 2501 C CA . ALA A 1 319 ? 38.117 3.386 -58.651 1.00 52.88 319 ALA A CA 1
ATOM 2502 C C . ALA A 1 319 ? 36.967 2.955 -57.700 1.00 52.88 319 ALA A C 1
ATOM 2504 O O . ALA A 1 319 ? 37.153 2.917 -56.481 1.00 52.88 319 ALA A O 1
ATOM 2505 N N . CYS A 1 320 ? 35.786 2.619 -58.232 1.00 52.38 320 CYS A N 1
ATOM 2506 C CA . CYS A 1 320 ? 34.593 2.181 -57.509 1.00 52.38 320 CYS A CA 1
ATOM 2507 C C . CYS A 1 320 ? 34.769 0.857 -56.751 1.00 52.38 320 CYS A C 1
ATOM 2509 O O . CYS A 1 320 ? 34.026 0.617 -55.803 1.00 52.38 320 CYS A O 1
ATOM 2511 N N . PHE A 1 321 ? 35.746 0.025 -57.124 1.00 56.19 321 PHE A N 1
ATOM 2512 C CA . PHE A 1 321 ? 36.129 -1.177 -56.370 1.00 56.19 321 PHE A CA 1
ATOM 2513 C C . PHE A 1 321 ? 37.430 -1.010 -55.583 1.00 56.19 321 PHE A C 1
ATOM 2515 O O . PHE A 1 321 ? 38.031 -2.005 -55.181 1.00 56.19 321 PHE A O 1
ATOM 2522 N N . SER A 1 322 ? 37.896 0.223 -55.355 1.00 63.09 322 SER A N 1
ATOM 2523 C CA . SER A 1 322 ? 38.953 0.409 -54.361 1.00 63.09 322 SER A CA 1
ATOM 2524 C C . SER A 1 322 ? 38.459 -0.165 -53.027 1.00 63.09 322 SER A C 1
ATOM 2526 O O . SER A 1 322 ? 37.385 0.212 -52.560 1.00 63.09 322 SER A O 1
ATOM 2528 N N . ASP A 1 323 ? 39.222 -1.104 -52.452 1.00 62.47 323 ASP A N 1
ATOM 2529 C CA . ASP A 1 323 ? 38.908 -1.833 -51.203 1.00 62.47 323 ASP A CA 1
ATOM 2530 C C . ASP A 1 323 ? 38.318 -0.901 -50.121 1.00 62.47 323 ASP A C 1
ATOM 2532 O O . ASP A 1 323 ? 37.359 -1.233 -49.430 1.00 62.47 323 ASP A O 1
ATOM 2536 N N . GLY A 1 324 ? 38.804 0.345 -50.070 1.00 74.88 324 GLY A N 1
ATOM 2537 C CA . GLY A 1 324 ? 38.376 1.354 -49.107 1.00 74.88 324 GLY A CA 1
ATOM 2538 C C . GLY A 1 324 ? 36.912 1.809 -49.194 1.00 74.88 324 GLY A C 1
ATOM 2539 O O . GLY A 1 324 ? 36.365 2.197 -48.167 1.00 74.88 324 GLY A O 1
ATOM 2540 N N . ALA A 1 325 ? 36.246 1.774 -50.355 1.00 71.50 325 ALA A N 1
ATOM 2541 C CA . ALA A 1 325 ? 34.859 2.255 -50.464 1.00 71.50 325 ALA A CA 1
ATOM 2542 C C . ALA A 1 325 ? 33.853 1.288 -49.814 1.00 71.50 325 ALA A C 1
ATOM 2544 O O . ALA A 1 325 ? 32.890 1.719 -49.173 1.00 71.50 325 ALA A O 1
ATOM 2545 N N . LEU A 1 326 ? 34.088 -0.021 -49.957 1.00 73.06 326 LEU A N 1
ATOM 2546 C CA . LEU A 1 326 ? 33.276 -1.052 -49.312 1.00 73.06 326 LEU A CA 1
ATOM 2547 C C . LEU A 1 326 ? 33.532 -1.070 -47.801 1.00 73.06 326 LEU A C 1
ATOM 2549 O O . LEU A 1 326 ? 32.576 -1.100 -47.025 1.00 73.06 326 LEU A O 1
ATOM 2553 N N . ASP A 1 327 ? 34.801 -0.969 -47.399 1.00 79.50 327 ASP A N 1
ATOM 2554 C CA . ASP A 1 327 ? 35.200 -0.881 -45.993 1.00 79.50 327 ASP A CA 1
ATOM 2555 C C . ASP A 1 327 ? 34.613 0.360 -45.311 1.00 79.50 327 ASP A C 1
ATOM 2557 O O . ASP A 1 327 ? 34.134 0.285 -44.175 1.00 79.50 327 ASP A O 1
ATOM 2561 N N . GLN A 1 328 ? 34.584 1.499 -46.008 1.00 79.69 328 GLN A N 1
ATOM 2562 C CA . GLN A 1 328 ? 33.964 2.722 -45.511 1.00 79.69 328 GLN A CA 1
ATOM 2563 C C . GLN A 1 328 ? 32.450 2.548 -45.339 1.00 79.69 328 GLN A C 1
ATOM 2565 O O . GLN A 1 328 ? 31.930 2.841 -44.264 1.00 79.69 328 GLN A O 1
ATOM 2570 N N . ALA A 1 329 ? 31.746 2.013 -46.343 1.00 75.31 329 ALA A N 1
ATOM 2571 C CA . ALA A 1 329 ? 30.305 1.769 -46.249 1.00 75.31 329 ALA A CA 1
ATOM 2572 C C . ALA A 1 329 ? 29.957 0.779 -45.122 1.00 75.31 329 ALA A C 1
ATOM 2574 O O . ALA A 1 329 ? 28.983 0.972 -44.393 1.00 75.31 329 ALA A O 1
ATOM 2575 N N . GLN A 1 330 ? 30.769 -0.266 -44.942 1.00 81.94 330 GLN A N 1
ATOM 2576 C CA . GLN A 1 330 ? 30.627 -1.208 -43.836 1.00 81.94 330 GLN A CA 1
ATOM 2577 C C . GLN A 1 330 ? 30.883 -0.538 -42.478 1.00 81.94 330 GLN A C 1
ATOM 2579 O O . GLN A 1 330 ? 30.146 -0.795 -41.527 1.00 81.94 330 GLN A O 1
ATOM 2584 N N . SER A 1 331 ? 31.894 0.325 -42.381 1.00 85.75 331 SER A N 1
ATOM 2585 C CA . SER A 1 331 ? 32.224 1.052 -41.149 1.00 85.75 331 SER A CA 1
ATOM 2586 C C . SER A 1 331 ? 31.124 2.043 -40.763 1.00 85.75 331 SER A C 1
ATOM 2588 O O . SER A 1 331 ? 30.692 2.058 -39.614 1.00 85.75 331 SER A O 1
ATOM 2590 N N . GLU A 1 332 ? 30.608 2.815 -41.722 1.00 81.88 332 GLU A N 1
ATOM 2591 C CA . GLU A 1 332 ? 29.483 3.740 -41.521 1.00 81.88 332 GLU A CA 1
ATOM 2592 C C . GLU A 1 332 ? 28.212 2.995 -41.083 1.00 81.88 332 GLU A C 1
ATOM 2594 O O . GLU A 1 332 ? 27.505 3.427 -40.170 1.00 81.88 332 GLU A O 1
ATOM 2599 N N . MET A 1 333 ? 27.947 1.835 -41.689 1.00 81.50 333 MET A N 1
ATOM 2600 C CA . MET A 1 333 ? 26.841 0.959 -41.313 1.00 81.50 333 MET A CA 1
ATOM 2601 C C . MET A 1 333 ? 26.971 0.452 -39.874 1.00 81.50 333 MET A C 1
ATOM 2603 O O . MET A 1 333 ? 26.014 0.540 -39.102 1.00 81.50 333 MET A O 1
ATOM 2607 N N . LEU A 1 334 ? 28.139 -0.086 -39.515 1.00 85.44 334 LEU A N 1
ATOM 2608 C CA . LEU A 1 334 ? 28.410 -0.592 -38.171 1.00 85.44 334 LEU A CA 1
ATOM 2609 C C . LEU A 1 334 ? 28.300 0.520 -37.129 1.00 85.44 334 LEU A C 1
ATOM 2611 O O . LEU A 1 334 ? 27.704 0.294 -36.079 1.00 85.44 334 LEU A O 1
ATOM 2615 N N . GLN A 1 335 ? 28.800 1.719 -37.441 1.00 87.12 335 GLN A N 1
ATOM 2616 C CA . GLN A 1 335 ? 28.683 2.879 -36.564 1.00 87.12 335 GLN A CA 1
ATOM 2617 C C . GLN A 1 335 ? 27.217 3.258 -36.335 1.00 87.12 335 GLN A C 1
ATOM 2619 O O . GLN A 1 335 ? 26.804 3.428 -35.194 1.00 87.12 335 GLN A O 1
ATOM 2624 N N . MET A 1 336 ? 26.398 3.303 -37.390 1.00 86.50 336 MET A N 1
ATOM 2625 C CA . MET A 1 336 ? 24.970 3.610 -37.261 1.00 86.50 336 MET A CA 1
ATOM 2626 C C . MET A 1 336 ? 24.232 2.574 -36.404 1.00 86.50 336 MET A C 1
ATOM 2628 O O . MET A 1 336 ? 23.441 2.942 -35.536 1.00 86.50 336 MET A O 1
ATOM 2632 N N . VAL A 1 337 ? 24.496 1.282 -36.623 1.00 87.25 337 VAL A N 1
ATOM 2633 C CA . VAL A 1 337 ? 23.906 0.200 -35.819 1.00 87.25 337 VAL A CA 1
ATOM 2634 C C . VAL A 1 337 ? 24.333 0.319 -34.358 1.00 87.25 337 VAL A C 1
ATOM 2636 O O . VAL A 1 337 ? 23.490 0.205 -33.470 1.00 87.25 337 VAL A O 1
ATOM 2639 N N . TYR A 1 338 ? 25.617 0.584 -34.114 1.00 91.56 338 TYR A N 1
ATOM 2640 C CA . TYR A 1 338 ? 26.161 0.785 -32.777 1.00 91.56 338 TYR A CA 1
ATOM 2641 C C . TYR A 1 338 ? 25.501 1.973 -32.068 1.00 91.56 338 TYR A C 1
ATOM 2643 O O . TYR A 1 338 ? 24.992 1.804 -30.963 1.00 91.56 338 TYR A O 1
ATOM 2651 N N . ASP A 1 339 ? 25.429 3.138 -32.715 1.00 90.31 339 ASP A N 1
ATOM 2652 C CA . ASP A 1 339 ? 24.834 4.349 -32.139 1.00 90.31 339 ASP A CA 1
ATOM 2653 C C . ASP A 1 339 ? 23.362 4.120 -31.760 1.00 90.31 339 ASP A C 1
ATOM 2655 O O . ASP A 1 339 ? 22.910 4.544 -30.695 1.00 90.31 339 ASP A O 1
ATOM 2659 N N . ARG A 1 340 ? 22.613 3.400 -32.607 1.00 90.94 340 ARG A N 1
ATOM 2660 C CA . ARG A 1 340 ? 21.200 3.073 -32.362 1.00 90.94 340 ARG A CA 1
ATOM 2661 C C . ARG A 1 340 ? 21.020 2.096 -31.213 1.00 90.94 340 ARG A C 1
ATOM 2663 O O . ARG A 1 340 ? 20.182 2.329 -30.348 1.00 90.94 340 ARG A O 1
ATOM 2670 N N . LEU A 1 341 ? 21.788 1.010 -31.195 1.00 90.81 341 LEU A N 1
ATOM 2671 C CA . LEU A 1 341 ? 21.715 0.032 -30.111 1.00 90.81 341 LEU A CA 1
ATOM 2672 C C . LEU A 1 341 ? 22.180 0.634 -28.781 1.00 90.81 341 LEU A C 1
ATOM 2674 O O . LEU A 1 341 ? 21.577 0.340 -27.753 1.00 90.81 341 LEU A O 1
ATOM 2678 N N . SER A 1 342 ? 23.180 1.520 -28.802 1.00 95.31 342 SER A N 1
ATOM 2679 C CA . SER A 1 342 ? 23.603 2.277 -27.620 1.00 95.31 342 SER A CA 1
ATOM 2680 C C . SER A 1 342 ? 22.468 3.156 -27.098 1.00 95.31 342 SER A C 1
ATOM 2682 O O . SER A 1 342 ? 22.145 3.077 -25.918 1.00 95.31 342 SER A O 1
ATOM 2684 N N . ALA A 1 343 ? 21.800 3.924 -27.968 1.00 95.25 343 ALA A N 1
ATOM 2685 C CA . ALA A 1 343 ? 20.678 4.774 -27.567 1.00 95.25 343 ALA A CA 1
ATOM 2686 C C . ALA A 1 343 ? 19.505 3.967 -26.979 1.00 95.25 343 ALA A C 1
ATOM 2688 O O . ALA A 1 343 ? 18.931 4.359 -25.962 1.00 95.25 343 ALA A O 1
ATOM 2689 N N . VAL A 1 344 ? 19.171 2.816 -27.578 1.00 94.62 344 VAL A N 1
ATOM 2690 C CA . VAL A 1 344 ? 18.156 1.898 -27.033 1.00 94.62 344 VAL A CA 1
ATOM 2691 C C . VAL A 1 344 ? 18.582 1.378 -25.661 1.00 94.62 344 VAL A C 1
ATOM 2693 O O . VAL A 1 344 ? 17.803 1.464 -24.718 1.00 94.62 344 VAL A O 1
ATOM 2696 N N . SER A 1 345 ? 19.823 0.910 -25.520 1.00 96.12 345 SER A N 1
ATOM 2697 C CA . SER A 1 345 ? 20.365 0.409 -24.251 1.00 96.12 345 SER A CA 1
ATOM 2698 C C . SER A 1 345 ? 20.354 1.473 -23.145 1.00 96.12 345 SER A C 1
ATOM 2700 O O . SER A 1 345 ? 20.031 1.176 -21.991 1.00 96.12 345 SER A O 1
ATOM 2702 N N . ASP A 1 346 ? 20.673 2.723 -23.482 1.00 97.19 346 ASP A N 1
ATOM 2703 C CA . ASP A 1 346 ? 20.635 3.848 -22.546 1.00 97.19 346 ASP A CA 1
ATOM 2704 C C . ASP A 1 346 ? 19.199 4.134 -22.077 1.00 97.19 346 ASP A C 1
ATOM 2706 O O . ASP A 1 346 ? 18.959 4.337 -20.882 1.00 97.19 346 ASP A O 1
ATOM 2710 N N . LEU A 1 347 ? 18.223 4.096 -22.994 1.00 96.56 347 LEU A N 1
ATOM 2711 C CA . LEU A 1 347 ? 16.804 4.266 -22.667 1.00 96.56 347 LEU A CA 1
ATOM 2712 C C . LEU A 1 347 ? 16.262 3.113 -21.820 1.00 96.56 347 LEU A C 1
ATOM 2714 O O . LEU A 1 347 ? 15.610 3.366 -20.808 1.00 96.56 347 LEU A O 1
ATOM 2718 N N . GLU A 1 348 ? 16.581 1.866 -22.162 1.00 96.12 348 GLU A N 1
ATOM 2719 C CA . GLU A 1 348 ? 16.211 0.704 -21.348 1.00 96.12 348 GLU A CA 1
ATOM 2720 C C . GLU A 1 348 ? 16.791 0.809 -19.934 1.00 96.12 348 GLU A C 1
ATOM 2722 O O . GLU A 1 348 ? 16.097 0.571 -18.945 1.00 96.12 348 GLU A O 1
ATOM 2727 N N . THR A 1 349 ? 18.054 1.220 -19.814 1.00 96.88 349 THR A N 1
ATOM 2728 C CA . THR A 1 349 ? 18.708 1.403 -18.514 1.00 96.88 349 THR A CA 1
ATOM 2729 C C . THR A 1 349 ? 18.008 2.483 -17.689 1.00 96.88 349 THR A C 1
ATOM 2731 O O . THR A 1 349 ? 17.753 2.276 -16.499 1.00 96.88 349 THR A O 1
ATOM 2734 N N . ARG A 1 350 ? 17.632 3.609 -18.310 1.00 97.38 350 ARG A N 1
ATOM 2735 C CA . ARG A 1 350 ? 16.847 4.669 -17.656 1.00 97.38 350 ARG A CA 1
ATOM 2736 C C . ARG A 1 350 ? 15.479 4.162 -17.198 1.00 97.38 350 ARG A C 1
ATOM 2738 O O . ARG A 1 350 ? 15.119 4.392 -16.045 1.00 97.38 350 ARG A O 1
ATOM 2745 N N . ILE A 1 351 ? 14.751 3.426 -18.042 1.00 96.56 351 ILE A N 1
ATOM 2746 C CA . ILE A 1 351 ? 13.452 2.826 -17.686 1.00 96.56 351 ILE A CA 1
ATOM 2747 C C . ILE A 1 351 ? 13.602 1.893 -16.485 1.00 96.56 351 ILE A C 1
ATOM 2749 O O . ILE A 1 351 ? 12.821 1.992 -15.538 1.00 96.56 351 ILE A O 1
ATOM 2753 N N . ARG A 1 352 ? 14.624 1.027 -16.468 1.00 97.19 352 ARG A N 1
ATOM 2754 C CA . ARG A 1 352 ? 14.886 0.117 -15.340 1.00 97.19 352 ARG A CA 1
ATOM 2755 C C . ARG A 1 352 ? 15.175 0.876 -14.046 1.00 97.19 352 ARG A C 1
ATOM 2757 O O . ARG A 1 352 ? 14.613 0.539 -13.007 1.00 97.19 352 ARG A O 1
ATOM 2764 N N . GLN A 1 353 ? 16.007 1.919 -14.096 1.00 96.38 353 GLN A N 1
ATOM 2765 C CA . GLN A 1 353 ? 16.301 2.757 -12.926 1.00 96.38 353 GLN A CA 1
ATOM 2766 C C . GLN A 1 353 ? 15.042 3.449 -12.397 1.00 96.38 353 GLN A C 1
ATOM 2768 O O . GLN A 1 353 ? 14.775 3.430 -11.195 1.00 96.38 353 GLN A O 1
ATOM 2773 N N . CYS A 1 354 ? 14.242 4.028 -13.290 1.00 95.12 354 CYS A N 1
ATOM 2774 C CA . CYS A 1 354 ? 12.984 4.665 -12.934 1.00 95.12 354 CYS A CA 1
ATOM 2775 C C . CYS A 1 354 ? 11.955 3.668 -12.380 1.00 95.12 354 CYS A C 1
ATOM 2777 O O . CYS A 1 354 ? 11.288 3.972 -11.394 1.00 95.12 354 CYS A O 1
ATOM 2779 N N . SER A 1 355 ? 11.874 2.464 -12.945 1.00 96.50 355 SER A N 1
ATOM 2780 C CA . SER A 1 355 ? 10.997 1.389 -12.465 1.00 96.50 355 SER A CA 1
ATOM 2781 C C . SER A 1 355 ? 11.413 0.902 -11.076 1.00 96.50 355 SER A C 1
ATOM 2783 O O . SER A 1 355 ? 10.577 0.765 -10.189 1.00 96.50 355 SER A O 1
ATOM 2785 N N . SER A 1 356 ? 12.715 0.723 -10.835 1.00 96.75 356 SER A N 1
ATOM 2786 C CA . SER A 1 356 ? 13.229 0.370 -9.507 1.00 96.75 356 SER A CA 1
ATOM 2787 C C . SER A 1 356 ? 12.885 1.443 -8.472 1.00 96.75 356 SER A C 1
ATOM 2789 O O . SER A 1 356 ? 12.379 1.120 -7.396 1.00 96.75 356 SER A O 1
ATOM 2791 N N . ARG A 1 357 ? 13.058 2.727 -8.815 1.00 95.94 357 ARG A N 1
ATOM 2792 C CA . ARG A 1 357 ? 12.613 3.829 -7.951 1.00 95.94 357 ARG A CA 1
ATOM 2793 C C . ARG A 1 357 ? 11.112 3.727 -7.685 1.00 95.94 357 ARG A C 1
ATOM 2795 O O . ARG A 1 357 ? 10.730 3.717 -6.524 1.00 95.94 357 ARG A O 1
ATOM 2802 N N . LEU A 1 358 ? 10.282 3.577 -8.717 1.00 96.50 358 LEU A N 1
ATOM 2803 C CA . LEU A 1 358 ? 8.828 3.451 -8.575 1.00 96.50 358 LEU A CA 1
ATOM 2804 C C . LEU A 1 358 ? 8.432 2.373 -7.555 1.00 96.50 358 LEU A C 1
ATOM 2806 O O . LEU A 1 358 ? 7.662 2.665 -6.645 1.00 96.50 358 LEU A O 1
ATOM 2810 N N . THR A 1 359 ? 9.012 1.172 -7.647 1.00 96.94 359 THR A N 1
ATOM 2811 C CA . THR A 1 359 ? 8.712 0.078 -6.704 1.00 96.94 359 THR A CA 1
ATOM 2812 C C . THR A 1 359 ? 9.059 0.422 -5.254 1.00 96.94 359 THR A C 1
ATOM 2814 O O . THR A 1 359 ? 8.277 0.141 -4.348 1.00 96.94 359 THR A O 1
ATOM 2817 N N . ALA A 1 360 ? 10.184 1.105 -5.015 1.00 96.12 360 ALA A N 1
ATOM 2818 C CA . ALA A 1 360 ? 10.551 1.552 -3.673 1.00 96.12 360 ALA A CA 1
ATOM 2819 C C . ALA A 1 360 ? 9.541 2.569 -3.112 1.00 96.12 360 ALA A C 1
ATOM 2821 O O . ALA A 1 360 ? 9.217 2.536 -1.927 1.00 96.12 360 ALA A O 1
ATOM 2822 N N . TYR A 1 361 ? 9.009 3.455 -3.957 1.00 95.00 361 TYR A N 1
ATOM 2823 C CA . TYR A 1 361 ? 8.018 4.444 -3.531 1.00 95.00 361 TYR A CA 1
ATOM 2824 C C . TYR A 1 361 ? 6.611 3.878 -3.369 1.00 95.00 361 TYR A C 1
ATOM 2826 O O . TYR A 1 361 ? 5.891 4.341 -2.488 1.00 95.00 361 TYR A O 1
ATOM 2834 N N . GLN A 1 362 ? 6.228 2.862 -4.142 1.00 97.06 362 GLN A N 1
ATOM 2835 C CA . GLN A 1 362 ? 4.996 2.110 -3.892 1.00 97.06 362 GLN A CA 1
ATOM 2836 C C . GLN A 1 362 ? 4.992 1.532 -2.473 1.00 97.06 362 GLN A C 1
ATOM 2838 O O . GLN A 1 362 ? 3.995 1.644 -1.764 1.00 97.06 362 GLN A O 1
ATOM 2843 N N . GLU A 1 363 ? 6.125 0.993 -2.020 1.00 96.75 363 GLU A N 1
ATOM 2844 C CA . GLU A 1 363 ? 6.250 0.474 -0.657 1.00 96.75 363 GLU A CA 1
ATOM 2845 C C . GLU A 1 363 ? 6.159 1.583 0.401 1.00 96.75 363 GLU A C 1
ATOM 2847 O O . GLU A 1 363 ? 5.490 1.426 1.423 1.00 96.75 363 GLU A O 1
ATOM 2852 N N . ILE A 1 364 ? 6.758 2.748 0.128 1.00 95.06 364 ILE A N 1
ATOM 2853 C CA . ILE A 1 364 ? 6.619 3.924 0.997 1.00 95.06 364 ILE A CA 1
ATOM 2854 C C . ILE A 1 364 ? 5.149 4.347 1.092 1.00 95.06 364 ILE A C 1
ATOM 2856 O O . ILE A 1 364 ? 4.671 4.586 2.197 1.00 95.06 364 ILE A O 1
ATOM 2860 N N . VAL A 1 365 ? 4.413 4.421 -0.021 1.00 96.25 365 VAL A N 1
ATOM 2861 C CA . VAL A 1 365 ? 2.989 4.803 -0.018 1.00 96.25 365 VAL A CA 1
ATOM 2862 C C . VAL A 1 365 ? 2.152 3.811 0.789 1.00 96.25 365 VAL A C 1
ATOM 2864 O O . VAL A 1 365 ? 1.409 4.247 1.664 1.00 96.25 365 VAL A O 1
ATOM 2867 N N . LYS A 1 366 ? 2.353 2.499 0.617 1.00 96.75 366 LYS A N 1
ATOM 2868 C CA . LYS A 1 366 ? 1.689 1.470 1.441 1.00 96.75 366 LYS A CA 1
ATOM 2869 C C . LYS A 1 366 ? 1.989 1.634 2.931 1.00 96.75 366 LYS A C 1
ATOM 2871 O O . LYS A 1 366 ? 1.099 1.553 3.777 1.00 96.75 366 LYS A O 1
ATOM 2876 N N . GLN A 1 367 ? 3.244 1.920 3.280 1.00 96.44 367 GLN A N 1
ATOM 2877 C CA . GLN A 1 367 ? 3.612 2.207 4.665 1.00 96.44 367 GLN A CA 1
ATOM 2878 C C . GLN A 1 367 ? 2.894 3.463 5.187 1.00 96.44 367 GLN A C 1
ATOM 2880 O O . GLN A 1 367 ? 2.488 3.507 6.351 1.00 96.44 367 GLN A O 1
ATOM 2885 N N . LYS A 1 368 ? 2.725 4.488 4.344 1.00 95.25 368 LYS A N 1
ATOM 2886 C CA . LYS A 1 368 ? 2.008 5.719 4.699 1.00 95.25 368 LYS A CA 1
ATOM 2887 C C . LYS A 1 368 ? 0.509 5.491 4.851 1.00 95.25 368 LYS A C 1
ATOM 2889 O O . LYS A 1 368 ? -0.068 6.065 5.766 1.00 95.25 368 LYS A O 1
ATOM 2894 N N . GLU A 1 369 ? -0.107 4.625 4.058 1.00 96.81 369 GLU A N 1
ATOM 2895 C CA . GLU A 1 369 ? -1.502 4.209 4.252 1.00 96.81 369 GLU A CA 1
ATOM 2896 C C . GLU A 1 369 ? -1.705 3.542 5.617 1.00 96.81 369 GLU A C 1
ATOM 2898 O O . GLU A 1 369 ? -2.616 3.910 6.359 1.00 96.81 369 GLU A O 1
ATOM 2903 N N . ALA A 1 370 ? -0.808 2.633 6.010 1.00 95.81 370 ALA A N 1
ATOM 2904 C CA . ALA A 1 370 ? -0.859 2.008 7.332 1.00 95.81 370 ALA A CA 1
ATOM 2905 C C . ALA A 1 370 ? -0.660 3.028 8.472 1.00 95.81 370 ALA A C 1
ATOM 2907 O O . ALA A 1 370 ? -1.348 2.977 9.495 1.00 95.81 370 ALA A O 1
ATOM 2908 N N . GLN A 1 371 ? 0.252 3.992 8.296 1.00 95.12 371 GLN A N 1
ATOM 2909 C CA . GLN A 1 371 ? 0.433 5.097 9.246 1.00 95.12 371 GLN A CA 1
ATOM 2910 C C . GLN A 1 371 ? -0.820 5.976 9.330 1.00 95.12 371 GLN A C 1
ATOM 2912 O O . GLN A 1 371 ? -1.257 6.300 10.435 1.00 95.12 371 GLN A O 1
ATOM 2917 N N . LEU A 1 372 ? -1.440 6.312 8.198 1.00 96.06 372 LEU A N 1
ATOM 2918 C CA . LEU A 1 372 ? -2.694 7.056 8.172 1.00 96.06 372 LEU A CA 1
ATOM 2919 C C . LEU A 1 372 ? -3.798 6.304 8.917 1.00 96.06 372 LEU A C 1
ATOM 2921 O O . LEU A 1 372 ? -4.465 6.913 9.743 1.00 96.06 372 LEU A O 1
ATOM 2925 N N . ALA A 1 373 ? -3.944 4.991 8.714 1.00 95.50 373 ALA A N 1
ATOM 2926 C CA . ALA A 1 373 ? -4.933 4.179 9.425 1.00 95.50 373 ALA A CA 1
ATOM 2927 C C . ALA A 1 373 ? -4.771 4.265 10.956 1.00 95.50 373 ALA A C 1
ATOM 2929 O O . ALA A 1 373 ? -5.756 4.395 11.681 1.00 95.50 373 ALA A O 1
ATOM 2930 N N . SER A 1 374 ? -3.530 4.275 11.457 1.00 94.06 374 SER A N 1
ATOM 2931 C CA . SER A 1 374 ? -3.265 4.451 12.894 1.00 94.06 374 SER A CA 1
ATOM 2932 C C . SER A 1 374 ? -3.615 5.847 13.420 1.00 94.06 374 SER A C 1
ATOM 2934 O O . SER A 1 374 ? -4.027 5.983 14.570 1.00 94.06 374 SER A O 1
ATOM 2936 N N . ILE A 1 375 ? -3.490 6.883 12.585 1.00 94.81 375 ILE A N 1
ATOM 2937 C CA . ILE A 1 375 ? -3.895 8.249 12.933 1.00 94.81 375 ILE A CA 1
ATOM 2938 C C . ILE A 1 375 ? -5.428 8.374 12.869 1.00 94.81 375 ILE A C 1
ATOM 2940 O O . ILE A 1 375 ? -6.027 8.980 13.755 1.00 94.81 375 ILE A O 1
ATOM 2944 N N . LEU A 1 376 ? -6.069 7.750 11.876 1.00 94.50 376 LEU A N 1
ATOM 2945 C CA . LEU A 1 376 ? -7.527 7.704 11.723 1.00 94.50 376 LEU A CA 1
ATOM 2946 C C . LEU A 1 376 ? -8.216 6.974 12.880 1.00 94.50 376 LEU A C 1
ATOM 2948 O O . LEU A 1 376 ? -9.353 7.297 13.210 1.00 94.50 376 LEU A O 1
ATOM 2952 N N . ALA A 1 377 ? -7.524 6.056 13.562 1.00 93.94 377 ALA A N 1
ATOM 2953 C CA . ALA A 1 377 ? -8.045 5.400 14.761 1.00 93.94 377 ALA A CA 1
ATOM 2954 C C . ALA A 1 377 ? -8.452 6.396 15.866 1.00 93.94 377 ALA A C 1
ATOM 2956 O O . ALA A 1 377 ? -9.300 6.072 16.695 1.00 93.94 377 ALA A O 1
ATOM 2957 N N . VAL A 1 378 ? -7.907 7.621 15.860 1.00 95.38 378 VAL A N 1
ATOM 2958 C CA . VAL A 1 378 ? -8.295 8.696 16.788 1.00 95.38 378 VAL A CA 1
ATOM 2959 C C . VAL A 1 378 ? -9.770 9.079 16.631 1.00 95.38 378 VAL A C 1
ATOM 2961 O O . VAL A 1 378 ? -10.422 9.393 17.626 1.00 95.38 378 VAL A O 1
ATOM 2964 N N . GLU A 1 379 ? -10.322 9.001 15.416 1.00 94.75 379 GLU A N 1
ATOM 2965 C CA . GLU A 1 379 ? -11.740 9.285 15.159 1.00 94.75 379 GLU A CA 1
ATOM 2966 C C . GLU A 1 379 ? -12.676 8.243 15.780 1.00 94.75 379 GLU A C 1
ATOM 2968 O O . GLU A 1 379 ? -13.819 8.582 16.058 1.00 94.75 379 GLU A O 1
ATOM 2973 N N . GLN A 1 380 ? -12.184 7.022 16.038 1.00 93.88 380 GLN A N 1
ATOM 2974 C CA . GLN A 1 380 ? -12.955 5.897 16.589 1.00 93.88 380 GLN A CA 1
ATOM 2975 C C . GLN A 1 380 ? -12.871 5.783 18.121 1.00 93.88 380 GLN A C 1
ATOM 2977 O O . GLN A 1 380 ? -13.527 4.931 18.724 1.00 93.88 380 GLN A O 1
ATOM 2982 N N . ILE A 1 381 ? -12.042 6.608 18.774 1.00 95.50 381 ILE A N 1
ATOM 2983 C CA . ILE A 1 381 ? -11.876 6.595 20.236 1.00 95.50 381 ILE A CA 1
ATOM 2984 C C . ILE A 1 381 ? -13.202 6.850 20.978 1.00 95.50 381 ILE A C 1
ATOM 2986 O O . ILE A 1 381 ? -13.452 6.138 21.954 1.00 95.50 381 ILE A O 1
ATOM 2990 N N . PRO A 1 382 ? -14.067 7.804 20.568 1.00 94.50 382 PRO A N 1
ATOM 2991 C CA . PRO A 1 382 ? -15.362 8.017 21.214 1.00 94.50 382 PRO A CA 1
ATOM 2992 C C . PRO A 1 382 ? -16.235 6.760 21.225 1.00 94.50 382 PRO A C 1
ATOM 2994 O O . PRO A 1 382 ? -16.750 6.362 22.270 1.00 94.50 382 PRO A O 1
ATOM 2997 N N . GLU A 1 383 ? -16.372 6.106 20.074 1.00 92.31 383 GLU A N 1
ATOM 2998 C CA . GLU A 1 383 ? -17.189 4.910 19.909 1.00 92.31 383 GLU A CA 1
ATOM 2999 C C . GLU A 1 383 ? -16.588 3.741 20.710 1.00 92.31 383 GLU A C 1
ATOM 3001 O O . GLU A 1 383 ? -17.294 3.083 21.478 1.00 92.31 383 GLU A O 1
ATOM 3006 N N . ALA A 1 384 ? -15.267 3.547 20.643 1.00 94.62 384 ALA A N 1
ATOM 3007 C CA . ALA A 1 384 ? -14.565 2.535 21.432 1.00 94.62 384 ALA A CA 1
ATOM 3008 C C . ALA A 1 384 ? -14.721 2.752 22.949 1.00 94.62 384 ALA A C 1
ATOM 3010 O O . ALA A 1 384 ? -14.897 1.790 23.698 1.00 94.62 384 ALA A O 1
ATOM 3011 N N . TYR A 1 385 ? -14.705 4.007 23.412 1.00 95.69 385 TYR A N 1
ATOM 3012 C CA . TYR A 1 385 ? -14.936 4.340 24.816 1.00 95.69 385 TYR A CA 1
ATOM 3013 C C . TYR A 1 385 ? -16.345 3.952 25.268 1.00 95.69 385 TYR A C 1
ATOM 3015 O O . TYR A 1 385 ? -16.502 3.310 26.307 1.00 95.69 385 TYR A O 1
ATOM 3023 N N . THR A 1 386 ? -17.370 4.283 24.478 1.00 92.00 386 THR A N 1
ATOM 3024 C CA . THR A 1 386 ? -18.752 3.903 24.808 1.00 92.00 386 THR A CA 1
ATOM 3025 C C . THR A 1 386 ? -18.936 2.387 24.855 1.00 92.00 386 THR A C 1
ATOM 3027 O O . THR A 1 386 ? -19.517 1.876 25.811 1.00 92.00 386 THR A O 1
ATOM 3030 N N . ALA A 1 387 ? -18.360 1.650 23.900 1.00 89.69 387 ALA A N 1
ATOM 3031 C CA . ALA A 1 387 ? -18.379 0.191 23.909 1.00 89.69 387 ALA A CA 1
ATOM 3032 C C . ALA A 1 387 ? -17.680 -0.384 25.154 1.00 89.69 387 ALA A C 1
ATOM 3034 O O . ALA A 1 387 ? -18.191 -1.314 25.779 1.00 89.69 387 ALA A O 1
ATOM 3035 N N . ALA A 1 388 ? -16.557 0.210 25.569 1.00 95.00 388 ALA A N 1
ATOM 3036 C CA . ALA A 1 388 ? -15.851 -0.193 26.780 1.00 95.00 388 ALA A CA 1
ATOM 3037 C C . ALA A 1 388 ? -16.688 0.032 28.052 1.00 95.00 388 ALA A C 1
ATOM 3039 O O . ALA A 1 388 ? -16.695 -0.831 28.929 1.00 95.00 388 ALA A O 1
ATOM 3040 N N . LEU A 1 389 ? -17.423 1.146 28.163 1.00 93.50 389 LEU A N 1
ATOM 3041 C CA . LEU A 1 389 ? -18.318 1.392 29.303 1.00 93.50 389 LEU A CA 1
ATOM 3042 C C . LEU A 1 389 ? -19.424 0.340 29.400 1.00 93.50 389 LEU A C 1
ATOM 3044 O O . LEU A 1 389 ? -19.727 -0.143 30.493 1.00 93.50 389 LEU A O 1
ATOM 3048 N N . VAL A 1 390 ? -20.003 -0.037 28.261 1.00 89.25 390 VAL A N 1
ATOM 3049 C CA . VAL A 1 390 ? -21.063 -1.044 28.236 1.00 89.25 390 VAL A CA 1
ATOM 3050 C C . VAL A 1 390 ? -20.530 -2.420 28.619 1.00 89.25 390 VAL A C 1
ATOM 3052 O O . VAL A 1 390 ? -21.133 -3.106 29.445 1.00 89.25 390 VAL A O 1
ATOM 3055 N N . GLU A 1 391 ? -19.361 -2.792 28.102 1.00 93.19 391 GLU A N 1
ATOM 3056 C CA . GLU A 1 391 ? -18.700 -4.041 28.478 1.00 93.19 391 GLU A CA 1
ATOM 3057 C C . GLU A 1 391 ? -18.383 -4.087 29.981 1.00 93.19 391 GLU A C 1
ATOM 3059 O O . GLU A 1 391 ? -18.537 -5.130 30.620 1.00 93.19 391 GLU A O 1
ATOM 3064 N N . VAL A 1 392 ? -18.013 -2.951 30.584 1.00 95.06 392 VAL A N 1
ATOM 3065 C CA . VAL A 1 392 ? -17.824 -2.857 32.038 1.00 95.06 392 VAL A CA 1
ATOM 3066 C C . VAL A 1 392 ? -19.122 -3.153 32.791 1.00 95.06 392 VAL A C 1
ATOM 3068 O O . VAL A 1 392 ? -19.071 -3.963 33.721 1.00 95.06 392 VAL A O 1
ATOM 3071 N N . ILE A 1 393 ? -20.281 -2.580 32.419 1.00 92.56 393 ILE A N 1
ATOM 3072 C CA . ILE A 1 393 ? -21.518 -2.926 33.152 1.00 92.56 393 ILE A CA 1
ATOM 3073 C C . ILE A 1 393 ? -21.912 -4.378 32.903 1.00 92.56 393 ILE A C 1
ATOM 3075 O O . ILE A 1 393 ? -22.340 -5.047 33.841 1.00 92.56 393 ILE A O 1
ATOM 3079 N N . ARG A 1 394 ? -21.725 -4.892 31.680 1.00 94.06 394 ARG A N 1
ATOM 3080 C CA . ARG A 1 394 ? -22.024 -6.290 31.346 1.00 94.06 394 ARG A CA 1
ATOM 3081 C C . ARG A 1 394 ? -21.238 -7.246 32.244 1.00 94.06 394 ARG A C 1
ATOM 3083 O O . ARG A 1 394 ? -21.823 -8.133 32.862 1.00 94.06 394 ARG A O 1
ATOM 3090 N N . ARG A 1 395 ? -19.925 -7.031 32.391 1.00 95.12 395 ARG A N 1
ATOM 3091 C CA . ARG A 1 395 ? -19.071 -7.844 33.276 1.00 95.12 395 ARG A CA 1
ATOM 3092 C C . ARG A 1 395 ? -19.468 -7.723 34.744 1.00 95.12 395 ARG A C 1
ATOM 3094 O O . ARG A 1 395 ? -19.470 -8.722 35.456 1.00 95.12 395 ARG A O 1
ATOM 3101 N N . ARG A 1 396 ? -19.860 -6.533 35.203 1.00 93.50 396 ARG A N 1
ATOM 3102 C CA . ARG A 1 396 ? -20.326 -6.333 36.586 1.00 93.50 396 ARG A CA 1
ATOM 3103 C C . ARG A 1 396 ? -21.656 -7.027 36.864 1.00 93.50 396 ARG A C 1
ATOM 3105 O O . ARG A 1 396 ? -21.789 -7.652 37.912 1.00 93.50 396 ARG A O 1
ATOM 3112 N N . ARG A 1 397 ? -22.607 -6.967 35.928 1.00 90.75 397 ARG A N 1
ATOM 3113 C CA . ARG A 1 397 ? -23.877 -7.702 36.018 1.00 90.75 397 ARG A CA 1
ATOM 3114 C C . ARG A 1 397 ? -23.647 -9.203 36.052 1.00 90.75 397 ARG A C 1
ATOM 3116 O O . ARG A 1 397 ? -24.235 -9.873 36.887 1.00 90.75 397 ARG A O 1
ATOM 3123 N N . TYR A 1 398 ? -22.733 -9.707 35.227 1.00 93.19 398 TYR A N 1
ATOM 3124 C CA . TYR A 1 398 ? -22.339 -11.111 35.271 1.00 93.19 398 TYR A CA 1
ATOM 3125 C C . TYR A 1 398 ? -21.790 -11.513 36.650 1.00 93.19 398 TYR A C 1
ATOM 3127 O O . TYR A 1 398 ? -22.234 -12.506 37.216 1.00 93.19 398 TYR A O 1
ATOM 3135 N N . VAL A 1 399 ? -20.879 -10.724 37.235 1.00 93.25 399 VAL A N 1
ATOM 3136 C CA . VAL A 1 399 ? -20.359 -10.983 38.593 1.00 93.25 399 VAL A CA 1
ATOM 3137 C C . VAL A 1 399 ? -21.482 -10.988 39.635 1.00 93.25 399 VAL A C 1
ATOM 3139 O O . VAL A 1 399 ? -21.500 -11.866 40.494 1.00 93.25 399 VAL A O 1
ATOM 3142 N N . ALA A 1 400 ? -22.412 -10.031 39.562 1.00 91.56 400 ALA A N 1
ATOM 3143 C CA . ALA A 1 400 ? -23.552 -9.954 40.473 1.00 91.56 400 ALA A CA 1
ATOM 3144 C C . ALA A 1 400 ? -24.487 -11.166 40.324 1.00 91.56 400 ALA A C 1
ATOM 3146 O O . ALA A 1 400 ? -24.775 -11.827 41.314 1.00 91.56 400 ALA A O 1
ATOM 3147 N N . SER A 1 401 ? -24.857 -11.522 39.091 1.00 93.38 401 SER A N 1
ATOM 3148 C CA . SER A 1 401 ? -25.702 -12.683 38.784 1.00 93.38 401 SER A CA 1
ATOM 3149 C C . SER A 1 401 ? -25.075 -13.990 39.283 1.00 93.38 401 SER A C 1
ATOM 3151 O O . SER A 1 401 ? -25.725 -14.773 39.972 1.00 93.38 401 SER A O 1
ATOM 3153 N N . VAL A 1 402 ? -23.772 -14.200 39.053 1.00 94.12 402 VAL A N 1
ATOM 3154 C CA . VAL A 1 402 ? -23.057 -15.377 39.577 1.00 94.12 402 VAL A CA 1
ATOM 3155 C C . VAL A 1 402 ? -23.018 -15.380 41.108 1.00 94.12 402 VAL A C 1
ATOM 3157 O O . VAL A 1 402 ? -23.147 -16.440 41.718 1.00 94.12 402 VAL A O 1
ATOM 3160 N N . ALA A 1 403 ? -22.849 -14.222 41.751 1.00 92.38 403 ALA A N 1
ATOM 3161 C CA . ALA A 1 403 ? -22.878 -14.124 43.209 1.00 92.38 403 ALA A CA 1
ATOM 3162 C C . ALA A 1 403 ? -24.269 -14.456 43.782 1.00 92.38 403 ALA A C 1
ATOM 3164 O O . ALA A 1 403 ? -24.353 -15.180 44.776 1.00 92.38 403 ALA A O 1
ATOM 3165 N N . ASP A 1 404 ? -25.341 -14.003 43.132 1.00 92.62 404 ASP A N 1
ATOM 3166 C CA . ASP A 1 404 ? -26.725 -14.299 43.517 1.00 92.62 404 ASP A CA 1
ATOM 3167 C C . ASP A 1 404 ? -27.052 -15.788 43.329 1.00 92.62 404 ASP A C 1
ATOM 3169 O O . ASP A 1 404 ? -27.609 -16.434 44.224 1.00 92.62 404 ASP A O 1
ATOM 3173 N N . GLN A 1 405 ? -26.619 -16.380 42.210 1.00 94.00 405 GLN A N 1
ATOM 3174 C CA . GLN A 1 405 ? -26.714 -17.822 41.981 1.00 94.00 405 GLN A CA 1
ATOM 3175 C C . GLN A 1 405 ? -25.958 -18.601 43.063 1.00 94.00 405 GLN A C 1
ATOM 3177 O O . GLN A 1 405 ? -26.498 -19.553 43.630 1.00 94.00 405 GLN A O 1
ATOM 3182 N N . LEU A 1 406 ? -24.743 -18.176 43.415 1.00 94.69 406 LEU A N 1
ATOM 3183 C CA . LEU A 1 406 ? -23.952 -18.822 44.459 1.00 94.69 406 LEU A CA 1
ATOM 3184 C C . LEU A 1 406 ? -24.633 -18.748 45.829 1.00 94.69 406 LEU A C 1
ATOM 3186 O O . LEU A 1 406 ? -24.653 -19.745 46.551 1.00 94.69 406 LEU A O 1
ATOM 3190 N N . ALA A 1 407 ? -25.235 -17.604 46.160 1.00 93.69 407 ALA A N 1
ATOM 3191 C CA . ALA A 1 407 ? -26.005 -17.427 47.385 1.00 93.69 407 ALA A CA 1
ATOM 3192 C C . ALA A 1 407 ? -27.231 -18.356 47.421 1.00 93.69 407 ALA A C 1
ATOM 3194 O O . ALA A 1 407 ? -27.515 -18.960 48.457 1.00 93.69 407 ALA A O 1
ATOM 3195 N N . SER A 1 408 ? -27.924 -18.541 46.291 1.00 94.56 408 SER A N 1
ATOM 3196 C CA . SER A 1 408 ? -29.055 -19.476 46.196 1.00 94.56 408 SER A CA 1
ATOM 3197 C C . SER A 1 408 ? -28.631 -20.937 46.412 1.00 94.56 408 SER A C 1
ATOM 3199 O O . SER A 1 408 ? -29.285 -21.678 47.152 1.00 94.56 408 SER A O 1
ATOM 3201 N N . VAL A 1 409 ? -27.485 -21.337 45.846 1.00 95.00 409 VAL A N 1
ATOM 3202 C CA . VAL A 1 409 ? -26.901 -22.671 46.038 1.00 95.00 409 VAL A CA 1
ATOM 3203 C C . VAL A 1 409 ? -26.471 -22.860 47.488 1.00 95.00 409 VAL A C 1
ATOM 3205 O O . VAL A 1 409 ? -26.731 -23.911 48.075 1.00 95.00 409 VAL A O 1
ATOM 3208 N N . GLU A 1 410 ? -25.851 -21.848 48.096 1.00 94.88 410 GLU A N 1
ATOM 3209 C CA . GLU A 1 410 ? -25.453 -21.896 49.499 1.00 94.88 410 GLU A CA 1
ATOM 3210 C C . GLU A 1 410 ? -26.664 -22.105 50.418 1.00 94.88 410 GLU A C 1
ATOM 3212 O O . GLU A 1 410 ? -26.628 -22.992 51.275 1.00 94.88 410 GLU A O 1
ATOM 3217 N N . LEU A 1 411 ? -27.756 -21.363 50.204 1.00 94.56 411 LEU A N 1
ATOM 3218 C CA . LEU A 1 411 ? -29.001 -21.531 50.957 1.00 94.56 411 LEU A CA 1
ATOM 3219 C C . LEU A 1 411 ? -29.583 -22.939 50.787 1.00 94.56 411 LEU A C 1
ATOM 3221 O O . LEU A 1 411 ? -29.895 -23.589 51.785 1.00 94.56 411 LEU A O 1
ATOM 3225 N N . SER A 1 412 ? -29.642 -23.455 49.556 1.00 95.81 412 SER A N 1
ATOM 3226 C CA . SER A 1 412 ? -30.134 -24.813 49.286 1.00 95.81 412 SER A CA 1
ATOM 3227 C C . SER A 1 412 ? -29.302 -25.888 50.004 1.00 95.81 412 SER A C 1
ATOM 3229 O O . SER A 1 412 ? -29.846 -26.780 50.663 1.00 95.81 412 SER A O 1
ATOM 3231 N N . VAL A 1 413 ? -27.969 -25.780 49.969 1.00 95.19 413 VAL A N 1
ATOM 3232 C CA . VAL A 1 413 ? -27.067 -26.708 50.677 1.00 95.19 413 VAL A CA 1
ATOM 3233 C C . VAL A 1 413 ? -27.231 -26.596 52.199 1.00 95.19 413 VAL A C 1
ATOM 3235 O O . VAL A 1 413 ? -27.213 -27.607 52.912 1.00 95.19 413 VAL A O 1
ATOM 3238 N N . GLN A 1 414 ? -27.425 -25.384 52.726 1.00 95.44 414 GLN A N 1
ATOM 3239 C CA . GLN A 1 414 ? -27.685 -25.165 54.150 1.00 95.44 414 GLN A CA 1
ATOM 3240 C C . GLN A 1 414 ? -29.026 -25.772 54.592 1.00 95.44 414 GLN A C 1
ATOM 3242 O O . GLN A 1 414 ? -29.088 -26.398 55.657 1.00 95.44 414 GLN A O 1
ATOM 3247 N N . GLU A 1 415 ? -30.079 -25.653 53.783 1.00 96.56 415 GLU A N 1
ATOM 3248 C CA . GLU A 1 415 ? -31.382 -26.274 54.036 1.00 96.56 415 GLU A CA 1
ATOM 3249 C C . GLU A 1 415 ? -31.277 -27.802 54.080 1.00 96.56 415 GLU A C 1
ATOM 3251 O O . GLU A 1 415 ? -31.669 -28.414 55.081 1.00 96.56 415 GLU A O 1
ATOM 3256 N N . GLN A 1 416 ? -30.646 -28.417 53.072 1.00 96.25 416 GLN A N 1
ATOM 3257 C CA . GLN A 1 416 ? -30.403 -29.865 53.034 1.00 96.25 416 GLN A CA 1
ATOM 3258 C C . GLN A 1 416 ? -29.637 -30.350 54.272 1.00 96.25 416 GLN A C 1
ATOM 3260 O O . GLN A 1 416 ? -29.971 -31.373 54.882 1.00 96.25 416 GLN A O 1
ATOM 3265 N N . ARG A 1 417 ? -28.636 -29.581 54.711 1.00 96.44 417 ARG A N 1
ATOM 3266 C CA . ARG A 1 417 ? -27.891 -29.868 55.939 1.00 96.44 417 ARG A CA 1
ATOM 3267 C C . ARG A 1 417 ? -28.785 -29.830 57.181 1.00 96.44 417 ARG A C 1
ATOM 3269 O O . ARG A 1 417 ? -28.668 -30.704 58.044 1.00 96.44 417 ARG A O 1
ATOM 3276 N N . LEU A 1 418 ? -29.650 -28.826 57.316 1.00 96.75 418 LEU A N 1
ATOM 3277 C CA . LEU A 1 418 ? -30.563 -28.711 58.458 1.00 96.75 418 LEU A CA 1
ATOM 3278 C C . LEU A 1 418 ? -31.585 -29.852 58.484 1.00 96.75 418 LEU A C 1
ATOM 3280 O O . LEU A 1 418 ? -31.895 -30.373 59.559 1.00 96.75 418 LEU A O 1
ATOM 3284 N N . GLU A 1 419 ? -32.086 -30.271 57.324 1.00 97.69 419 GLU A N 1
ATOM 3285 C CA . GLU A 1 419 ? -32.945 -31.448 57.208 1.00 97.69 419 GLU A CA 1
ATOM 3286 C C . GLU A 1 419 ? -32.238 -32.728 57.649 1.00 97.69 419 GLU A C 1
ATOM 3288 O O . GLU A 1 419 ? -32.805 -33.512 58.415 1.00 97.69 419 GLU A O 1
ATOM 3293 N N . GLU A 1 420 ? -30.988 -32.927 57.236 1.00 97.56 420 GLU A N 1
ATOM 3294 C CA . GLU A 1 420 ? -30.193 -34.084 57.642 1.00 97.56 420 GLU A CA 1
ATOM 3295 C C . GLU A 1 420 ? -29.906 -34.079 59.150 1.00 97.56 420 GLU A C 1
ATOM 3297 O O . GLU A 1 420 ? -30.058 -35.100 59.822 1.00 97.56 420 GLU A O 1
ATOM 3302 N N . ILE A 1 421 ? -29.598 -32.918 59.738 1.00 96.88 421 ILE A N 1
ATOM 3303 C CA . ILE A 1 421 ? -29.460 -32.780 61.197 1.00 96.88 421 ILE A CA 1
ATOM 3304 C C . ILE A 1 421 ? -30.764 -33.169 61.905 1.00 96.88 421 ILE A C 1
ATOM 3306 O O . ILE A 1 421 ? -30.726 -33.888 62.909 1.00 96.88 421 ILE A O 1
ATOM 3310 N N . LYS A 1 422 ? -31.925 -32.745 61.385 1.00 97.44 422 LYS A N 1
ATOM 3311 C CA . LYS A 1 422 ? -33.237 -33.145 61.921 1.00 97.44 422 LYS A CA 1
ATOM 3312 C C . LYS A 1 422 ? -33.439 -34.661 61.806 1.00 97.44 422 LYS A C 1
ATOM 3314 O O . LYS A 1 422 ? -33.895 -35.272 62.773 1.00 97.44 422 LYS A O 1
ATOM 3319 N N . LYS A 1 423 ? -33.079 -35.284 60.676 1.00 97.12 423 LYS A N 1
ATOM 3320 C CA . LYS A 1 423 ? -33.153 -36.746 60.472 1.00 97.12 423 LYS A CA 1
ATOM 3321 C C . LYS A 1 423 ? -32.255 -37.496 61.464 1.00 97.12 423 LYS A C 1
ATOM 3323 O O . LYS A 1 423 ? -32.758 -38.361 62.185 1.00 97.12 423 LYS A O 1
ATOM 3328 N N . ARG A 1 424 ? -30.980 -37.106 61.594 1.00 96.25 424 ARG A N 1
ATOM 3329 C CA . ARG A 1 424 ? -30.027 -37.680 62.567 1.00 96.25 424 ARG A CA 1
ATOM 3330 C C . ARG A 1 424 ? -30.497 -37.504 64.008 1.00 96.25 424 ARG A C 1
ATOM 3332 O O . ARG A 1 424 ? -30.428 -38.444 64.794 1.00 96.25 424 ARG A O 1
ATOM 3339 N N . SER A 1 425 ? -31.043 -36.337 64.353 1.00 95.75 425 SER A N 1
ATOM 3340 C CA . SER A 1 425 ? -31.601 -36.080 65.685 1.00 95.75 425 SER A CA 1
ATOM 3341 C C . SER A 1 425 ? -32.803 -36.978 65.983 1.00 95.75 425 SER A C 1
ATOM 3343 O O . SER A 1 425 ? -32.836 -37.604 67.041 1.00 95.75 425 SER A O 1
ATOM 3345 N N . ARG A 1 426 ? -33.751 -37.116 65.044 1.00 96.75 426 ARG A N 1
ATOM 3346 C CA . ARG A 1 426 ? -34.897 -38.031 65.193 1.00 96.75 426 ARG A CA 1
ATOM 3347 C C . ARG A 1 426 ? -34.443 -39.479 65.365 1.00 96.75 426 ARG A C 1
ATOM 3349 O O . ARG A 1 426 ? -34.965 -40.178 66.234 1.00 96.75 426 ARG A O 1
ATOM 3356 N N . PHE A 1 427 ? -33.471 -39.921 64.566 1.00 96.69 427 PHE A N 1
ATOM 3357 C CA . PHE A 1 427 ? -32.892 -41.257 64.678 1.00 96.69 427 PHE A CA 1
ATOM 3358 C C . PHE A 1 427 ? -32.253 -41.475 66.057 1.00 96.69 427 PHE A C 1
ATOM 3360 O O . PHE A 1 427 ? -32.591 -42.442 66.743 1.00 96.69 427 PHE A O 1
ATOM 3367 N N . ALA A 1 428 ? -31.411 -40.541 66.508 1.00 94.38 428 ALA A N 1
ATOM 3368 C CA . ALA A 1 428 ? -30.759 -40.599 67.813 1.00 94.38 428 ALA A CA 1
ATOM 3369 C C . ALA A 1 428 ? -31.774 -40.630 68.972 1.00 94.38 428 ALA A C 1
ATOM 3371 O O . ALA A 1 428 ? -31.624 -41.425 69.897 1.00 94.38 428 ALA A O 1
ATOM 3372 N N . SER A 1 429 ? -32.850 -39.839 68.908 1.00 95.44 429 SER A N 1
ATOM 3373 C CA . SER A 1 429 ? -33.905 -39.840 69.933 1.00 95.44 429 SER A CA 1
ATOM 3374 C C . SER A 1 429 ? -34.729 -41.134 69.956 1.00 95.44 429 SER A C 1
ATOM 3376 O O . SER A 1 429 ? -35.121 -41.611 71.027 1.00 95.44 429 SER A O 1
ATOM 3378 N N . ARG A 1 430 ? -35.021 -41.715 68.785 1.00 96.88 430 ARG A N 1
ATOM 3379 C CA . ARG A 1 430 ? -35.855 -42.920 68.682 1.00 96.88 430 ARG A CA 1
ATOM 3380 C C . ARG A 1 430 ? -35.070 -44.188 69.010 1.00 96.88 430 ARG A C 1
ATOM 3382 O O . ARG A 1 430 ? -35.521 -44.966 69.847 1.00 96.88 430 ARG A O 1
ATOM 3389 N N . TYR A 1 431 ? -33.902 -44.362 68.396 1.00 95.88 431 TYR A N 1
ATOM 3390 C CA . TYR A 1 431 ? -33.129 -45.608 68.431 1.00 95.88 431 TYR A CA 1
ATOM 3391 C C . TYR A 1 431 ? -31.807 -45.499 69.193 1.00 95.88 431 TYR A C 1
ATOM 3393 O O . TYR A 1 431 ? -31.318 -46.506 69.697 1.00 95.88 431 TYR A O 1
ATOM 3401 N N . GLY A 1 432 ? -31.248 -44.295 69.343 1.00 93.44 432 GLY A N 1
ATOM 3402 C CA . GLY A 1 432 ? -29.920 -44.097 69.935 1.00 93.44 432 GLY A CA 1
ATOM 3403 C C . GLY A 1 432 ? -29.785 -44.596 71.377 1.00 93.44 432 GLY A C 1
ATOM 3404 O O . GLY A 1 432 ? -28.698 -44.986 71.779 1.00 93.44 432 GLY A O 1
ATOM 3405 N N . ARG A 1 433 ? -30.884 -44.675 72.143 1.00 92.38 433 ARG A N 1
ATOM 3406 C CA . ARG A 1 433 ? -30.881 -45.242 73.507 1.00 92.38 433 ARG A CA 1
ATOM 3407 C C . ARG A 1 433 ? -30.604 -46.752 73.559 1.00 92.38 433 ARG A C 1
ATOM 3409 O O . ARG A 1 433 ? -30.251 -47.258 74.616 1.00 92.38 433 ARG A O 1
ATOM 3416 N N . PHE A 1 434 ? -30.825 -47.461 72.451 1.00 94.81 434 PHE A N 1
ATOM 3417 C CA . PHE A 1 434 ? -30.673 -48.916 72.354 1.00 94.81 434 PHE A CA 1
ATOM 3418 C C . PHE A 1 434 ? -29.342 -49.329 71.707 1.00 94.81 434 PHE A C 1
ATOM 3420 O O . PHE A 1 434 ? -29.004 -50.509 71.717 1.00 94.81 434 PHE A O 1
ATOM 3427 N N . LEU A 1 435 ? -28.593 -48.377 71.142 1.00 93.06 435 LEU A N 1
ATOM 3428 C CA . LEU A 1 435 ? -27.306 -48.612 70.489 1.00 93.06 435 LEU A CA 1
ATOM 3429 C C . LEU A 1 435 ? -26.155 -48.345 71.475 1.00 93.06 435 LEU A C 1
ATOM 3431 O O . LEU A 1 435 ? -26.093 -47.255 72.050 1.00 93.06 435 LEU A O 1
ATOM 3435 N N . PRO A 1 436 ? -25.221 -49.294 71.673 1.00 91.69 436 PRO A N 1
ATOM 3436 C CA . PRO A 1 436 ? -23.978 -49.028 72.392 1.00 91.69 436 PRO A CA 1
ATOM 3437 C C . PRO A 1 436 ? -23.197 -47.900 71.704 1.00 91.69 436 PRO A C 1
ATOM 3439 O O . PRO A 1 436 ? -23.104 -47.878 70.477 1.00 91.69 436 PRO A O 1
ATOM 3442 N N . ARG A 1 437 ? -22.625 -46.970 72.483 1.00 83.88 437 ARG A N 1
ATOM 3443 C CA . ARG A 1 437 ? -21.960 -45.762 71.949 1.00 83.88 437 ARG A CA 1
ATOM 3444 C C . ARG A 1 437 ? -20.822 -46.064 70.970 1.00 83.88 437 ARG A C 1
ATOM 3446 O O . ARG A 1 437 ? -20.624 -45.293 70.039 1.00 83.88 437 ARG A O 1
ATOM 3453 N N . ASP A 1 438 ? -20.154 -47.199 71.144 1.00 88.50 438 ASP A N 1
ATOM 3454 C CA . ASP A 1 438 ? -18.989 -47.591 70.346 1.00 88.50 438 ASP A CA 1
ATOM 3455 C C . ASP A 1 438 ? -19.334 -48.581 69.222 1.00 88.50 438 ASP A C 1
ATOM 3457 O O . ASP A 1 438 ? -18.447 -49.039 68.508 1.00 88.50 438 ASP A O 1
ATOM 3461 N N . ALA A 1 439 ? -20.617 -48.930 69.047 1.00 91.75 439 ALA A N 1
ATOM 3462 C CA . ALA A 1 439 ? -21.022 -49.912 68.041 1.00 91.75 439 ALA A CA 1
ATOM 3463 C C . ALA A 1 439 ? -20.803 -49.406 66.604 1.00 91.75 439 ALA A C 1
ATOM 3465 O O . ALA A 1 439 ? -20.475 -50.197 65.724 1.00 91.75 439 ALA A O 1
ATOM 3466 N N . VAL A 1 440 ? -20.992 -48.100 66.365 1.00 93.00 440 VAL A N 1
ATOM 3467 C CA . VAL A 1 440 ? -20.795 -47.459 65.054 1.00 93.00 440 VAL A CA 1
ATOM 3468 C C . VAL A 1 440 ? -20.170 -46.068 65.255 1.00 93.00 440 VAL A C 1
ATOM 3470 O O . VAL A 1 440 ? -20.897 -45.108 65.536 1.00 93.00 440 VAL A O 1
ATOM 3473 N N . PRO A 1 441 ? -18.837 -45.923 65.144 1.00 91.44 441 PRO A N 1
ATOM 3474 C CA . PRO A 1 441 ? -18.180 -44.625 65.275 1.00 91.44 441 PRO A CA 1
ATOM 3475 C C . PRO A 1 441 ? -18.667 -43.651 64.191 1.00 91.44 441 PRO A C 1
ATOM 3477 O O . PRO A 1 441 ? -18.948 -44.045 63.062 1.00 91.44 441 PRO A O 1
ATOM 3480 N N . GLY A 1 442 ? -18.804 -42.371 64.549 1.00 91.00 442 GLY A N 1
ATOM 3481 C CA . GLY A 1 442 ? -19.286 -41.319 63.641 1.00 91.00 442 GLY A CA 1
ATOM 3482 C C . GLY A 1 442 ? -20.812 -41.203 63.523 1.00 91.00 442 GLY A C 1
ATOM 3483 O O . GLY A 1 442 ? -21.308 -40.214 62.992 1.00 91.00 442 GLY A O 1
ATOM 3484 N N . LEU A 1 443 ? -21.598 -42.131 64.086 1.00 92.12 443 LEU A N 1
ATOM 3485 C CA . LEU A 1 443 ? -23.068 -42.091 63.980 1.00 92.12 443 LEU A CA 1
ATOM 3486 C C . LEU A 1 443 ? -23.702 -40.848 64.643 1.00 92.12 443 LEU A C 1
ATOM 3488 O O . LEU A 1 443 ? -24.776 -40.401 64.242 1.00 92.12 443 LEU A O 1
ATOM 3492 N N . SER A 1 444 ? -23.037 -40.274 65.650 1.00 87.75 444 SER A N 1
ATOM 3493 C CA . SER A 1 444 ? -23.440 -39.028 66.317 1.00 87.75 444 SER A CA 1
ATOM 3494 C C . SER A 1 444 ? -22.827 -37.765 65.706 1.00 87.75 444 SER A C 1
ATOM 3496 O O . SER A 1 444 ? -23.092 -36.664 66.192 1.00 87.75 444 SER A O 1
ATOM 3498 N N . GLU A 1 445 ? -21.976 -37.901 64.689 1.00 94.25 445 GLU A N 1
ATOM 3499 C CA . GLU A 1 445 ? -21.330 -36.765 64.045 1.00 94.25 445 GLU A CA 1
ATOM 3500 C C . GLU A 1 445 ? -22.377 -35.906 63.326 1.00 94.25 445 GLU A C 1
ATOM 3502 O O . GLU A 1 445 ? -23.338 -36.405 62.728 1.00 94.25 445 GLU A O 1
ATOM 3507 N N . ARG A 1 446 ? -22.224 -34.584 63.404 1.00 93.69 446 ARG A N 1
ATOM 3508 C CA . ARG A 1 446 ? -23.073 -33.650 62.661 1.00 93.69 446 ARG A CA 1
ATOM 3509 C C . ARG A 1 446 ? -22.429 -33.368 61.306 1.00 93.69 446 ARG A C 1
ATOM 3511 O O . ARG A 1 446 ? -21.215 -33.197 61.272 1.00 93.69 446 ARG A O 1
ATOM 3518 N N . PRO A 1 447 ? -23.209 -33.251 60.218 1.00 95.38 447 PRO A N 1
ATOM 3519 C CA . PRO A 1 447 ? -22.657 -32.832 58.937 1.00 95.38 447 PRO A CA 1
ATOM 3520 C C . PRO A 1 447 ? -21.862 -31.515 59.071 1.00 95.38 447 PRO A C 1
ATOM 3522 O O . PRO A 1 447 ? -22.329 -30.592 59.766 1.00 95.38 447 PRO A O 1
ATOM 3525 N N . PRO A 1 448 ? -20.684 -31.401 58.430 1.00 93.94 448 PRO A N 1
ATOM 3526 C CA . PRO A 1 448 ? -19.864 -30.195 58.490 1.00 93.94 448 PRO A CA 1
ATOM 3527 C C . PRO A 1 448 ? -20.590 -28.998 57.862 1.00 93.94 448 PRO A C 1
ATOM 3529 O O . PRO A 1 448 ? -21.577 -29.155 57.144 1.00 93.94 448 PRO A O 1
ATOM 3532 N N . HIS A 1 449 ? -20.143 -27.784 58.183 1.00 91.81 449 HIS A N 1
ATOM 3533 C CA . HIS A 1 449 ? -20.583 -26.585 57.470 1.00 91.81 449 HIS A CA 1
ATOM 3534 C C . HIS A 1 449 ? -19.843 -26.496 56.133 1.00 91.81 449 HIS A C 1
ATOM 3536 O O . HIS A 1 449 ? -18.648 -26.778 56.080 1.00 91.81 449 HIS A O 1
ATOM 3542 N N . TYR A 1 450 ? -20.552 -26.108 55.077 1.00 89.31 450 TYR A N 1
ATOM 3543 C CA . TYR A 1 450 ? -19.980 -25.861 53.759 1.00 89.31 450 TYR A CA 1
ATOM 3544 C C . TYR A 1 450 ? -20.051 -24.363 53.454 1.00 89.31 450 TYR A C 1
ATOM 3546 O O . TYR A 1 450 ? -21.035 -23.720 53.811 1.00 89.31 450 TYR A O 1
ATOM 3554 N N . THR A 1 451 ? -19.006 -23.821 52.829 1.00 89.31 451 THR A N 1
ATOM 3555 C CA . THR A 1 451 ? -18.925 -22.422 52.388 1.00 89.31 451 THR A CA 1
ATOM 3556 C C . THR A 1 451 ? -18.494 -22.408 50.934 1.00 89.31 451 THR A C 1
ATOM 3558 O O . THR A 1 451 ? -17.444 -22.974 50.612 1.00 89.31 451 THR A O 1
ATOM 3561 N N . VAL A 1 452 ? -19.274 -21.767 50.066 1.00 89.69 452 VAL A N 1
ATOM 3562 C CA . VAL A 1 452 ? -18.918 -21.627 48.652 1.00 89.69 452 VAL A CA 1
ATOM 3563 C C . VAL A 1 452 ? -18.220 -20.291 48.473 1.00 89.69 452 VAL A C 1
ATOM 3565 O O . VAL A 1 452 ? -18.808 -19.249 48.731 1.00 89.69 452 VAL A O 1
ATOM 3568 N N . ASN A 1 453 ? -16.957 -20.311 48.057 1.00 89.75 453 ASN A N 1
ATOM 3569 C CA . ASN A 1 453 ? -16.193 -19.089 47.830 1.00 89.75 453 ASN A CA 1
ATOM 3570 C C . ASN A 1 453 ? -15.971 -18.887 46.334 1.00 89.75 453 ASN A C 1
ATOM 3572 O O . ASN A 1 453 ? -15.296 -19.694 45.693 1.00 89.75 453 ASN A O 1
ATOM 3576 N N . LEU A 1 454 ? -16.489 -17.782 45.797 1.00 90.69 454 LEU A N 1
ATOM 3577 C CA . LEU A 1 454 ? -16.107 -17.302 44.474 1.00 90.69 454 LEU A CA 1
ATOM 3578 C C . LEU A 1 454 ? -14.745 -16.613 44.577 1.00 90.69 454 LEU A C 1
ATOM 3580 O O . LEU A 1 454 ? -14.543 -15.749 45.435 1.00 90.69 454 LEU A O 1
ATOM 3584 N N . SER A 1 455 ? -13.804 -16.983 43.706 1.00 93.31 455 SER A N 1
ATOM 3585 C CA . SER A 1 455 ? -12.566 -16.214 43.585 1.00 93.31 455 SER A CA 1
ATOM 3586 C C . SER A 1 455 ? -12.917 -14.784 43.194 1.00 93.31 455 SER A C 1
ATOM 3588 O O . SER A 1 455 ? -13.760 -14.562 42.331 1.00 93.31 455 SER A O 1
ATOM 3590 N N . LYS A 1 456 ? -12.278 -13.807 43.825 1.00 89.94 456 LYS A N 1
ATOM 3591 C CA . LYS A 1 456 ? -12.463 -12.401 43.480 1.00 89.94 456 LYS A CA 1
ATOM 3592 C C . LYS A 1 456 ? -11.886 -12.158 42.084 1.00 89.94 456 LYS A C 1
ATOM 3594 O O . LYS A 1 456 ? -10.680 -12.298 41.887 1.00 89.94 456 LYS A O 1
ATOM 3599 N N . PHE A 1 457 ? -12.733 -11.804 41.124 1.00 91.38 457 PHE A N 1
ATOM 3600 C CA . PHE A 1 457 ? -12.324 -11.347 39.796 1.00 91.38 457 PHE A CA 1
ATOM 3601 C C . PHE A 1 457 ? -12.998 -10.010 39.482 1.00 91.38 457 PHE A C 1
ATOM 3603 O O . PHE A 1 457 ? -14.004 -9.657 40.092 1.00 91.38 457 PHE A O 1
ATOM 3610 N N . ASP A 1 458 ? -12.396 -9.235 38.580 1.00 93.62 458 ASP A N 1
ATOM 3611 C CA . ASP A 1 458 ? -12.915 -7.938 38.124 1.00 93.62 458 ASP A CA 1
ATOM 3612 C C . ASP A 1 458 ? -13.079 -6.857 39.215 1.00 93.62 458 ASP A C 1
ATOM 3614 O O . ASP A 1 458 ? -13.749 -5.846 39.008 1.00 93.62 458 ASP A O 1
ATOM 3618 N N . GLU A 1 459 ? -12.390 -6.997 40.357 1.00 92.62 459 GLU A N 1
ATOM 3619 C CA . GLU A 1 459 ? -12.418 -6.006 41.450 1.00 92.62 459 GLU A CA 1
ATOM 3620 C C . GLU A 1 459 ? -11.849 -4.634 41.050 1.00 92.62 459 GLU A C 1
ATOM 3622 O O . GLU A 1 459 ? -12.173 -3.622 41.671 1.00 92.62 459 GLU A O 1
ATOM 3627 N N . SER A 1 460 ? -11.004 -4.587 40.015 1.00 93.75 460 SER A N 1
ATOM 3628 C CA . SER A 1 460 ? -10.432 -3.348 39.478 1.00 93.75 460 SER A CA 1
ATOM 3629 C C . SER A 1 460 ? -11.374 -2.598 38.533 1.00 93.75 460 SER A C 1
ATOM 3631 O O . SER A 1 460 ? -11.041 -1.485 38.117 1.00 93.75 460 SER A O 1
ATOM 3633 N N . LEU A 1 461 ? -12.532 -3.173 38.178 1.00 94.75 461 LEU A N 1
ATOM 3634 C CA . LEU A 1 461 ? -13.480 -2.509 37.293 1.00 94.75 461 LEU A CA 1
ATOM 3635 C C . LEU A 1 461 ? -14.148 -1.314 37.996 1.00 94.75 461 LEU A C 1
ATOM 3637 O O . LEU A 1 461 ? -14.593 -1.435 39.145 1.00 94.75 461 LEU A O 1
ATOM 3641 N N . PRO A 1 462 ? -14.287 -0.169 37.304 1.00 94.75 462 PRO A N 1
ATOM 3642 C CA . PRO A 1 462 ? -15.023 0.981 37.815 1.00 94.75 462 PRO A CA 1
ATOM 3643 C C . PRO A 1 462 ? -16.440 0.596 38.256 1.00 94.75 462 PRO A C 1
ATOM 3645 O O . PRO A 1 462 ? -17.098 -0.225 37.619 1.00 94.75 462 PRO A O 1
ATOM 3648 N N . LYS A 1 463 ? -16.934 1.204 39.340 1.00 94.19 463 LYS A N 1
ATOM 3649 C CA . LYS A 1 463 ? -18.301 0.976 39.836 1.00 94.19 463 LYS A CA 1
ATOM 3650 C C . LYS A 1 463 ? -19.318 1.696 38.953 1.00 94.19 463 LYS A C 1
ATOM 3652 O O . LYS A 1 463 ? -19.655 2.848 39.222 1.00 94.19 463 LYS A O 1
ATOM 3657 N N . ILE A 1 464 ? -19.711 1.045 37.862 1.00 93.25 464 ILE A N 1
ATOM 3658 C CA . ILE A 1 464 ? -20.663 1.541 36.863 1.00 93.25 464 ILE A CA 1
ATOM 3659 C C . ILE A 1 464 ? -21.732 0.468 36.701 1.00 93.25 464 ILE A C 1
ATOM 3661 O O . ILE A 1 464 ? -21.457 -0.597 36.155 1.00 93.25 464 ILE A O 1
ATOM 3665 N N . ASP A 1 465 ? -22.929 0.728 37.216 1.00 88.19 465 ASP A N 1
ATOM 3666 C CA . ASP A 1 465 ? -24.008 -0.269 37.236 1.00 88.19 465 ASP A CA 1
ATOM 3667 C C . ASP A 1 465 ? -25.133 0.087 36.243 1.00 88.19 465 ASP A C 1
ATOM 3669 O O . ASP A 1 465 ? -25.812 -0.793 35.709 1.00 88.19 465 ASP A O 1
ATOM 3673 N N . THR A 1 466 ? -25.295 1.378 35.934 1.00 86.81 466 THR A N 1
ATOM 3674 C CA . THR A 1 466 ? -26.230 1.887 34.922 1.00 86.81 466 THR A CA 1
ATOM 3675 C C . THR A 1 466 ? -25.593 3.020 34.128 1.00 86.81 466 THR A C 1
ATOM 3677 O O . THR A 1 466 ? -24.716 3.727 34.621 1.00 86.81 466 THR A O 1
ATOM 3680 N N . LEU A 1 467 ? -26.034 3.153 32.882 1.00 81.44 467 LEU A N 1
ATOM 3681 C CA . LEU A 1 467 ? -25.578 4.151 31.929 1.00 81.44 467 LEU A CA 1
ATOM 3682 C C . LEU A 1 467 ? -26.743 5.137 31.779 1.00 81.44 467 LEU A C 1
ATOM 3684 O O . LEU A 1 467 ? -27.761 4.808 31.175 1.00 81.44 467 LEU A O 1
ATOM 3688 N N . THR A 1 468 ? -26.671 6.295 32.433 1.00 77.88 468 THR A N 1
ATOM 3689 C CA . THR A 1 468 ? -27.702 7.334 32.301 1.00 77.88 468 THR A CA 1
ATOM 3690 C C . THR A 1 468 ? -27.502 8.097 30.998 1.00 77.88 468 THR A C 1
ATOM 3692 O O . THR A 1 468 ? -26.372 8.291 30.554 1.00 77.88 468 THR A O 1
ATOM 3695 N N . GLU A 1 469 ? -28.588 8.596 30.408 1.00 68.75 469 GLU A N 1
ATOM 3696 C CA . GLU A 1 469 ? -28.561 9.414 29.182 1.00 68.75 469 GLU A CA 1
ATOM 3697 C C . GLU A 1 469 ? -27.650 10.651 29.332 1.00 68.75 469 GLU A C 1
ATOM 3699 O O . GLU A 1 469 ? -26.999 11.069 28.386 1.00 68.75 469 GLU A O 1
ATOM 3704 N N . ALA A 1 470 ? -27.497 11.161 30.561 1.00 65.62 470 ALA A N 1
ATOM 3705 C CA . ALA A 1 470 ? -26.560 12.233 30.905 1.00 65.62 470 ALA A CA 1
ATOM 3706 C C . ALA A 1 470 ? -25.069 11.825 30.887 1.00 65.62 470 ALA A C 1
ATOM 3708 O O . ALA A 1 470 ? -24.204 12.694 30.865 1.00 65.62 470 ALA A O 1
ATOM 3709 N N . THR A 1 471 ? -24.760 10.525 30.946 1.00 65.75 471 THR A N 1
ATOM 3710 C CA . THR A 1 471 ? -23.386 9.978 30.927 1.00 65.75 471 THR A CA 1
ATOM 3711 C C . THR A 1 471 ? -22.982 9.395 29.580 1.00 65.75 471 THR A C 1
ATOM 3713 O O . THR A 1 471 ? -21.794 9.175 29.346 1.00 65.75 471 THR A O 1
ATOM 3716 N N . LEU A 1 472 ? -23.948 9.141 28.694 1.00 68.44 472 LEU A N 1
ATOM 3717 C CA . LEU A 1 472 ? -23.648 8.793 27.318 1.00 68.44 472 LEU A CA 1
ATOM 3718 C C . LEU A 1 472 ? -23.260 10.089 26.603 1.00 68.44 472 LEU A C 1
ATOM 3720 O O . LEU A 1 472 ? -24.076 11.010 26.536 1.00 68.44 472 LEU A O 1
ATOM 3724 N N . PRO A 1 473 ? -22.028 10.211 26.083 1.00 64.25 473 PRO A N 1
ATOM 3725 C CA . PRO A 1 473 ? -21.718 11.327 25.206 1.00 64.25 473 PRO A CA 1
ATOM 3726 C C . PRO A 1 473 ? -22.720 11.318 24.045 1.00 64.25 473 PRO A C 1
ATOM 3728 O O . PRO A 1 473 ? -23.183 10.240 23.678 1.00 64.25 473 PRO A O 1
ATOM 3731 N N . ASN A 1 474 ? -23.051 12.490 23.482 1.00 62.31 474 ASN A N 1
ATOM 3732 C CA . ASN A 1 474 ? -23.920 12.679 22.301 1.00 62.31 474 ASN A CA 1
ATOM 3733 C C . ASN A 1 474 ? -23.336 11.997 21.039 1.00 62.31 474 ASN A C 1
ATOM 3735 O O . ASN A 1 474 ? -23.059 12.626 20.019 1.00 62.31 474 ASN A O 1
ATOM 3739 N N . VAL A 1 475 ? -23.066 10.705 21.127 1.00 63.19 475 VAL A N 1
ATOM 3740 C CA . VAL A 1 475 ? -22.582 9.821 20.092 1.00 63.19 475 VAL A CA 1
ATOM 3741 C C . VAL A 1 475 ? -23.814 9.061 19.655 1.00 63.19 475 VAL A C 1
ATOM 3743 O O . VAL A 1 475 ? -24.363 8.252 20.400 1.00 63.19 475 VAL A O 1
ATOM 3746 N N . THR A 1 476 ? -24.267 9.358 18.444 1.00 61.25 476 THR A N 1
ATOM 3747 C CA . THR A 1 476 ? -25.249 8.550 17.731 1.00 61.25 476 THR A CA 1
ATOM 3748 C C . THR A 1 476 ? -24.626 7.187 17.452 1.00 61.25 476 THR A C 1
ATOM 3750 O O . THR A 1 476 ? -24.023 6.962 16.404 1.00 61.25 476 THR A O 1
ATOM 3753 N N . LEU A 1 477 ? -24.714 6.284 18.427 1.00 63.41 477 LEU A N 1
ATOM 3754 C CA . LEU A 1 477 ? -24.407 4.880 18.205 1.00 63.41 477 LEU A CA 1
ATOM 3755 C C . LEU A 1 477 ? -25.450 4.316 17.223 1.00 63.41 477 LEU A C 1
ATOM 3757 O O . LEU A 1 477 ? -26.621 4.694 17.303 1.00 63.41 477 LEU A O 1
ATOM 3761 N N . PRO A 1 478 ? -25.052 3.445 16.280 1.00 70.50 478 PRO A N 1
ATOM 3762 C CA . PRO A 1 478 ? -25.996 2.798 15.379 1.00 70.50 478 PRO A CA 1
ATOM 3763 C C . PRO A 1 478 ? -27.098 2.082 16.168 1.00 70.50 478 PRO A C 1
ATOM 3765 O O . PRO A 1 478 ? -26.802 1.409 17.155 1.00 70.50 478 PRO A O 1
ATOM 3768 N N . GLU A 1 479 ? -28.348 2.164 15.710 1.00 70.56 479 GLU A N 1
ATOM 3769 C CA . GLU A 1 479 ? -29.492 1.481 16.341 1.00 70.56 479 GLU A CA 1
ATOM 3770 C C . GLU A 1 479 ? -29.228 -0.023 16.521 1.00 70.56 479 GLU A C 1
ATOM 3772 O O . GLU A 1 479 ? -29.568 -0.613 17.541 1.00 70.56 479 GLU A O 1
ATOM 3777 N N . SER A 1 480 ? -28.509 -0.633 15.574 1.00 72.38 480 SER A N 1
ATOM 3778 C CA . SER A 1 480 ? -28.077 -2.031 15.645 1.00 72.38 480 SER A CA 1
ATOM 3779 C C . SER A 1 480 ? -27.161 -2.327 16.834 1.00 72.38 480 SER A C 1
ATOM 3781 O O . SER A 1 480 ? -27.184 -3.434 17.360 1.00 72.38 480 SER A O 1
ATOM 3783 N N . PHE A 1 481 ? -26.347 -1.360 17.266 1.00 67.06 481 PHE A N 1
ATOM 3784 C CA . PHE A 1 481 ? -25.509 -1.508 18.450 1.00 67.06 481 PHE A CA 1
ATOM 3785 C C . PHE A 1 481 ? -26.363 -1.454 19.713 1.00 67.06 481 PHE A C 1
ATOM 3787 O O . PHE A 1 481 ? -26.211 -2.312 20.572 1.00 67.06 481 PHE A O 1
ATOM 3794 N N . PHE A 1 482 ? -27.317 -0.523 19.806 1.00 64.06 482 PHE A N 1
ATOM 3795 C CA . PHE A 1 482 ? -28.275 -0.512 20.915 1.00 64.06 482 PHE A CA 1
ATOM 3796 C C . PHE A 1 482 ? -29.117 -1.785 20.962 1.00 64.06 482 PHE A C 1
ATOM 3798 O O . PHE A 1 482 ? -29.350 -2.308 22.046 1.00 64.06 482 PHE A O 1
ATOM 3805 N N . GLN A 1 483 ? -29.517 -2.318 19.810 1.00 70.38 483 GLN A N 1
ATOM 3806 C CA . GLN A 1 483 ? -30.256 -3.571 19.725 1.00 70.38 483 GLN A CA 1
ATOM 3807 C C . GLN A 1 483 ? -29.405 -4.768 20.161 1.00 70.38 483 GLN A C 1
ATOM 3809 O O . GLN A 1 483 ? -29.862 -5.552 20.985 1.00 70.38 483 GLN A O 1
ATOM 3814 N N . PHE A 1 484 ? -28.145 -4.846 19.723 1.00 69.69 484 PHE A N 1
ATOM 3815 C CA . PHE A 1 484 ? -27.190 -5.841 20.216 1.00 69.69 484 PHE A CA 1
ATOM 3816 C C . PHE A 1 484 ? -26.985 -5.727 21.730 1.00 69.69 484 PHE A C 1
ATOM 3818 O O . PHE A 1 484 ? -27.006 -6.727 22.440 1.00 69.69 484 PHE A O 1
ATOM 3825 N N . LEU A 1 485 ? -26.816 -4.512 22.255 1.00 63.84 485 LEU A N 1
ATOM 3826 C CA . LEU A 1 485 ? -26.673 -4.290 23.691 1.00 63.84 485 LEU A CA 1
ATOM 3827 C C . LEU A 1 485 ? -27.924 -4.691 24.457 1.00 63.84 485 LEU A C 1
ATOM 3829 O O . LEU A 1 485 ? -27.809 -5.267 25.530 1.00 63.84 485 LEU A O 1
ATOM 3833 N N . LYS A 1 486 ? -29.100 -4.400 23.910 1.00 67.31 486 LYS A N 1
ATOM 3834 C CA . LYS A 1 486 ? -30.378 -4.777 24.492 1.00 67.31 486 LYS A CA 1
ATOM 3835 C C . LYS A 1 486 ? -30.524 -6.297 24.530 1.00 67.31 486 LYS A C 1
ATOM 3837 O O . LYS A 1 486 ? -30.761 -6.828 25.601 1.00 67.31 486 LYS A O 1
ATOM 3842 N N . GLU A 1 487 ? -30.241 -6.995 23.432 1.00 69.88 487 GLU A N 1
ATOM 3843 C CA . GLU A 1 487 ? -30.204 -8.466 23.387 1.00 69.88 487 GLU A CA 1
ATOM 3844 C C . GLU A 1 487 ? -29.186 -9.042 24.386 1.00 69.88 487 GLU A C 1
ATOM 3846 O O . GLU A 1 487 ? -29.495 -9.956 25.143 1.00 69.88 487 GLU A O 1
ATOM 3851 N N . THR A 1 488 ? -27.993 -8.450 24.481 1.00 60.56 488 THR A N 1
ATOM 3852 C CA . THR A 1 488 ? -26.934 -8.922 25.392 1.00 60.56 488 THR A CA 1
ATOM 3853 C C . THR A 1 488 ? -27.229 -8.619 26.870 1.00 60.56 488 THR A C 1
ATOM 3855 O O . THR A 1 488 ? -26.670 -9.267 27.755 1.00 60.56 488 THR A O 1
ATOM 3858 N N . LEU A 1 489 ? -28.044 -7.599 27.159 1.00 59.09 489 LEU A N 1
ATOM 3859 C CA . LEU A 1 489 ? -28.396 -7.169 28.517 1.00 59.09 489 LEU A CA 1
ATOM 3860 C C . LEU A 1 489 ? -29.755 -7.704 28.992 1.00 59.09 489 LEU A C 1
ATOM 3862 O O . LEU A 1 489 ? -29.989 -7.656 30.198 1.00 59.09 489 LEU A O 1
ATOM 3866 N N . GLU A 1 490 ? -30.635 -8.145 28.087 1.00 63.94 490 GLU A N 1
ATOM 3867 C CA . GLU A 1 490 ? -31.981 -8.659 28.394 1.00 63.94 490 GLU A CA 1
ATOM 3868 C C . GLU A 1 490 ? -32.069 -10.194 28.388 1.00 63.94 490 GLU A C 1
ATOM 3870 O O . GLU A 1 490 ? -32.962 -10.733 29.039 1.00 63.94 490 GLU A O 1
ATOM 3875 N N . ASP A 1 491 ? -31.147 -10.915 27.743 1.00 51.69 491 ASP A N 1
ATOM 3876 C CA . ASP A 1 491 ? -31.111 -12.377 27.853 1.00 51.69 491 ASP A CA 1
ATOM 3877 C C . ASP A 1 491 ? -30.438 -12.815 29.175 1.00 51.69 491 ASP A C 1
ATOM 3879 O O . ASP A 1 491 ? -29.228 -13.042 29.255 1.00 51.69 491 ASP A O 1
ATOM 3883 N N . GLU A 1 492 ? -31.241 -12.995 30.225 1.00 53.75 492 GLU A N 1
ATOM 3884 C CA . GLU A 1 492 ? -30.851 -13.698 31.466 1.00 53.75 492 GLU A CA 1
ATOM 3885 C C . GLU A 1 492 ? -30.567 -15.207 31.229 1.00 53.75 492 GLU A C 1
ATOM 3887 O O . GLU A 1 492 ? -29.928 -15.858 32.054 1.00 53.75 492 GLU A O 1
ATOM 3892 N N . ASP A 1 493 ? -30.946 -15.754 30.063 1.00 53.62 493 ASP A N 1
ATOM 3893 C CA . ASP A 1 493 ? -30.914 -17.195 29.748 1.00 53.62 493 ASP A CA 1
ATOM 3894 C C . ASP A 1 493 ? -29.752 -17.640 28.819 1.00 53.62 493 ASP A C 1
ATOM 3896 O O . ASP A 1 493 ? -29.731 -18.778 28.335 1.00 53.62 493 ASP A O 1
ATOM 3900 N N . ILE A 1 494 ? -28.740 -16.797 28.546 1.00 48.94 494 ILE A N 1
ATOM 3901 C CA . ILE A 1 494 ? -27.650 -17.135 27.589 1.00 48.94 494 ILE A CA 1
ATOM 3902 C C . ILE A 1 494 ? -26.829 -18.369 28.022 1.00 48.94 494 ILE A C 1
ATOM 3904 O O . ILE A 1 494 ? -26.272 -19.071 27.173 1.00 48.94 494 ILE A O 1
ATOM 3908 N N . LEU A 1 495 ? -26.774 -18.694 29.317 1.00 43.66 495 LEU A N 1
ATOM 3909 C CA . LEU A 1 495 ? -26.034 -19.868 29.803 1.00 43.66 495 LEU A CA 1
ATOM 3910 C C . LEU A 1 495 ? -26.657 -21.208 29.371 1.00 43.66 495 LEU A C 1
ATOM 3912 O O . LEU A 1 495 ? -25.906 -22.163 29.166 1.00 43.66 495 LEU A O 1
ATOM 3916 N N . ASP A 1 496 ? -27.966 -21.256 29.108 1.00 44.09 496 ASP A N 1
ATOM 3917 C CA . ASP A 1 496 ? -28.649 -22.454 28.594 1.00 44.09 496 ASP A CA 1
ATOM 3918 C C . ASP A 1 496 ? -28.631 -22.546 27.055 1.00 44.09 496 ASP A C 1
ATOM 3920 O O . ASP A 1 496 ? -28.988 -23.578 26.481 1.00 44.09 496 ASP A O 1
ATOM 3924 N N . ARG A 1 497 ? -28.168 -21.494 26.359 1.00 40.75 497 ARG A N 1
ATOM 3925 C CA . ARG A 1 497 ? -28.176 -21.387 24.885 1.00 40.75 497 ARG A CA 1
ATOM 3926 C C . ARG A 1 497 ? -26.809 -21.202 24.225 1.00 40.75 497 ARG A C 1
ATOM 3928 O O . ARG A 1 497 ? -26.747 -20.917 23.028 1.00 40.75 497 ARG A O 1
ATOM 3935 N N . LEU A 1 498 ? -25.703 -21.419 24.935 1.00 34.16 498 LEU A N 1
ATOM 3936 C CA . LEU A 1 498 ? -24.388 -21.451 24.288 1.00 34.16 498 LEU A CA 1
ATOM 3937 C C . LEU A 1 498 ? -24.332 -22.574 23.225 1.00 34.16 498 LEU A C 1
ATOM 3939 O O . LEU A 1 498 ? -24.538 -23.744 23.562 1.00 34.16 498 LEU A O 1
ATOM 3943 N N . PRO A 1 499 ? -24.012 -22.271 21.950 1.00 36.16 499 PRO A N 1
ATOM 3944 C CA . PRO A 1 499 ? -23.828 -23.290 20.924 1.00 36.16 499 PRO A CA 1
ATOM 3945 C C . PRO A 1 499 ? -22.698 -24.245 21.327 1.00 36.16 499 PRO A C 1
ATOM 3947 O O . PRO A 1 499 ? -21.595 -23.810 21.676 1.00 36.16 499 PRO A O 1
ATOM 3950 N N . GLY A 1 500 ? -22.944 -25.557 21.231 1.00 33.38 500 GLY A N 1
ATOM 3951 C CA . GLY A 1 500 ? -21.997 -26.618 21.612 1.00 33.38 500 GLY A CA 1
ATOM 3952 C C . GLY A 1 500 ? -20.609 -26.529 20.955 1.00 33.38 500 GLY A C 1
ATOM 3953 O O . GLY A 1 500 ? -19.649 -27.114 21.447 1.00 33.38 500 GLY A O 1
ATOM 3954 N N . THR A 1 501 ? -20.448 -25.712 19.914 1.00 37.19 501 THR A N 1
ATOM 3955 C CA . THR A 1 501 ? -19.191 -25.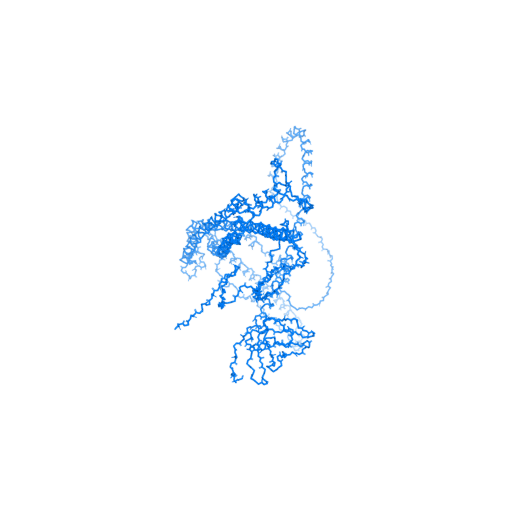514 19.185 1.00 37.19 501 THR A CA 1
ATOM 3956 C C . THR A 1 501 ? -18.077 -24.838 19.997 1.00 37.19 501 THR A C 1
ATOM 3958 O O . THR A 1 501 ? -16.911 -24.957 19.619 1.00 37.19 501 THR A O 1
ATOM 3961 N N . PHE A 1 502 ? -18.386 -24.151 21.109 1.00 31.98 502 PHE A N 1
ATOM 3962 C CA . PHE A 1 502 ? -17.362 -23.572 22.001 1.00 31.98 502 PHE A CA 1
ATOM 3963 C C . PHE A 1 502 ? -16.943 -24.523 23.142 1.00 31.98 502 PHE A C 1
ATOM 3965 O O . PHE A 1 502 ? -15.821 -24.434 23.639 1.00 31.98 502 PHE A O 1
ATOM 3972 N N . ARG A 1 503 ? -17.800 -25.492 23.503 1.00 37.44 503 ARG A N 1
ATOM 3973 C CA . ARG A 1 503 ? -17.535 -26.521 24.530 1.00 37.44 503 ARG A CA 1
ATOM 3974 C C . ARG A 1 503 ? -16.543 -27.589 24.044 1.00 37.44 503 ARG A C 1
ATOM 3976 O O . ARG A 1 503 ? -15.723 -28.065 24.828 1.00 37.44 503 ARG A O 1
ATOM 3983 N N . ASP A 1 504 ? -16.546 -27.877 22.743 1.00 35.81 504 ASP A N 1
ATOM 3984 C CA . ASP A 1 504 ? -15.684 -28.892 22.115 1.00 35.81 504 ASP A CA 1
ATOM 3985 C C . ASP A 1 504 ? -14.219 -28.461 21.922 1.00 35.81 504 ASP A C 1
ATOM 3987 O O . ASP A 1 504 ? -13.344 -29.299 21.703 1.00 35.81 504 ASP A O 1
ATOM 3991 N N . ARG A 1 505 ? -13.906 -27.161 22.016 1.00 36.41 505 ARG A N 1
ATOM 3992 C CA . ARG A 1 505 ? -12.533 -26.659 21.807 1.00 36.41 505 ARG A CA 1
ATOM 3993 C C . ARG A 1 505 ? -11.679 -26.594 23.075 1.00 36.41 505 ARG A C 1
ATOM 3995 O O . ARG A 1 505 ? -10.469 -26.434 22.960 1.00 36.41 505 ARG A O 1
ATOM 4002 N N . LEU A 1 506 ? -12.273 -26.759 24.257 1.00 31.00 506 LEU A N 1
ATOM 4003 C CA . LEU A 1 506 ? -11.572 -26.671 25.548 1.00 31.00 506 LEU A CA 1
ATOM 4004 C C . LEU A 1 506 ? -11.332 -28.024 26.240 1.00 31.00 506 LEU A C 1
ATOM 4006 O O . LEU A 1 506 ? -10.646 -28.055 27.255 1.00 31.00 506 LEU A O 1
ATOM 4010 N N . THR A 1 507 ? -11.834 -29.141 25.700 1.00 37.50 507 THR A N 1
ATOM 4011 C CA . THR A 1 507 ? -11.770 -30.467 26.358 1.00 37.50 507 THR A CA 1
ATOM 4012 C C . THR A 1 507 ? -10.973 -31.534 25.601 1.00 37.50 507 THR A C 1
ATOM 4014 O O . THR A 1 507 ? -10.988 -32.702 25.981 1.00 37.50 507 THR A O 1
ATOM 4017 N N . ARG A 1 508 ? -10.178 -31.171 24.585 1.00 36.38 508 ARG A N 1
ATOM 4018 C CA . ARG A 1 508 ? -9.167 -32.096 24.042 1.00 36.38 508 ARG A CA 1
ATOM 4019 C C . ARG A 1 508 ? -7.935 -32.148 24.949 1.00 36.38 508 ARG A C 1
ATOM 4021 O O . ARG A 1 508 ? -6.952 -31.461 24.698 1.00 36.38 508 ARG A O 1
ATOM 4028 N N . ASN A 1 509 ? -8.024 -32.965 25.996 1.00 29.62 509 ASN A N 1
ATOM 4029 C CA . ASN A 1 509 ? -7.011 -33.957 26.361 1.00 29.62 509 ASN A CA 1
ATOM 4030 C C . ASN A 1 509 ? -7.593 -34.959 27.376 1.00 29.62 509 ASN A C 1
ATOM 4032 O O . ASN A 1 509 ? -8.280 -34.574 28.316 1.00 29.62 509 ASN A O 1
ATOM 4036 N N . ASP A 1 510 ? -7.249 -36.227 27.141 1.00 30.28 510 ASP A N 1
ATOM 4037 C CA . ASP A 1 510 ? -7.430 -37.435 27.959 1.00 30.28 510 ASP A CA 1
ATOM 4038 C C . ASP A 1 510 ? -8.793 -38.164 27.953 1.00 30.28 510 ASP A C 1
ATOM 4040 O O . ASP A 1 510 ? -9.688 -37.952 28.762 1.00 30.28 510 ASP A O 1
ATOM 4044 N N . SER A 1 511 ? -8.865 -39.111 27.006 1.00 33.94 511 SER A N 1
ATOM 4045 C CA . SER A 1 511 ? -9.300 -40.516 27.139 1.00 33.94 511 SER A CA 1
ATOM 4046 C C . SER A 1 511 ? -10.437 -40.873 28.110 1.00 33.94 511 SER A C 1
ATOM 4048 O O . SER A 1 511 ? -10.251 -40.897 29.323 1.00 33.94 511 SER A O 1
ATOM 4050 N N . SER A 1 512 ? -11.529 -41.440 27.595 1.00 32.34 512 SER A N 1
ATOM 4051 C CA . SER A 1 512 ? -11.703 -42.899 27.434 1.00 32.34 512 SER A CA 1
ATOM 4052 C C . SER A 1 512 ? -13.164 -43.260 27.143 1.00 32.34 512 SER A C 1
ATOM 4054 O O . SER A 1 512 ? -14.099 -42.597 27.584 1.00 32.34 512 SER A O 1
ATOM 4056 N N . ASP A 1 513 ? -13.311 -44.321 26.353 1.00 30.53 513 ASP A N 1
ATOM 4057 C CA . ASP A 1 513 ? -14.534 -45.052 26.040 1.00 30.53 513 ASP A CA 1
ATOM 4058 C C . ASP A 1 513 ? -15.438 -45.300 27.254 1.00 30.53 513 ASP A C 1
ATOM 4060 O O . ASP A 1 513 ? -14.954 -45.753 28.289 1.00 30.53 513 ASP A O 1
ATOM 4064 N N . SER A 1 514 ? -16.761 -45.162 27.094 1.00 31.31 514 SER A N 1
ATOM 4065 C CA . SER A 1 514 ? -17.690 -46.313 27.098 1.00 31.31 514 SER A CA 1
ATOM 4066 C C . SER A 1 514 ? -19.183 -45.919 27.061 1.00 31.31 514 SER A C 1
ATOM 4068 O O . SER A 1 514 ? -19.711 -45.277 27.955 1.00 31.31 514 SER A O 1
ATOM 4070 N N . LEU A 1 515 ? -19.835 -46.385 25.989 1.00 30.28 515 LEU A N 1
ATOM 4071 C CA . LEU A 1 515 ? -21.127 -47.092 25.897 1.00 30.28 515 LEU A CA 1
ATOM 4072 C C . LEU A 1 515 ? -22.437 -46.564 26.531 1.00 30.28 515 LEU A C 1
ATOM 4074 O O . LEU A 1 515 ? -22.576 -46.447 27.742 1.00 30.28 515 LEU A O 1
ATOM 4078 N N . SER A 1 516 ? -23.466 -46.637 25.666 1.00 31.45 516 SER A N 1
ATOM 4079 C CA . SER A 1 516 ? -24.895 -46.940 25.918 1.00 31.45 516 SER A CA 1
ATOM 4080 C C . SER A 1 516 ? -25.721 -45.840 26.598 1.00 31.45 516 SER A C 1
ATOM 4082 O O . SER A 1 516 ? -25.250 -45.172 27.498 1.00 31.45 516 SER A O 1
ATOM 4084 N N . GLY A 1 517 ? -26.974 -45.575 26.248 1.00 28.98 517 GLY A N 1
ATOM 4085 C CA . GLY A 1 517 ? -27.904 -46.223 25.338 1.00 28.98 517 GLY A CA 1
ATOM 4086 C C . GLY A 1 517 ? -29.255 -45.509 25.442 1.00 28.98 517 GLY A C 1
ATOM 4087 O O . GLY A 1 517 ? -29.599 -45.010 26.506 1.00 28.98 517 GLY A O 1
ATOM 4088 N N . SER A 1 518 ? -29.978 -45.517 24.322 1.00 32.31 518 SER A N 1
ATOM 4089 C CA . SER A 1 518 ? -31.419 -45.786 24.221 1.00 32.31 518 SER A CA 1
ATOM 4090 C C . SER A 1 518 ? -32.428 -44.883 24.941 1.00 32.31 518 SER A C 1
ATOM 4092 O O . SER A 1 518 ? -32.466 -44.820 26.165 1.00 32.31 518 SER A O 1
ATOM 4094 N N . ASP A 1 519 ? -33.312 -44.319 24.112 1.00 34.44 519 ASP A N 1
ATOM 4095 C CA . ASP A 1 519 ? -34.775 -44.395 24.191 1.00 34.44 519 ASP A CA 1
ATOM 4096 C C . ASP A 1 519 ? -35.430 -44.304 25.573 1.00 34.44 519 ASP A C 1
ATOM 4098 O O . ASP A 1 519 ? -35.254 -45.189 26.406 1.00 34.44 519 ASP A O 1
ATOM 4102 N N . LEU A 1 520 ? -36.340 -43.334 25.735 1.00 33.44 520 LEU A N 1
ATOM 4103 C CA . LEU A 1 520 ? -37.688 -43.639 26.223 1.00 33.44 520 LEU A CA 1
ATOM 4104 C C . LEU A 1 520 ? -38.686 -42.493 26.001 1.00 33.44 520 LEU A C 1
ATOM 4106 O O . LEU A 1 520 ? -38.433 -41.321 26.270 1.00 33.44 520 LEU A O 1
ATOM 4110 N N . ASP A 1 521 ? -39.828 -42.937 25.492 1.00 32.56 521 ASP A N 1
ATOM 4111 C CA . ASP A 1 521 ? -41.103 -42.293 25.220 1.00 32.56 521 ASP A CA 1
ATOM 4112 C C . ASP A 1 521 ? -41.789 -41.586 26.410 1.00 32.56 521 ASP A C 1
ATOM 4114 O O . ASP A 1 521 ? -41.716 -42.050 27.542 1.00 32.56 521 ASP A O 1
ATOM 4118 N N . GLN A 1 522 ? -42.575 -40.560 26.042 1.00 38.16 522 GLN A N 1
ATOM 4119 C CA . GLN A 1 522 ? -43.984 -40.264 26.398 1.00 38.16 522 GLN A CA 1
ATOM 4120 C C . GLN A 1 522 ? -44.453 -40.151 27.865 1.00 38.16 522 GLN A C 1
ATOM 4122 O O . GLN A 1 522 ? -43.867 -40.674 28.802 1.00 38.16 522 GLN A O 1
ATOM 4127 N N . ILE A 1 523 ? -45.664 -39.565 27.972 1.00 28.91 523 ILE A N 1
ATOM 4128 C CA . ILE A 1 523 ? -46.579 -39.401 29.125 1.00 28.91 523 ILE A CA 1
ATOM 4129 C C . ILE A 1 523 ? -46.405 -38.003 29.762 1.00 28.91 523 ILE A C 1
ATOM 4131 O O . ILE A 1 523 ? -45.310 -37.640 30.156 1.00 28.91 523 ILE A O 1
ATOM 4135 N N . SER A 1 524 ? -47.398 -37.118 29.891 1.00 30.58 524 SER A N 1
ATOM 4136 C CA . SER A 1 524 ? -48.861 -37.203 29.788 1.00 30.58 524 SER A CA 1
ATOM 4137 C C . SER A 1 524 ? -49.466 -35.810 29.595 1.00 30.58 524 SER A C 1
ATOM 4139 O O . SER A 1 524 ? -49.037 -34.844 30.221 1.00 30.58 524 SER A O 1
ATOM 4141 N N . SER A 1 525 ? -50.546 -35.776 28.824 1.00 37.12 525 SER A N 1
ATOM 4142 C CA . SER A 1 525 ? -51.670 -34.842 28.909 1.00 37.12 525 SER A CA 1
ATOM 4143 C C . SER A 1 525 ? -52.283 -34.760 30.315 1.00 37.12 525 SER A C 1
ATOM 4145 O O . SER A 1 525 ? -52.581 -35.812 30.881 1.00 37.12 525 SER A O 1
ATOM 4147 N N . VAL A 1 526 ? -52.583 -33.552 30.805 1.00 33.31 526 VAL A N 1
ATOM 4148 C CA . VAL A 1 526 ? -53.718 -33.285 31.709 1.00 33.31 526 VAL A CA 1
ATOM 4149 C C . VAL A 1 526 ? -54.308 -31.910 31.382 1.00 33.31 526 VAL A C 1
ATOM 4151 O O . VAL A 1 526 ? -53.583 -30.946 31.144 1.00 33.31 526 VAL A O 1
ATOM 4154 N N . ASP A 1 527 ? -55.634 -31.921 31.345 1.00 33.47 527 ASP A N 1
ATOM 4155 C CA . ASP A 1 527 ? -56.615 -30.904 30.999 1.00 33.47 527 ASP A CA 1
ATOM 4156 C C . ASP A 1 527 ? -56.802 -29.742 32.002 1.00 33.47 527 ASP A C 1
ATOM 4158 O O . ASP A 1 527 ? -56.539 -29.864 33.197 1.00 33.47 527 ASP A O 1
ATOM 4162 N N . GLU A 1 528 ? -57.410 -28.689 31.437 1.00 40.78 528 GLU A N 1
ATOM 4163 C CA . GLU A 1 528 ? -58.566 -27.903 31.920 1.00 40.78 528 GLU A CA 1
ATOM 4164 C C . GLU A 1 528 ? -58.461 -26.665 32.840 1.00 40.78 528 GLU A C 1
ATOM 4166 O O . GLU A 1 528 ? -57.945 -26.688 33.956 1.00 40.78 528 GLU A O 1
ATOM 4171 N N . SER A 1 529 ? -59.228 -25.658 32.371 1.00 33.78 529 SER A N 1
ATOM 4172 C CA . SER A 1 529 ? -60.016 -24.605 33.054 1.00 33.78 529 SER A CA 1
ATOM 4173 C C . SER A 1 529 ? -59.275 -23.341 33.526 1.00 33.78 529 SER A C 1
ATOM 4175 O O . SER A 1 529 ? -58.383 -23.401 34.363 1.00 33.78 529 SER A O 1
ATOM 4177 N N . ASP A 1 530 ? -59.475 -22.206 32.834 1.00 34.72 530 ASP A N 1
ATOM 4178 C CA . ASP A 1 530 ? -60.488 -21.132 33.067 1.00 34.72 530 ASP A CA 1
ATOM 4179 C C . ASP A 1 530 ? -59.865 -20.022 33.952 1.00 34.72 530 ASP A C 1
ATOM 4181 O O . ASP A 1 530 ? -59.084 -20.317 34.842 1.00 34.72 530 ASP A O 1
ATOM 4185 N N . GLU A 1 531 ? -60.058 -18.709 33.808 1.00 38.56 531 GLU A N 1
ATOM 4186 C CA . GLU A 1 531 ? -61.051 -17.881 33.131 1.00 38.56 531 GLU A CA 1
ATOM 4187 C C . GLU A 1 531 ? -60.511 -16.424 33.058 1.00 38.56 531 GLU A C 1
ATOM 4189 O O . GLU A 1 531 ? -59.751 -15.985 33.919 1.00 38.56 531 GLU A O 1
ATOM 4194 N N . SER A 1 532 ? -61.032 -15.650 32.099 1.00 37.78 532 SER A N 1
ATOM 4195 C CA . SER A 1 532 ? -61.180 -14.179 32.100 1.00 37.78 532 SER A CA 1
ATOM 4196 C C . SER A 1 532 ? -59.940 -13.264 31.981 1.00 37.78 532 SER A C 1
ATOM 4198 O O . SER A 1 532 ? -59.144 -13.127 32.895 1.00 37.78 532 SER A O 1
ATOM 4200 N N . GLU A 1 533 ? -59.876 -12.488 30.892 1.00 36.81 533 GLU A N 1
ATOM 4201 C CA . GLU A 1 533 ? -60.099 -11.037 31.001 1.00 36.81 533 GLU A CA 1
ATOM 4202 C C . GLU A 1 533 ? -60.374 -10.393 29.633 1.00 36.81 533 GLU A C 1
ATOM 4204 O O . GLU A 1 533 ? -59.640 -10.497 28.652 1.00 36.81 533 GLU A O 1
ATOM 4209 N N . THR A 1 534 ? -61.528 -9.743 29.580 1.00 44.78 534 THR A N 1
ATOM 4210 C CA . THR A 1 534 ? -62.108 -9.019 28.456 1.00 44.78 534 THR A CA 1
ATOM 4211 C C . THR A 1 534 ? -61.507 -7.624 28.333 1.00 44.78 534 THR A C 1
ATOM 4213 O O . THR A 1 534 ? -61.620 -6.835 29.268 1.00 44.78 534 THR A O 1
ATOM 4216 N N . GLY A 1 535 ? -60.982 -7.259 27.157 1.00 40.44 535 GLY A N 1
ATOM 4217 C CA . GLY A 1 535 ? -60.561 -5.870 26.950 1.00 40.44 535 GLY A CA 1
ATOM 4218 C C . GLY A 1 535 ? -59.902 -5.488 25.625 1.00 40.44 535 GLY A C 1
ATOM 4219 O O . GLY A 1 535 ? -59.066 -4.599 25.646 1.00 40.44 535 GLY A O 1
ATOM 4220 N N . SER A 1 536 ? -60.214 -6.102 24.473 1.00 40.66 536 SER A N 1
ATOM 4221 C CA . SER A 1 536 ? -59.684 -5.602 23.181 1.00 40.66 536 SER A CA 1
ATOM 4222 C C . SER A 1 536 ? -60.452 -6.113 21.952 1.00 40.66 536 SER A C 1
ATOM 4224 O O . SER A 1 536 ? -59.908 -6.800 21.094 1.00 40.66 536 SER A O 1
ATOM 4226 N N . ILE A 1 537 ? -61.763 -5.849 21.858 1.00 42.97 537 ILE A N 1
ATOM 4227 C CA . ILE A 1 537 ? -62.573 -6.316 20.702 1.00 42.97 537 ILE A CA 1
ATOM 4228 C C . ILE A 1 537 ? -63.274 -5.174 19.941 1.00 42.97 537 ILE A C 1
ATOM 4230 O O . ILE A 1 537 ? -63.784 -5.376 18.840 1.00 42.97 537 ILE A O 1
ATOM 4234 N N . VAL A 1 538 ? -63.213 -3.927 20.419 1.00 43.56 538 VAL A N 1
ATOM 4235 C CA . VAL A 1 538 ? -63.884 -2.805 19.730 1.00 43.56 538 VAL A CA 1
ATOM 4236 C C . VAL A 1 538 ? -62.985 -2.105 18.691 1.00 43.56 538 VAL A C 1
ATOM 4238 O O . VAL A 1 538 ? -63.499 -1.573 17.711 1.00 43.56 538 VAL A O 1
ATOM 4241 N N . ALA A 1 539 ? -61.653 -2.195 18.794 1.00 45.50 539 ALA A N 1
ATOM 4242 C CA . ALA A 1 539 ? -60.737 -1.553 17.836 1.00 45.50 539 ALA A CA 1
ATOM 4243 C C . ALA A 1 539 ? -60.541 -2.352 16.526 1.00 45.50 539 ALA A C 1
ATOM 4245 O O . ALA A 1 539 ? -60.454 -1.770 15.445 1.00 45.50 539 ALA A O 1
ATOM 4246 N N . HIS A 1 540 ? -60.553 -3.690 16.577 1.00 44.12 540 HIS A N 1
ATOM 4247 C CA . HIS A 1 540 ? -60.282 -4.524 15.395 1.00 44.12 540 HIS A CA 1
ATOM 4248 C C . HIS A 1 540 ? -61.455 -4.647 14.412 1.00 44.12 540 HIS A C 1
ATOM 4250 O O . HIS A 1 540 ? -61.241 -4.937 13.234 1.00 44.12 540 HIS A O 1
ATOM 4256 N N . LYS A 1 541 ? -62.692 -4.379 14.848 1.00 45.19 541 LYS A N 1
ATOM 4257 C CA . LYS A 1 541 ? -63.875 -4.462 13.975 1.00 45.19 541 LYS A CA 1
ATOM 4258 C C . LYS A 1 541 ? -64.056 -3.219 13.091 1.00 45.19 541 LYS A C 1
ATOM 4260 O O . LYS A 1 541 ? -64.575 -3.341 11.987 1.00 45.19 541 LYS A O 1
ATOM 4265 N N . ALA A 1 542 ? -63.571 -2.056 13.536 1.00 47.47 542 ALA A N 1
ATOM 4266 C CA . ALA A 1 542 ? -63.615 -0.809 12.768 1.00 47.47 542 ALA A CA 1
ATOM 4267 C C . ALA A 1 542 ? -62.539 -0.758 11.667 1.00 47.47 542 ALA A C 1
ATOM 4269 O O . ALA A 1 542 ? -62.815 -0.318 10.556 1.00 47.47 542 ALA A O 1
ATOM 4270 N N . VAL A 1 543 ? -61.339 -1.288 11.937 1.00 49.69 543 VAL A N 1
ATOM 4271 C CA . VAL A 1 543 ? -60.246 -1.346 10.948 1.00 49.69 543 VAL A CA 1
ATOM 4272 C C . VAL A 1 543 ? -60.570 -2.322 9.809 1.00 49.69 543 VAL A C 1
ATOM 4274 O O . VAL A 1 543 ? -60.281 -2.033 8.652 1.00 49.69 543 VAL A O 1
ATOM 4277 N N . ARG A 1 544 ? -61.258 -3.436 10.099 1.00 47.72 544 ARG A N 1
ATOM 4278 C CA . ARG A 1 544 ? -61.654 -4.426 9.082 1.00 47.72 544 ARG A CA 1
ATOM 4279 C C . ARG A 1 544 ? -62.692 -3.889 8.087 1.00 47.72 544 ARG A C 1
ATOM 4281 O O . ARG A 1 544 ? -62.578 -4.152 6.897 1.00 47.72 544 ARG A O 1
ATOM 4288 N N . ALA A 1 545 ? -63.639 -3.075 8.557 1.00 51.75 545 ALA A N 1
ATOM 4289 C CA . ALA A 1 545 ? -64.671 -2.475 7.708 1.00 51.75 545 ALA A CA 1
ATOM 4290 C C . ALA A 1 545 ? -64.122 -1.383 6.767 1.00 51.75 545 ALA A C 1
ATOM 4292 O O . ALA A 1 545 ? -64.612 -1.222 5.653 1.00 51.75 545 ALA A O 1
ATOM 4293 N N . VAL A 1 546 ? -63.077 -0.657 7.186 1.00 52.00 546 VAL A N 1
ATOM 4294 C CA . VAL A 1 546 ? -62.403 0.349 6.343 1.00 52.00 546 VAL A CA 1
ATOM 4295 C C . VAL A 1 546 ? -61.538 -0.319 5.268 1.00 52.00 546 VAL A C 1
ATOM 4297 O O . VAL A 1 546 ? -61.496 0.153 4.135 1.00 52.00 546 VAL A O 1
ATOM 4300 N N . VAL A 1 547 ? -60.908 -1.455 5.586 1.00 52.44 547 VAL A N 1
ATOM 4301 C CA . VAL A 1 547 ? -60.114 -2.235 4.622 1.00 52.44 547 VAL A CA 1
ATOM 4302 C C . VAL A 1 547 ? -61.003 -2.892 3.557 1.00 52.44 547 VAL A C 1
ATOM 4304 O O . VAL A 1 547 ? -60.647 -2.874 2.383 1.00 52.44 547 VAL A O 1
ATOM 4307 N N . GLU A 1 548 ? -62.188 -3.393 3.913 1.00 47.78 548 GLU A N 1
ATOM 4308 C CA . GLU A 1 548 ? -63.116 -3.999 2.940 1.00 47.78 548 GLU A CA 1
ATOM 4309 C C . GLU A 1 548 ? -63.773 -2.967 2.001 1.00 47.78 548 GLU A C 1
ATOM 4311 O O . GLU A 1 548 ? -64.035 -3.277 0.838 1.00 47.78 548 GLU A O 1
ATOM 4316 N N . ALA A 1 549 ? -63.959 -1.716 2.442 1.00 47.34 549 ALA A N 1
ATOM 4317 C CA . ALA A 1 549 ? -64.497 -0.649 1.594 1.00 47.34 549 ALA A CA 1
ATOM 4318 C C . ALA A 1 549 ? -63.496 -0.185 0.513 1.00 47.34 549 ALA A C 1
ATOM 4320 O O . ALA A 1 549 ? -63.880 -0.006 -0.643 1.00 47.34 549 ALA A O 1
ATOM 4321 N N . VAL A 1 550 ? -62.203 -0.078 0.850 1.00 49.44 550 VAL A N 1
ATOM 4322 C CA . VAL A 1 550 ? -61.128 0.360 -0.072 1.00 49.44 550 VAL A CA 1
ATOM 4323 C C . VAL A 1 550 ? -60.785 -0.709 -1.127 1.00 49.44 550 VAL A C 1
ATOM 4325 O O . VAL A 1 550 ? -60.348 -0.393 -2.237 1.00 49.44 550 VAL A O 1
ATOM 4328 N N . VAL A 1 551 ? -61.043 -1.984 -0.826 1.00 46.34 551 VAL A N 1
ATOM 4329 C CA . VAL A 1 551 ? -60.816 -3.108 -1.753 1.00 46.34 551 VAL A CA 1
ATOM 4330 C C . VAL A 1 551 ? -61.889 -3.186 -2.855 1.00 46.34 551 VAL A C 1
ATOM 4332 O O . VAL A 1 551 ? -61.621 -3.699 -3.937 1.00 46.34 551 VAL A O 1
ATOM 4335 N N . SER A 1 552 ? -63.076 -2.605 -2.654 1.00 51.09 552 SER A N 1
ATOM 4336 C CA . SER A 1 552 ? -64.159 -2.657 -3.653 1.00 51.09 552 SER A CA 1
ATOM 4337 C C . SER A 1 552 ? -64.053 -1.610 -4.779 1.00 51.09 552 SER A C 1
ATOM 4339 O O . SER A 1 552 ? -64.498 -1.865 -5.897 1.00 51.09 552 SER A O 1
ATOM 4341 N N . GLU A 1 553 ? -63.396 -0.468 -4.541 1.00 44.59 553 GLU A N 1
ATOM 4342 C CA . GLU A 1 553 ? -63.178 0.584 -5.557 1.00 44.59 553 GLU A CA 1
ATOM 4343 C C . GLU A 1 553 ? -61.972 0.301 -6.476 1.00 44.59 553 GLU A C 1
ATOM 4345 O O . GLU A 1 553 ? -61.890 0.809 -7.597 1.00 44.59 553 GLU A O 1
ATOM 4350 N N . THR A 1 554 ? -61.051 -0.565 -6.042 1.00 48.25 554 THR A N 1
ATOM 4351 C CA . THR A 1 554 ? -59.837 -0.933 -6.793 1.00 48.25 554 THR A CA 1
ATOM 4352 C C . THR A 1 554 ? -60.063 -2.071 -7.800 1.00 48.25 554 THR A C 1
ATOM 4354 O O . THR A 1 554 ? -59.359 -2.152 -8.809 1.00 48.25 554 THR A O 1
ATOM 4357 N N . GLU A 1 555 ? -61.100 -2.889 -7.611 1.00 46.25 555 GLU A N 1
ATOM 4358 C CA . GLU A 1 555 ? -61.451 -4.011 -8.498 1.00 46.25 555 GLU A CA 1
ATOM 4359 C C . GLU A 1 555 ? -62.101 -3.556 -9.824 1.00 46.25 555 GLU A C 1
ATOM 4361 O O . GLU A 1 555 ? -61.884 -4.176 -10.866 1.00 46.25 555 GLU A O 1
ATOM 4366 N N . LEU A 1 556 ? -62.801 -2.412 -9.851 1.00 46.25 556 LEU A N 1
ATOM 4367 C CA . LEU A 1 556 ? -63.416 -1.885 -11.085 1.00 46.25 556 LEU A CA 1
ATOM 4368 C C . LEU A 1 556 ? -62.402 -1.272 -12.073 1.00 46.25 556 LEU A C 1
ATOM 4370 O O . LEU A 1 556 ? -62.700 -1.131 -13.260 1.00 46.25 556 LEU A O 1
ATOM 4374 N N . SER A 1 557 ? -61.192 -0.947 -11.602 1.00 47.75 557 SER A N 1
ATOM 4375 C CA . SER A 1 557 ? -60.098 -0.420 -12.434 1.00 47.75 557 SER A CA 1
ATOM 4376 C C . SER A 1 557 ? -59.221 -1.526 -13.041 1.00 47.75 557 SER A C 1
ATOM 4378 O O . SER A 1 557 ? -58.540 -1.292 -14.038 1.00 47.75 557 SER A O 1
ATOM 4380 N N . ARG A 1 558 ? -59.273 -2.754 -12.498 1.00 48.66 558 ARG A N 1
ATOM 4381 C CA . ARG A 1 558 ? -58.498 -3.912 -12.985 1.00 48.66 558 ARG A CA 1
ATOM 4382 C C . ARG A 1 558 ? -59.065 -4.537 -14.260 1.00 48.66 558 ARG A C 1
ATOM 4384 O O . ARG A 1 558 ? -58.297 -4.964 -15.117 1.00 48.66 558 ARG A O 1
ATOM 4391 N N . VAL A 1 559 ? -60.385 -4.519 -14.444 1.00 49.97 559 VAL A N 1
ATOM 4392 C CA . VAL A 1 559 ? -61.041 -5.177 -15.593 1.00 49.97 559 VAL A CA 1
ATOM 4393 C C . VAL A 1 559 ? -60.787 -4.447 -16.924 1.00 49.97 559 VAL A C 1
ATOM 4395 O O . VAL A 1 559 ? -60.835 -5.067 -17.977 1.00 49.97 559 VAL A O 1
ATOM 4398 N N . ARG A 1 560 ? -60.419 -3.155 -16.907 1.00 46.47 560 ARG A N 1
ATOM 4399 C CA . ARG A 1 560 ? -60.062 -2.401 -18.130 1.00 46.47 560 ARG A CA 1
ATOM 4400 C C . ARG A 1 560 ? -58.570 -2.437 -18.492 1.00 46.47 560 ARG A C 1
ATOM 4402 O O . ARG A 1 560 ? -58.215 -1.999 -19.579 1.00 46.47 560 ARG A O 1
ATOM 4409 N N . LEU A 1 561 ? -57.711 -2.965 -17.615 1.00 50.62 561 LEU A N 1
ATOM 4410 C CA . LEU A 1 561 ? -56.269 -3.143 -17.860 1.00 50.62 561 LEU A CA 1
ATOM 4411 C C . LEU A 1 561 ? -55.893 -4.595 -18.217 1.00 50.62 561 LEU A C 1
ATOM 4413 O O . LEU A 1 561 ? -54.823 -4.819 -18.777 1.00 50.62 561 LEU A O 1
ATOM 4417 N N . ALA A 1 562 ? -56.771 -5.567 -17.946 1.00 48.03 562 ALA A N 1
ATOM 4418 C CA . ALA A 1 562 ? -56.520 -6.988 -18.196 1.00 48.03 562 ALA A CA 1
ATOM 4419 C C . ALA A 1 562 ? -56.408 -7.346 -19.696 1.00 48.03 562 ALA A C 1
ATOM 4421 O O . ALA A 1 562 ? -55.568 -8.157 -20.063 1.00 48.03 562 ALA A O 1
ATOM 4422 N N . GLU A 1 563 ? -57.138 -6.675 -20.592 1.00 51.72 563 GLU A N 1
ATOM 4423 C CA . GLU A 1 563 ? -57.067 -6.966 -22.040 1.00 51.72 563 GLU A CA 1
ATOM 4424 C C . GLU A 1 563 ? -55.777 -6.441 -22.710 1.00 51.72 563 GLU A C 1
ATOM 4426 O O . GLU A 1 563 ? -55.385 -6.917 -23.771 1.00 51.72 563 GLU A O 1
ATOM 4431 N N . SER A 1 564 ? -55.064 -5.504 -22.068 1.00 53.41 564 SER A N 1
ATOM 4432 C CA . SER A 1 564 ? -53.712 -5.071 -22.468 1.00 53.41 564 SER A CA 1
ATOM 4433 C C . SER A 1 564 ? -52.603 -5.861 -21.755 1.00 53.41 564 SER A C 1
ATOM 4435 O O . SER A 1 564 ? -51.432 -5.730 -22.120 1.00 53.41 564 SER A O 1
ATOM 4437 N N . SER A 1 565 ? -52.952 -6.640 -20.726 1.00 57.06 565 SER A N 1
ATOM 4438 C CA . SER A 1 565 ? -52.021 -7.386 -19.877 1.00 57.06 565 SER A CA 1
ATOM 4439 C C . SER A 1 565 ? -51.587 -8.690 -20.531 1.00 57.06 565 SER A C 1
ATOM 4441 O O . SER A 1 565 ? -50.411 -9.017 -20.465 1.00 57.06 565 SER A O 1
ATOM 4443 N N . ASP A 1 566 ? -52.474 -9.410 -21.216 1.00 58.66 566 ASP A N 1
ATOM 4444 C CA . ASP A 1 566 ? -52.140 -10.749 -21.724 1.00 58.66 566 ASP A CA 1
ATOM 4445 C C . ASP A 1 566 ? -51.046 -10.720 -22.807 1.00 58.66 566 ASP A C 1
ATOM 4447 O O . ASP A 1 566 ? -50.109 -11.515 -22.759 1.00 58.66 566 ASP A O 1
ATOM 4451 N N . ALA A 1 567 ? -51.056 -9.720 -23.696 1.00 61.53 567 ALA A N 1
ATOM 4452 C CA . ALA A 1 567 ? -49.982 -9.523 -24.678 1.00 61.53 567 ALA A CA 1
ATOM 4453 C C . ALA A 1 567 ? -48.650 -9.070 -24.035 1.00 61.53 567 ALA A C 1
ATOM 4455 O O . ALA A 1 567 ? -47.562 -9.404 -24.517 1.00 61.53 567 ALA A O 1
ATOM 4456 N N . ALA A 1 568 ? -48.721 -8.319 -22.930 1.00 62.81 568 ALA A N 1
ATOM 4457 C CA . ALA A 1 568 ? -47.546 -7.899 -22.170 1.00 62.81 568 ALA A CA 1
ATOM 4458 C C . ALA A 1 568 ? -46.969 -9.051 -21.330 1.00 62.81 568 ALA A C 1
ATOM 4460 O O . ALA A 1 568 ? -45.753 -9.170 -21.219 1.00 62.81 568 ALA A O 1
ATOM 4461 N N . VAL A 1 569 ? -47.822 -9.926 -20.793 1.00 73.12 569 VAL A N 1
ATOM 4462 C CA . VAL A 1 569 ? -47.441 -11.130 -20.043 1.00 73.12 569 VAL A CA 1
ATOM 4463 C C . VAL A 1 569 ? -46.779 -12.147 -20.968 1.00 73.12 569 VAL A C 1
ATOM 4465 O O . VAL A 1 569 ? -45.753 -12.710 -20.600 1.00 73.12 569 VAL A O 1
ATOM 4468 N N . GLU A 1 570 ? -47.281 -12.325 -22.191 1.00 71.69 570 GLU A N 1
ATOM 4469 C CA . GLU A 1 570 ? -46.658 -13.214 -23.178 1.00 71.69 570 GLU A CA 1
ATOM 4470 C C . GLU A 1 570 ? -45.281 -12.683 -23.627 1.00 71.69 570 GLU A C 1
ATOM 4472 O O . GLU A 1 570 ? -44.299 -13.428 -23.680 1.00 71.69 570 GLU A O 1
ATOM 4477 N N . SER A 1 571 ? -45.161 -11.363 -23.820 1.00 67.06 571 SER A N 1
ATOM 4478 C CA . SER A 1 571 ? -43.882 -10.701 -24.127 1.00 67.06 571 SER A CA 1
ATOM 4479 C C . SER A 1 571 ? -42.884 -10.761 -22.959 1.00 67.06 571 SER A C 1
ATOM 4481 O O . SER A 1 571 ? -41.687 -10.951 -23.177 1.00 67.06 571 SER A O 1
ATOM 4483 N N . LEU A 1 572 ? -43.360 -10.630 -21.715 1.00 66.44 572 LEU A N 1
ATOM 4484 C CA . LEU A 1 572 ? -42.542 -10.766 -20.505 1.00 66.44 572 LEU A CA 1
ATOM 4485 C C . LEU A 1 572 ? -42.109 -12.213 -20.267 1.00 66.44 572 LEU A C 1
ATOM 4487 O O . LEU A 1 572 ? -40.966 -12.432 -19.881 1.00 66.44 572 LEU A O 1
ATOM 4491 N N . SER A 1 573 ? -42.969 -13.193 -20.554 1.00 74.12 573 SER A N 1
ATOM 4492 C CA . SER A 1 573 ? -42.625 -14.616 -20.485 1.00 74.12 573 SER A CA 1
ATOM 4493 C C . SER A 1 573 ? -41.512 -14.960 -21.475 1.00 74.12 573 SER A C 1
ATOM 4495 O O . SER A 1 573 ? -40.537 -15.602 -21.094 1.00 74.12 573 SER A O 1
ATOM 4497 N N . ALA A 1 574 ? -41.597 -14.470 -22.717 1.00 75.25 574 ALA A N 1
ATOM 4498 C CA . ALA A 1 574 ? -40.552 -14.669 -23.723 1.00 75.25 574 ALA A CA 1
ATOM 4499 C C . ALA A 1 574 ? -39.223 -13.987 -23.336 1.00 75.25 574 ALA A C 1
ATOM 4501 O O . ALA A 1 574 ? -38.145 -14.559 -23.515 1.00 75.25 574 ALA A O 1
ATOM 4502 N N . LEU A 1 575 ? -39.284 -12.782 -22.756 1.00 72.88 575 LEU A N 1
ATOM 4503 C CA . LEU A 1 575 ? -38.106 -12.090 -22.218 1.00 72.88 575 LEU A CA 1
ATOM 4504 C C . LEU A 1 575 ? -37.492 -12.839 -21.033 1.00 72.88 575 LEU A C 1
ATOM 4506 O O . LEU A 1 575 ? -36.271 -12.951 -20.954 1.00 72.88 575 LEU A O 1
ATOM 4510 N N . GLN A 1 576 ? -38.315 -13.376 -20.134 1.00 77.44 576 GLN A N 1
ATOM 4511 C CA . GLN A 1 576 ? -37.864 -14.139 -18.974 1.00 77.44 576 GLN A CA 1
ATOM 4512 C C . GLN A 1 576 ? -37.217 -15.467 -19.385 1.00 77.44 576 GLN A C 1
ATOM 4514 O O . GLN A 1 576 ? -36.198 -15.855 -18.813 1.00 77.44 576 GLN A O 1
ATOM 4519 N N . GLU A 1 577 ? -37.735 -16.122 -20.423 1.00 79.38 577 GLU A N 1
ATOM 4520 C CA . GLU A 1 577 ? -37.136 -17.327 -20.996 1.00 79.38 577 GLU A CA 1
ATOM 4521 C C . GLU A 1 577 ? -35.777 -17.014 -21.656 1.00 79.38 577 GLU A C 1
ATOM 4523 O O . GLU A 1 577 ? -34.784 -17.696 -21.386 1.00 79.38 577 GLU A O 1
ATOM 4528 N N . ALA A 1 578 ? -35.668 -15.905 -22.398 1.00 73.62 578 ALA A N 1
ATOM 4529 C CA . ALA A 1 578 ? -34.401 -15.433 -22.971 1.00 73.62 578 ALA A CA 1
ATOM 4530 C C . ALA A 1 578 ? -33.362 -15.023 -21.902 1.00 73.62 578 ALA A C 1
ATOM 4532 O O . ALA A 1 578 ? -32.167 -15.317 -22.033 1.00 73.62 578 ALA A O 1
ATOM 4533 N N . LEU A 1 579 ? -33.811 -14.386 -20.816 1.00 71.38 579 LEU A N 1
ATOM 4534 C CA . LEU A 1 579 ? -32.981 -14.067 -19.651 1.00 71.38 579 LEU A CA 1
ATOM 4535 C C . LEU A 1 579 ? -32.506 -15.338 -18.946 1.00 71.38 579 LEU A C 1
ATOM 4537 O O . LEU A 1 579 ? -31.329 -15.435 -18.609 1.00 71.38 579 LEU A O 1
ATOM 4541 N N . SER A 1 580 ? -33.370 -16.343 -18.786 1.00 74.56 580 SER A N 1
ATOM 4542 C CA . SER A 1 580 ? -32.992 -17.620 -18.169 1.00 74.56 580 SER A CA 1
ATOM 4543 C C . SER A 1 580 ? -31.924 -18.370 -18.979 1.00 74.56 580 SER A C 1
ATOM 4545 O O . SER A 1 580 ? -30.958 -18.877 -18.406 1.00 74.56 580 SER A O 1
ATOM 4547 N N . GLY A 1 581 ? -32.016 -18.345 -20.315 1.00 79.38 581 GLY A N 1
ATOM 4548 C CA . GLY A 1 581 ? -30.987 -18.895 -21.201 1.00 79.38 581 GLY A CA 1
ATOM 4549 C C . GLY A 1 581 ? -29.658 -18.139 -21.104 1.00 79.38 581 GLY A C 1
ATOM 4550 O O . GLY A 1 581 ? -28.593 -18.755 -21.071 1.00 79.38 581 GLY A O 1
ATOM 4551 N N . SER A 1 582 ? -29.711 -16.811 -20.979 1.00 73.44 582 SER A N 1
ATOM 4552 C CA . SER A 1 582 ? -28.517 -15.975 -20.798 1.00 73.44 582 SER A CA 1
ATOM 4553 C C . SER A 1 582 ? -27.851 -16.214 -19.437 1.00 73.44 582 SER A C 1
ATOM 4555 O O . SER A 1 582 ? -26.630 -16.339 -19.366 1.00 73.44 582 SER A O 1
ATOM 4557 N N . HIS A 1 583 ? -28.640 -16.371 -18.369 1.00 74.75 583 HIS A N 1
ATOM 4558 C CA . HIS A 1 583 ? -28.141 -16.730 -17.039 1.00 74.75 583 HIS A CA 1
ATOM 4559 C C . HIS A 1 583 ? -27.469 -18.107 -17.017 1.00 74.75 583 HIS A C 1
ATOM 4561 O O . HIS A 1 583 ? -26.440 -18.267 -16.366 1.00 74.75 583 HIS A O 1
ATOM 4567 N N . TYR A 1 584 ? -27.991 -19.084 -17.763 1.00 81.00 584 TYR A N 1
ATOM 4568 C CA . TYR A 1 584 ? -27.352 -20.394 -17.895 1.00 81.00 584 TYR A CA 1
ATOM 4569 C C . TYR A 1 584 ? -25.982 -20.312 -18.591 1.00 81.00 584 TYR A C 1
ATOM 4571 O O . TYR A 1 584 ? -25.026 -20.959 -18.159 1.00 81.00 584 TYR A O 1
ATOM 4579 N N . ILE A 1 585 ? -25.856 -19.492 -19.642 1.00 77.75 585 ILE A N 1
ATOM 4580 C CA . ILE A 1 585 ? -24.578 -19.288 -20.345 1.00 77.75 585 ILE A CA 1
ATOM 4581 C C . ILE A 1 585 ? -23.565 -18.578 -19.438 1.00 77.75 585 ILE A C 1
ATOM 4583 O O . ILE A 1 585 ? -22.413 -19.007 -19.379 1.00 77.75 585 ILE A O 1
ATOM 4587 N N . LEU A 1 586 ? -23.990 -17.549 -18.697 1.00 77.25 586 LEU A N 1
ATOM 4588 C CA . LEU A 1 586 ? -23.127 -16.845 -17.743 1.00 77.25 586 LEU A CA 1
ATOM 4589 C C . LEU A 1 586 ? -22.660 -17.768 -16.612 1.00 77.25 586 LEU A C 1
ATOM 4591 O O . LEU A 1 586 ? -21.464 -17.837 -16.357 1.00 77.25 586 LEU A O 1
ATOM 4595 N N . ALA A 1 587 ? -23.554 -18.565 -16.022 1.00 82.50 587 ALA A N 1
ATOM 4596 C CA . ALA A 1 587 ? -23.187 -19.532 -14.985 1.00 82.50 587 ALA A CA 1
ATOM 4597 C C . ALA A 1 587 ? -22.183 -20.586 -15.494 1.00 82.50 587 ALA A C 1
ATOM 4599 O O . ALA A 1 587 ? -21.276 -21.002 -14.771 1.00 82.50 587 ALA A O 1
ATOM 4600 N N . LYS A 1 588 ? -22.304 -21.003 -16.763 1.00 85.44 588 LYS A N 1
ATOM 4601 C CA . LYS A 1 588 ? -21.333 -21.905 -17.394 1.00 85.44 588 LYS A CA 1
ATOM 4602 C C . LYS A 1 588 ? -19.965 -21.236 -17.572 1.00 85.44 588 LYS A C 1
ATOM 4604 O O . LYS A 1 588 ? -18.949 -21.862 -17.281 1.00 85.44 588 LYS A O 1
ATOM 4609 N N . GLN A 1 589 ? -19.935 -19.976 -18.007 1.00 84.50 589 GLN A N 1
ATOM 4610 C CA . GLN A 1 589 ? -18.694 -19.206 -18.145 1.00 84.50 589 GLN A CA 1
ATOM 4611 C C . GLN A 1 589 ? -18.031 -18.931 -16.790 1.00 84.50 589 GLN A C 1
ATOM 4613 O O . GLN A 1 589 ? -16.818 -19.071 -16.669 1.00 84.50 589 GLN A O 1
ATOM 4618 N N . GLU A 1 590 ? -18.805 -18.614 -15.752 1.00 83.00 590 GLU A N 1
ATOM 4619 C CA . GLU A 1 590 ? -18.303 -18.435 -14.385 1.00 83.00 590 GLU A CA 1
ATOM 4620 C C . GLU A 1 590 ? -17.669 -19.721 -13.836 1.00 83.00 590 GLU A C 1
ATOM 4622 O O . GLU A 1 590 ? -16.611 -19.672 -13.209 1.00 83.00 590 GLU A O 1
ATOM 4627 N N . CYS A 1 591 ? -18.253 -20.886 -14.135 1.00 83.75 591 CYS A N 1
ATOM 4628 C CA . CYS A 1 591 ? -17.682 -22.181 -13.762 1.00 83.75 591 CYS A CA 1
ATOM 4629 C C . CYS A 1 591 ? -16.354 -22.469 -14.493 1.00 83.75 591 CYS A C 1
ATOM 4631 O O . CYS A 1 591 ? -15.390 -22.928 -13.875 1.00 83.75 591 CYS A O 1
ATOM 4633 N N . GLU A 1 592 ? -16.265 -22.150 -15.789 1.00 85.94 592 GLU A N 1
ATOM 4634 C CA . GLU A 1 592 ? -15.025 -22.284 -16.570 1.00 85.94 592 GLU A CA 1
ATOM 4635 C C . GLU A 1 592 ? -13.925 -21.331 -16.070 1.00 85.94 592 GLU A C 1
ATOM 4637 O O . GLU A 1 592 ? -12.770 -21.743 -15.933 1.00 85.94 592 GLU A O 1
ATOM 4642 N N . ILE A 1 593 ? -14.281 -20.090 -15.719 1.00 85.88 593 ILE A N 1
ATOM 4643 C CA . ILE A 1 593 ? -13.361 -19.113 -15.117 1.00 85.88 593 ILE A CA 1
ATOM 4644 C C . ILE A 1 593 ? -12.871 -19.604 -13.750 1.00 85.88 593 ILE A C 1
ATOM 4646 O O . ILE A 1 593 ? -11.672 -19.537 -13.483 1.00 85.88 593 ILE A O 1
ATOM 4650 N N . GLY A 1 594 ? -13.757 -20.159 -12.916 1.00 86.88 594 GLY A N 1
ATOM 4651 C CA . GLY A 1 594 ? -13.386 -20.748 -11.627 1.00 86.88 594 GLY A CA 1
ATOM 4652 C C . GLY A 1 594 ? -12.374 -21.890 -11.767 1.00 86.88 594 GLY A C 1
ATOM 4653 O O . GLY A 1 594 ? -11.359 -21.903 -11.074 1.00 86.88 594 GLY A O 1
ATOM 4654 N N . SER A 1 595 ? -12.585 -22.797 -12.729 1.00 86.56 595 SER A N 1
ATOM 4655 C CA . SER A 1 595 ? -11.644 -23.897 -12.998 1.00 86.56 595 SER A CA 1
ATOM 4656 C C . SER A 1 595 ? -10.283 -23.410 -13.512 1.00 86.56 595 SER A C 1
ATOM 4658 O O . SER A 1 595 ? -9.247 -24.004 -13.202 1.00 86.56 595 SER A O 1
ATOM 4660 N N . LEU A 1 596 ? -10.255 -22.337 -14.308 1.00 85.31 596 LEU A N 1
ATOM 4661 C CA . LEU A 1 596 ? -9.004 -21.734 -14.769 1.00 85.31 596 LEU A CA 1
ATOM 4662 C C . LEU A 1 596 ? -8.267 -21.007 -13.641 1.00 85.31 596 LEU A C 1
ATOM 4664 O O . LEU A 1 596 ? -7.044 -21.118 -13.569 1.00 85.31 596 LEU A O 1
ATOM 4668 N N . ALA A 1 597 ? -8.990 -20.323 -12.752 1.00 85.31 597 ALA A N 1
ATOM 4669 C CA . ALA A 1 597 ? -8.411 -19.669 -11.584 1.00 85.31 597 ALA A CA 1
ATOM 4670 C C . ALA A 1 597 ? -7.738 -20.685 -10.645 1.00 85.31 597 ALA A C 1
ATOM 4672 O O . ALA A 1 597 ? -6.595 -20.473 -10.251 1.00 85.31 597 ALA A O 1
ATOM 4673 N N . GLU A 1 598 ? -8.385 -21.826 -10.382 1.00 90.50 598 GLU A N 1
ATOM 4674 C CA . GLU A 1 598 ? -7.827 -22.908 -9.554 1.00 90.50 598 GLU A CA 1
ATOM 4675 C C . GLU A 1 598 ? -6.531 -23.493 -10.155 1.00 90.50 598 GLU A C 1
ATOM 4677 O O . GLU A 1 598 ? -5.524 -23.668 -9.466 1.00 90.50 598 GLU A O 1
ATOM 4682 N N . LYS A 1 599 ? -6.497 -23.709 -11.477 1.00 90.00 599 LYS A N 1
ATOM 4683 C CA . LYS A 1 599 ? -5.277 -24.159 -12.174 1.00 90.00 599 LYS A CA 1
ATOM 4684 C C . LYS A 1 599 ? -4.144 -23.137 -12.113 1.00 90.00 599 LYS A C 1
ATOM 4686 O O . LYS A 1 599 ? -2.975 -23.525 -12.110 1.00 90.00 599 LYS A O 1
ATOM 4691 N N . LEU A 1 600 ? -4.475 -21.848 -12.119 1.00 85.00 600 LEU A N 1
ATOM 4692 C CA . LEU A 1 600 ? -3.493 -20.771 -12.063 1.00 85.00 600 LEU A CA 1
ATOM 4693 C C . LEU A 1 600 ? -2.877 -20.687 -10.660 1.00 85.00 600 LEU A C 1
ATOM 4695 O O . LEU A 1 600 ? -1.654 -20.659 -10.549 1.00 85.00 600 LEU A O 1
ATOM 4699 N N . THR A 1 601 ? -3.695 -20.811 -9.610 1.00 86.31 601 THR A N 1
ATOM 4700 C CA . THR A 1 601 ? -3.207 -20.899 -8.225 1.00 86.31 601 THR A CA 1
ATOM 4701 C C . THR A 1 601 ? -2.325 -22.130 -7.983 1.00 86.31 601 THR A C 1
ATOM 4703 O O . THR A 1 601 ? -1.293 -22.025 -7.320 1.00 86.31 601 THR A O 1
ATOM 4706 N N . ASP A 1 602 ? -2.651 -23.282 -8.579 1.00 89.44 602 ASP A N 1
ATOM 4707 C CA . ASP A 1 602 ? -1.815 -24.491 -8.502 1.00 89.44 602 ASP A CA 1
ATOM 4708 C C . ASP A 1 602 ? -0.442 -24.303 -9.174 1.00 89.44 602 ASP A C 1
ATOM 4710 O O . ASP A 1 602 ? 0.581 -24.815 -8.702 1.00 89.44 602 ASP A O 1
ATOM 4714 N N . LEU A 1 603 ? -0.398 -23.582 -10.298 1.00 86.50 603 LEU A N 1
ATOM 4715 C CA . LEU A 1 603 ? 0.849 -23.278 -11.002 1.00 86.50 603 LEU A CA 1
ATOM 4716 C C . LEU A 1 603 ? 1.711 -22.278 -10.230 1.00 86.50 603 LEU A C 1
ATOM 4718 O O . LEU A 1 603 ? 2.927 -22.470 -10.159 1.00 86.50 603 LEU A O 1
ATOM 4722 N N . GLU A 1 604 ? 1.101 -21.263 -9.620 1.00 87.31 604 GLU A N 1
ATOM 4723 C CA . GLU A 1 604 ? 1.792 -20.299 -8.759 1.00 87.31 604 GLU A CA 1
ATOM 4724 C C . GLU A 1 604 ? 2.425 -20.995 -7.549 1.00 87.31 604 GLU A C 1
ATOM 4726 O O . GLU A 1 604 ? 3.625 -20.840 -7.316 1.00 87.31 604 GLU A O 1
ATOM 4731 N N . GLN A 1 605 ? 1.688 -21.877 -6.863 1.00 88.00 605 GLN A N 1
ATOM 4732 C CA . GLN A 1 605 ? 2.230 -22.659 -5.744 1.00 88.00 605 GLN A CA 1
ATOM 4733 C C . GLN A 1 605 ? 3.395 -23.568 -6.163 1.00 88.00 605 GLN A C 1
ATOM 4735 O O . GLN A 1 605 ? 4.391 -23.693 -5.443 1.00 88.00 605 GLN A O 1
ATOM 4740 N N . ARG A 1 606 ? 3.321 -24.199 -7.344 1.00 88.44 606 ARG A N 1
ATOM 4741 C CA . ARG A 1 606 ? 4.442 -24.997 -7.876 1.00 88.44 606 ARG A CA 1
ATOM 4742 C C . ARG A 1 606 ? 5.654 -24.135 -8.205 1.00 88.44 606 ARG A C 1
ATOM 4744 O O . ARG A 1 606 ? 6.779 -24.558 -7.937 1.00 88.44 606 ARG A O 1
ATOM 4751 N N . HIS A 1 607 ? 5.446 -22.950 -8.772 1.00 86.81 607 HIS A N 1
ATOM 4752 C CA . HIS A 1 607 ? 6.527 -22.016 -9.069 1.00 86.81 607 HIS A CA 1
ATOM 4753 C C . HIS A 1 607 ? 7.204 -21.522 -7.784 1.00 86.81 607 HIS A C 1
ATOM 4755 O O . HIS A 1 607 ? 8.433 -21.532 -7.697 1.00 86.81 607 HIS A O 1
ATOM 4761 N N . GLU A 1 608 ? 6.433 -21.167 -6.755 1.00 86.44 608 GLU A N 1
ATOM 4762 C CA . GLU A 1 608 ? 6.960 -20.795 -5.437 1.00 86.44 608 GLU A CA 1
ATOM 4763 C C . GLU A 1 608 ? 7.739 -21.943 -4.788 1.00 86.44 608 GLU A C 1
ATOM 4765 O O . GLU A 1 608 ? 8.859 -21.737 -4.318 1.00 86.44 608 GLU A O 1
ATOM 4770 N N . SER A 1 609 ? 7.212 -23.170 -4.836 1.00 89.19 609 SER A N 1
ATOM 4771 C CA . SER A 1 609 ? 7.898 -24.364 -4.329 1.00 89.19 609 SER A CA 1
ATOM 4772 C C . SER A 1 609 ? 9.235 -24.615 -5.039 1.00 89.19 609 SER A C 1
ATOM 4774 O O . SER A 1 609 ? 10.254 -24.860 -4.383 1.00 89.19 609 SER A O 1
ATOM 4776 N N . LEU A 1 610 ? 9.273 -24.495 -6.370 1.00 85.56 610 LEU A N 1
ATOM 4777 C CA . LEU A 1 610 ? 10.504 -24.632 -7.154 1.00 85.56 610 LEU A CA 1
ATOM 4778 C C . LEU A 1 610 ? 11.501 -23.511 -6.850 1.00 85.56 610 LEU A C 1
ATOM 4780 O O . LEU A 1 610 ? 12.693 -23.777 -6.697 1.00 85.56 610 LEU A O 1
ATOM 4784 N N . THR A 1 611 ? 11.019 -22.278 -6.701 1.00 85.31 611 THR A N 1
ATOM 4785 C CA . THR A 1 611 ? 11.849 -21.110 -6.376 1.00 85.31 611 THR A CA 1
ATOM 4786 C C . THR A 1 611 ? 12.451 -21.240 -4.978 1.00 85.31 611 THR A C 1
ATOM 4788 O O . THR A 1 611 ? 13.645 -21.007 -4.794 1.00 85.31 611 THR A O 1
ATOM 4791 N N . MET A 1 612 ? 11.665 -21.693 -3.997 1.00 84.94 612 MET A N 1
ATOM 4792 C CA . MET A 1 612 ? 12.134 -21.956 -2.637 1.00 84.94 612 MET A CA 1
ATOM 4793 C C . MET A 1 612 ? 13.156 -23.100 -2.608 1.00 84.94 612 MET A C 1
ATOM 4795 O O . MET A 1 612 ? 14.188 -22.987 -1.948 1.00 84.94 612 MET A O 1
ATOM 4799 N N . THR A 1 613 ? 12.916 -24.172 -3.368 1.00 85.69 613 THR A N 1
ATOM 4800 C CA . THR A 1 613 ? 13.856 -25.298 -3.496 1.00 85.69 613 THR A CA 1
ATOM 4801 C C . THR A 1 613 ? 15.173 -24.851 -4.135 1.00 85.69 613 THR A C 1
ATOM 4803 O O . THR A 1 613 ? 16.248 -25.191 -3.641 1.00 85.69 613 THR A O 1
ATOM 4806 N N . ALA A 1 614 ? 15.115 -24.030 -5.189 1.00 76.56 614 ALA A N 1
ATOM 4807 C CA . ALA A 1 614 ? 16.299 -23.446 -5.809 1.00 76.56 614 ALA A CA 1
ATOM 4808 C C . ALA A 1 614 ? 17.056 -22.536 -4.827 1.00 76.56 614 ALA A C 1
ATOM 4810 O O . ALA A 1 614 ? 18.273 -22.651 -4.701 1.00 76.56 614 ALA A O 1
ATOM 4811 N N . ALA A 1 615 ? 16.353 -21.685 -4.074 1.00 74.56 615 ALA A N 1
ATOM 4812 C CA . ALA A 1 615 ? 16.959 -20.809 -3.074 1.00 74.56 615 ALA A CA 1
ATOM 4813 C C . ALA A 1 615 ? 17.648 -21.589 -1.939 1.00 74.56 615 ALA A C 1
ATOM 4815 O O . ALA A 1 615 ? 18.734 -21.199 -1.510 1.00 74.56 615 ALA A O 1
ATOM 4816 N N . LEU A 1 616 ? 17.066 -22.704 -1.484 1.00 76.62 616 LEU A N 1
ATOM 4817 C CA . LEU A 1 616 ? 17.689 -23.593 -0.498 1.00 76.62 616 LEU A CA 1
ATOM 4818 C C . LEU A 1 616 ? 18.949 -24.266 -1.054 1.00 76.62 616 LEU A C 1
ATOM 4820 O O . LEU A 1 616 ? 19.984 -24.230 -0.396 1.00 76.62 616 LEU A O 1
ATOM 4824 N N . MET A 1 617 ? 18.907 -24.763 -2.293 1.00 73.25 617 MET A N 1
ATOM 4825 C CA . MET A 1 617 ? 20.083 -25.323 -2.978 1.00 73.25 617 MET A CA 1
ATOM 4826 C C . MET A 1 617 ? 21.198 -24.279 -3.156 1.00 73.25 617 MET A C 1
ATOM 4828 O O . MET A 1 617 ? 22.382 -24.590 -3.022 1.00 73.25 617 MET A O 1
ATOM 4832 N N . PHE A 1 618 ? 20.847 -23.020 -3.429 1.00 70.00 618 PHE A N 1
ATOM 4833 C CA . PHE A 1 618 ? 21.816 -21.924 -3.494 1.00 70.00 618 PHE A CA 1
ATOM 4834 C C . PHE A 1 618 ? 22.368 -21.544 -2.121 1.00 70.00 618 PHE A C 1
ATOM 4836 O O . PHE A 1 618 ? 23.548 -21.214 -2.019 1.00 70.00 618 PHE A O 1
ATOM 4843 N N . ARG A 1 619 ? 21.552 -21.597 -1.066 1.00 68.00 619 ARG A N 1
ATOM 4844 C CA . ARG A 1 619 ? 21.990 -21.306 0.301 1.00 68.00 619 ARG A CA 1
ATOM 4845 C C . ARG A 1 619 ? 22.910 -22.393 0.843 1.00 68.00 619 ARG A C 1
ATOM 4847 O O . ARG A 1 619 ? 23.953 -22.043 1.379 1.00 68.00 619 ARG A O 1
ATOM 4854 N N . GLU A 1 620 ? 22.595 -23.668 0.631 1.00 69.25 620 GLU A N 1
ATOM 4855 C CA . GLU A 1 620 ? 23.493 -24.777 0.976 1.00 69.25 620 GLU A CA 1
ATOM 4856 C C . GLU A 1 620 ? 24.815 -24.676 0.204 1.00 69.25 620 GLU A C 1
ATOM 4858 O O . GLU A 1 620 ? 25.882 -24.782 0.804 1.00 69.25 620 GLU A O 1
ATOM 4863 N N . ASN A 1 621 ? 24.779 -24.355 -1.096 1.00 55.19 621 ASN A N 1
ATOM 4864 C CA . ASN A 1 621 ? 25.999 -24.122 -1.878 1.00 55.19 621 ASN A CA 1
ATOM 4865 C C . ASN A 1 621 ? 26.782 -22.881 -1.427 1.00 55.19 621 ASN A C 1
ATOM 4867 O O . ASN A 1 621 ? 28.009 -22.874 -1.503 1.00 55.19 621 ASN A O 1
ATOM 4871 N N . LYS A 1 622 ? 26.107 -21.833 -0.946 1.00 58.50 622 LYS A N 1
ATOM 4872 C CA . LYS A 1 622 ? 26.756 -20.627 -0.422 1.00 58.50 622 LYS A CA 1
ATOM 4873 C C . LYS A 1 622 ? 27.365 -20.861 0.960 1.00 58.50 622 LYS A C 1
ATOM 4875 O O . LYS A 1 622 ? 28.481 -20.422 1.196 1.00 58.50 622 LYS A O 1
ATOM 4880 N N . GLU A 1 623 ? 26.689 -21.593 1.839 1.00 57.28 623 GLU A N 1
ATOM 4881 C CA . GLU A 1 623 ? 27.223 -21.987 3.147 1.00 57.28 623 GLU A CA 1
ATOM 4882 C C . GLU A 1 623 ? 28.393 -22.986 2.992 1.00 57.28 623 GLU A C 1
ATOM 4884 O O . GLU A 1 623 ? 29.370 -22.900 3.735 1.00 57.28 623 GLU A O 1
ATOM 4889 N N . LEU A 1 624 ? 28.380 -23.842 1.958 1.00 53.47 624 LEU A N 1
ATOM 4890 C CA . LEU A 1 624 ? 29.534 -24.653 1.531 1.00 53.47 624 LEU A CA 1
ATOM 4891 C C . LEU A 1 624 ? 30.669 -23.809 0.917 1.00 53.47 624 LEU A C 1
ATOM 4893 O O . LEU A 1 624 ? 31.840 -24.080 1.179 1.00 53.47 624 LEU A O 1
ATOM 4897 N N . SER A 1 625 ? 30.342 -22.777 0.134 1.00 49.75 625 SER A N 1
ATOM 4898 C CA . SER A 1 625 ? 31.308 -21.849 -0.478 1.00 49.75 625 SER A CA 1
ATOM 4899 C C . SER A 1 625 ? 32.005 -20.963 0.561 1.00 49.75 625 SER A C 1
ATOM 4901 O O . SER A 1 625 ? 33.217 -20.769 0.492 1.00 49.75 625 SER A O 1
ATOM 4903 N N . ASP A 1 626 ? 31.267 -20.447 1.544 1.00 47.31 626 ASP A N 1
ATOM 4904 C CA . ASP A 1 626 ? 31.800 -19.561 2.584 1.00 47.31 626 ASP A CA 1
ATOM 4905 C C . ASP A 1 626 ? 32.598 -20.344 3.651 1.00 47.31 626 ASP A C 1
ATOM 4907 O O . ASP A 1 626 ? 33.486 -19.785 4.298 1.00 47.31 626 ASP A O 1
ATOM 4911 N N . ALA A 1 627 ? 32.364 -21.657 3.795 1.00 47.28 627 ALA A N 1
ATOM 4912 C CA . ALA A 1 627 ? 33.134 -22.537 4.679 1.00 47.28 627 ALA A CA 1
ATOM 4913 C C . ALA A 1 627 ? 34.465 -23.038 4.076 1.00 47.28 627 ALA A C 1
ATOM 4915 O O . ALA A 1 627 ? 35.290 -23.595 4.808 1.00 47.28 627 ALA A O 1
ATOM 4916 N N . VAL A 1 628 ? 34.721 -22.842 2.773 1.00 46.25 628 VAL A N 1
ATOM 4917 C CA . VAL A 1 628 ? 35.906 -23.401 2.105 1.00 46.25 628 VAL A CA 1
ATOM 4918 C C . VAL A 1 628 ? 36.681 -22.366 1.284 1.00 46.25 628 VAL A C 1
ATOM 4920 O O . VAL A 1 628 ? 36.705 -22.364 0.060 1.00 46.25 628 VAL A O 1
ATOM 4923 N N . SER A 1 629 ? 37.491 -21.571 1.984 1.00 46.16 629 SER A N 1
ATOM 4924 C CA . SER A 1 629 ? 38.693 -20.927 1.425 1.00 46.16 629 SER A CA 1
ATOM 4925 C C . SER A 1 629 ? 39.854 -21.938 1.283 1.00 46.16 629 SER A C 1
ATOM 4927 O O . SER A 1 629 ? 41.000 -21.652 1.645 1.00 46.16 629 SER A O 1
ATOM 4929 N N . ARG A 1 630 ? 39.591 -23.161 0.810 1.00 52.41 630 ARG A N 1
ATOM 4930 C CA . ARG A 1 630 ? 40.647 -24.116 0.438 1.00 52.41 630 ARG A CA 1
ATOM 4931 C C . ARG A 1 630 ? 40.469 -24.484 -1.031 1.00 52.41 630 ARG A C 1
ATOM 4933 O O . ARG A 1 630 ? 39.379 -24.904 -1.404 1.00 52.41 630 ARG A O 1
ATOM 4940 N N . PRO A 1 631 ? 41.502 -24.340 -1.874 1.00 64.62 631 PRO A N 1
ATOM 4941 C CA . PRO A 1 631 ? 41.405 -24.763 -3.262 1.00 64.62 631 PRO A CA 1
ATOM 4942 C C . PRO A 1 631 ? 41.199 -26.283 -3.299 1.00 64.62 631 PRO A C 1
ATOM 4944 O O . PRO A 1 631 ? 42.092 -27.049 -2.937 1.00 64.62 631 PRO A O 1
ATOM 4947 N N . HIS A 1 632 ? 40.006 -26.725 -3.694 1.00 77.88 632 HIS A N 1
ATOM 4948 C CA . HIS A 1 632 ? 39.744 -28.134 -3.961 1.00 77.88 632 HIS A CA 1
ATOM 4949 C C . HIS A 1 632 ? 40.445 -28.533 -5.262 1.00 77.88 632 HIS A C 1
ATOM 4951 O O . HIS A 1 632 ? 40.234 -27.913 -6.303 1.00 77.88 632 HIS A O 1
ATOM 4957 N N . ILE A 1 633 ? 41.296 -29.557 -5.189 1.00 88.75 633 ILE A N 1
ATOM 4958 C CA . ILE A 1 633 ? 41.972 -30.129 -6.356 1.00 88.75 633 ILE A CA 1
ATOM 4959 C C . ILE A 1 633 ? 41.028 -31.161 -6.973 1.00 88.75 633 ILE A C 1
ATOM 4961 O O . ILE A 1 633 ? 40.696 -32.155 -6.324 1.00 88.75 633 ILE A O 1
ATOM 4965 N N . ALA A 1 634 ? 40.594 -30.935 -8.211 1.00 88.88 634 ALA A N 1
ATOM 4966 C CA . ALA A 1 634 ? 39.814 -31.910 -8.960 1.00 88.88 634 ALA A CA 1
ATOM 4967 C C . ALA A 1 634 ? 40.689 -33.130 -9.287 1.00 88.88 634 ALA A C 1
ATOM 4969 O O . ALA A 1 634 ? 41.843 -32.986 -9.693 1.00 88.88 634 ALA A O 1
ATOM 4970 N N . LEU A 1 635 ? 40.141 -34.333 -9.099 1.00 90.06 635 LEU A N 1
ATOM 4971 C CA . LEU A 1 635 ? 40.832 -35.609 -9.349 1.00 90.06 635 LEU A CA 1
ATOM 4972 C C . LEU A 1 635 ? 40.130 -36.471 -10.415 1.00 90.06 635 LEU A C 1
ATOM 4974 O O . LEU A 1 635 ? 40.639 -37.540 -10.749 1.00 90.06 635 LEU A O 1
ATOM 4978 N N . ALA A 1 636 ? 38.977 -36.024 -10.926 1.00 89.81 636 ALA A N 1
ATOM 4979 C CA . ALA A 1 636 ? 38.195 -36.629 -12.007 1.00 89.81 636 ALA A CA 1
ATOM 4980 C C . ALA A 1 636 ? 37.274 -35.566 -12.650 1.00 89.81 636 ALA A C 1
ATOM 4982 O O . ALA A 1 636 ? 37.056 -34.513 -12.056 1.00 89.81 636 ALA A O 1
ATOM 4983 N N . ASP A 1 637 ? 36.740 -35.846 -13.846 1.00 87.50 637 ASP A N 1
ATOM 4984 C CA . ASP A 1 637 ? 35.755 -35.012 -14.567 1.00 87.50 637 ASP A CA 1
ATOM 4985 C C . ASP A 1 637 ? 36.122 -33.527 -14.733 1.00 87.50 637 ASP A C 1
ATOM 4987 O O . ASP A 1 637 ? 35.284 -32.639 -14.600 1.00 87.50 637 ASP A O 1
ATOM 4991 N N . PHE A 1 638 ? 37.383 -33.285 -15.090 1.00 90.31 638 PHE A N 1
ATOM 4992 C CA . PHE A 1 638 ? 37.986 -31.968 -15.286 1.00 90.31 638 PHE A CA 1
ATOM 4993 C C . PHE A 1 638 ? 37.160 -31.008 -16.168 1.00 90.31 638 PHE A C 1
ATOM 4995 O O . PHE A 1 638 ? 36.934 -31.275 -17.356 1.00 90.31 638 PHE A O 1
ATOM 5002 N N . ARG A 1 639 ? 36.782 -29.853 -15.608 1.00 90.06 639 ARG A N 1
ATOM 5003 C CA . ARG A 1 639 ? 36.103 -28.732 -16.279 1.00 90.06 639 ARG A CA 1
ATOM 5004 C C . ARG A 1 639 ? 36.992 -27.490 -16.328 1.00 90.06 639 ARG A C 1
ATOM 5006 O O . ARG A 1 639 ? 37.954 -27.350 -15.578 1.00 90.06 639 ARG A O 1
ATOM 5013 N N . VAL A 1 640 ? 36.660 -26.572 -17.234 1.00 88.62 640 VAL A N 1
ATOM 5014 C CA . VAL A 1 640 ? 37.288 -25.242 -17.280 1.00 88.62 640 VAL A CA 1
ATOM 5015 C C . VAL A 1 640 ? 37.033 -24.530 -15.945 1.00 88.62 640 VAL A C 1
ATOM 5017 O O . VAL A 1 640 ? 35.896 -24.485 -15.489 1.00 88.62 640 VAL A O 1
ATOM 5020 N N . GLY A 1 641 ? 38.094 -24.013 -15.322 1.00 85.00 641 GLY A N 1
ATOM 5021 C CA . GLY A 1 641 ? 38.087 -23.381 -13.997 1.00 85.00 641 GLY A CA 1
ATOM 5022 C C . GLY A 1 641 ? 38.626 -24.258 -12.859 1.00 85.00 641 GLY A C 1
ATOM 5023 O O . GLY A 1 641 ? 39.131 -23.719 -11.869 1.00 85.00 641 GLY A O 1
ATOM 5024 N N . ASP A 1 642 ? 38.613 -25.586 -13.006 1.00 90.75 642 ASP A N 1
ATOM 5025 C CA . ASP A 1 642 ? 39.039 -26.504 -11.943 1.00 90.75 642 ASP A CA 1
ATOM 5026 C C . ASP A 1 642 ? 40.529 -26.347 -11.613 1.00 90.75 642 ASP A C 1
ATOM 5028 O O . ASP A 1 642 ? 41.369 -26.217 -12.510 1.00 90.75 642 ASP A O 1
ATOM 5032 N N . CYS A 1 643 ? 40.866 -26.390 -10.319 1.00 90.50 643 CYS A N 1
ATOM 5033 C CA . CYS A 1 643 ? 42.251 -26.465 -9.857 1.00 90.50 643 CYS A CA 1
ATOM 5034 C C . CYS A 1 643 ? 42.732 -27.914 -9.936 1.00 90.50 643 CYS A C 1
ATOM 5036 O O . CYS A 1 643 ? 42.083 -28.822 -9.420 1.00 90.50 643 CYS A O 1
ATOM 5038 N N . VAL A 1 644 ? 43.872 -28.144 -10.578 1.00 92.94 644 VAL A N 1
ATOM 5039 C CA . VAL A 1 644 ? 44.394 -29.484 -10.858 1.00 92.94 644 VAL A CA 1
ATOM 5040 C C . VAL A 1 644 ? 45.871 -29.580 -10.515 1.00 92.94 644 VAL A C 1
ATOM 5042 O O . VAL A 1 644 ? 46.618 -28.613 -10.659 1.00 92.94 644 VAL A O 1
ATOM 5045 N N . ALA A 1 645 ? 46.296 -30.765 -10.077 1.00 92.50 645 ALA A N 1
ATOM 5046 C CA . ALA A 1 645 ? 47.698 -31.088 -9.837 1.00 92.50 645 ALA A CA 1
ATOM 5047 C C . ALA A 1 645 ? 48.258 -31.910 -11.006 1.00 92.50 645 ALA A C 1
ATOM 5049 O O . ALA A 1 645 ? 47.601 -32.836 -11.481 1.00 92.50 645 ALA A O 1
ATOM 5050 N N . PHE A 1 646 ? 49.472 -31.614 -11.462 1.00 92.00 646 PHE A N 1
ATOM 5051 C CA . PHE A 1 646 ? 50.140 -32.360 -12.531 1.00 92.00 646 PHE A CA 1
ATOM 5052 C C . PHE A 1 646 ? 51.626 -32.555 -12.253 1.00 92.00 646 PHE A C 1
ATOM 5054 O O . PHE A 1 646 ? 52.272 -31.745 -11.589 1.00 92.00 646 PHE A O 1
ATOM 5061 N N . SER A 1 647 ? 52.196 -33.638 -12.777 1.00 90.25 647 SER A N 1
ATOM 5062 C CA . SER A 1 647 ? 53.638 -33.873 -12.683 1.00 90.25 647 SER A CA 1
ATOM 5063 C C . SER A 1 647 ? 54.391 -32.918 -13.608 1.00 90.25 647 SER A C 1
ATOM 5065 O O . SER A 1 647 ? 54.193 -32.959 -14.824 1.00 90.25 647 SER A O 1
ATOM 5067 N N . ALA A 1 648 ? 55.326 -32.122 -13.078 1.00 84.00 648 ALA A N 1
ATOM 5068 C CA . ALA A 1 648 ? 56.178 -31.253 -13.897 1.00 84.00 648 ALA A CA 1
ATOM 5069 C C . ALA A 1 648 ? 57.014 -32.041 -14.926 1.00 84.00 648 ALA A C 1
ATOM 5071 O O . ALA A 1 648 ? 57.369 -31.526 -15.993 1.00 84.00 648 ALA A O 1
ATOM 5072 N N . ARG A 1 649 ? 57.314 -33.316 -14.625 1.00 83.69 649 ARG A N 1
ATOM 5073 C CA . ARG A 1 649 ? 58.163 -34.196 -15.439 1.00 83.69 649 ARG A CA 1
ATOM 5074 C C . ARG A 1 649 ? 57.425 -34.919 -16.561 1.00 83.69 649 ARG A C 1
ATOM 5076 O O . ARG A 1 649 ? 58.022 -35.132 -17.619 1.00 83.69 649 ARG A O 1
ATOM 5083 N N . THR A 1 650 ? 56.167 -35.299 -16.371 1.00 87.94 650 THR A N 1
ATOM 5084 C CA . THR A 1 650 ? 55.393 -35.987 -17.422 1.00 87.94 650 THR A CA 1
ATOM 5085 C C . THR A 1 650 ? 54.347 -35.083 -18.063 1.00 87.94 650 THR A C 1
ATOM 5087 O O . THR A 1 650 ? 53.946 -35.332 -19.194 1.00 87.94 650 THR A O 1
ATOM 5090 N N . GLY A 1 651 ? 53.939 -34.006 -17.387 1.00 87.88 651 GLY A N 1
ATOM 5091 C CA . GLY A 1 651 ? 52.795 -33.185 -17.774 1.00 87.88 651 GLY A CA 1
ATOM 5092 C C . GLY A 1 651 ? 51.452 -33.882 -17.554 1.00 87.88 651 GLY A C 1
ATOM 5093 O O . GLY A 1 651 ? 50.435 -33.339 -17.966 1.00 87.88 651 GLY A O 1
ATOM 5094 N N . GLN A 1 652 ? 51.425 -35.075 -16.949 1.00 91.94 652 GLN A N 1
ATOM 5095 C CA . GLN A 1 652 ? 50.180 -35.795 -16.687 1.00 91.94 652 GLN A CA 1
ATOM 5096 C C . GLN A 1 652 ? 49.470 -35.211 -15.468 1.00 91.94 652 GLN A C 1
ATOM 5098 O O . GLN A 1 652 ? 50.103 -35.010 -14.425 1.00 91.94 652 GLN A O 1
ATOM 5103 N N . LEU A 1 653 ? 48.165 -34.963 -15.607 1.00 91.75 653 LEU A N 1
ATOM 5104 C CA . LEU A 1 653 ? 47.310 -34.614 -14.474 1.00 91.75 653 LEU A CA 1
ATOM 5105 C C . LEU A 1 653 ? 47.185 -35.810 -13.530 1.00 91.75 653 LEU A C 1
ATOM 5107 O O . LEU A 1 653 ? 47.112 -36.961 -13.963 1.00 91.75 653 LEU A O 1
ATOM 5111 N N . LEU A 1 654 ? 47.135 -35.522 -12.235 1.00 91.06 654 LEU A N 1
ATOM 5112 C CA . LEU A 1 654 ? 46.872 -36.507 -11.200 1.00 91.06 654 LEU A CA 1
ATOM 5113 C C . LEU A 1 654 ? 45.376 -36.842 -11.248 1.00 91.06 654 LEU A C 1
ATOM 5115 O O . LEU A 1 654 ? 44.541 -36.088 -10.760 1.00 91.06 654 LEU A O 1
ATOM 5119 N N . ASN A 1 655 ? 45.044 -37.936 -11.926 1.00 87.19 655 ASN A N 1
ATOM 5120 C CA . ASN A 1 655 ? 43.673 -38.351 -12.196 1.00 87.19 655 ASN A CA 1
ATOM 5121 C C . ASN A 1 655 ? 43.440 -39.759 -11.639 1.00 87.19 655 ASN A C 1
ATOM 5123 O O . ASN A 1 655 ? 44.264 -40.650 -11.848 1.00 87.19 655 ASN A O 1
ATOM 5127 N N . ILE A 1 656 ? 42.321 -39.956 -10.943 1.00 81.06 656 ILE A N 1
ATOM 5128 C CA . ILE A 1 656 ? 41.937 -41.252 -10.369 1.00 81.06 656 ILE A CA 1
ATOM 5129 C C . ILE A 1 656 ? 41.267 -42.151 -11.428 1.00 81.06 656 ILE A C 1
ATOM 5131 O O . ILE A 1 656 ? 41.339 -43.373 -11.318 1.00 81.06 656 ILE A O 1
ATOM 5135 N N . ASN A 1 657 ? 40.693 -41.574 -12.493 1.00 73.31 657 ASN A N 1
ATOM 5136 C CA . ASN A 1 657 ? 39.913 -42.295 -13.503 1.00 73.31 657 ASN A CA 1
ATOM 5137 C C . ASN A 1 657 ? 40.470 -42.096 -14.921 1.00 73.31 657 ASN A C 1
ATOM 5139 O O . ASN A 1 657 ? 40.478 -40.982 -15.432 1.00 73.31 657 ASN A O 1
ATOM 5143 N N . SER A 1 658 ? 40.883 -43.164 -15.610 1.00 57.34 658 SER A N 1
ATOM 5144 C CA . SER A 1 658 ? 41.326 -43.104 -17.018 1.00 57.34 658 SER A CA 1
ATOM 5145 C C . SER A 1 658 ? 40.235 -42.467 -17.897 1.00 57.34 658 SER A C 1
ATOM 5147 O O . SER A 1 658 ? 39.134 -43.014 -17.955 1.00 57.34 658 SER A O 1
ATOM 5149 N N . PRO A 1 659 ? 40.480 -41.300 -18.530 1.00 68.94 659 PRO A N 1
ATOM 5150 C CA . PRO A 1 659 ? 41.540 -41.117 -19.531 1.00 68.94 659 PRO A CA 1
ATOM 5151 C C . PRO A 1 659 ? 42.788 -40.334 -19.078 1.00 68.94 659 PRO A C 1
ATOM 5153 O O . PRO A 1 659 ? 42.796 -39.622 -18.074 1.00 68.94 659 PRO A O 1
ATOM 5156 N N . ASN A 1 660 ? 43.866 -40.470 -19.860 1.00 83.81 660 ASN A N 1
ATOM 5157 C CA . ASN A 1 660 ? 45.144 -39.789 -19.637 1.00 83.81 660 ASN A CA 1
ATOM 5158 C C . ASN A 1 660 ? 45.040 -38.315 -20.057 1.00 83.81 660 ASN A C 1
ATOM 5160 O O . ASN A 1 660 ? 45.007 -38.008 -21.249 1.00 83.81 660 ASN A O 1
ATOM 5164 N N . TYR A 1 661 ? 45.027 -37.393 -19.095 1.00 90.62 661 TYR A N 1
ATOM 5165 C CA . TYR A 1 661 ? 45.077 -35.961 -19.388 1.00 90.62 661 TYR A CA 1
ATOM 5166 C C . TYR A 1 661 ? 46.515 -35.442 -19.334 1.00 90.62 661 TYR A C 1
ATOM 5168 O O . TYR A 1 661 ? 47.234 -35.704 -18.366 1.00 90.62 661 TYR A O 1
ATOM 5176 N N . VAL A 1 662 ? 46.932 -34.697 -20.359 1.00 91.31 662 VAL A N 1
ATOM 5177 C CA . VAL A 1 662 ? 48.289 -34.141 -20.477 1.00 91.31 662 VAL A CA 1
ATOM 5178 C C . VAL A 1 662 ? 48.225 -32.631 -20.687 1.00 91.31 662 VAL A C 1
ATOM 5180 O O . VAL A 1 662 ? 47.465 -32.142 -21.521 1.00 91.31 662 VAL A O 1
ATOM 5183 N N . VAL A 1 663 ? 49.039 -31.883 -19.944 1.00 90.56 663 VAL A N 1
ATOM 5184 C CA . VAL A 1 663 ? 49.112 -30.422 -20.032 1.00 90.56 663 VAL A CA 1
ATOM 5185 C C . VAL A 1 663 ? 49.775 -29.994 -21.347 1.00 90.56 663 VAL A C 1
ATOM 5187 O O . VAL A 1 663 ? 50.950 -30.280 -21.584 1.00 90.56 663 VAL A O 1
ATOM 5190 N N . ALA A 1 664 ? 49.029 -29.285 -22.196 1.00 87.38 664 ALA A N 1
ATOM 5191 C CA . ALA A 1 664 ? 49.446 -28.881 -23.539 1.00 87.38 664 ALA A CA 1
ATOM 5192 C C . ALA A 1 664 ? 50.495 -27.756 -23.528 1.00 87.38 664 ALA A C 1
ATOM 5194 O O . ALA A 1 664 ? 51.433 -27.761 -24.322 1.00 87.38 664 ALA A O 1
ATOM 5195 N N . ASN A 1 665 ? 50.384 -26.805 -22.598 1.00 84.44 665 ASN A N 1
ATOM 5196 C CA . ASN A 1 665 ? 51.298 -25.668 -22.454 1.00 84.44 665 ASN A CA 1
ATOM 5197 C C . ASN A 1 665 ? 52.380 -25.915 -21.391 1.00 84.44 665 ASN A C 1
ATOM 5199 O O . ASN A 1 665 ? 52.702 -25.043 -20.585 1.00 84.44 665 ASN A O 1
ATOM 5203 N N . ARG A 1 666 ? 52.966 -27.115 -21.390 1.00 76.31 666 ARG A N 1
ATOM 5204 C CA . ARG A 1 666 ? 53.963 -27.523 -20.391 1.00 76.31 666 ARG A CA 1
ATOM 5205 C C . ARG A 1 666 ? 55.223 -26.645 -20.372 1.00 76.31 666 ARG A C 1
ATOM 5207 O O . ARG A 1 666 ? 55.804 -26.456 -19.311 1.00 76.31 666 ARG A O 1
ATOM 5214 N N . ALA A 1 667 ? 55.635 -26.102 -21.520 1.00 71.38 667 ALA A N 1
ATOM 5215 C CA . ALA A 1 667 ? 56.846 -25.280 -21.645 1.00 71.38 667 ALA A CA 1
ATOM 5216 C C . ALA A 1 667 ? 56.799 -23.969 -20.833 1.00 71.38 667 ALA A C 1
ATOM 5218 O O . ALA A 1 667 ? 57.840 -23.380 -20.561 1.00 71.38 667 ALA A O 1
ATOM 5219 N N . SER A 1 668 ? 55.602 -23.539 -20.433 1.00 73.44 668 SER A N 1
ATOM 5220 C CA . SER A 1 668 ? 55.360 -22.319 -19.654 1.00 73.44 668 SER A CA 1
ATOM 5221 C C . SER A 1 668 ? 55.649 -22.489 -18.154 1.00 73.44 668 SER A C 1
ATOM 5223 O O . SER A 1 668 ? 55.645 -21.506 -17.420 1.00 73.44 668 SER A O 1
ATOM 5225 N N . PHE A 1 669 ? 55.908 -23.717 -17.682 1.00 74.06 669 PHE A N 1
ATOM 5226 C CA . PHE A 1 669 ? 56.182 -24.008 -16.273 1.00 74.06 669 PHE A CA 1
ATOM 5227 C C . PHE A 1 669 ? 57.673 -24.335 -16.066 1.00 74.06 669 PHE A C 1
ATOM 5229 O O . PHE A 1 669 ? 58.231 -25.134 -16.824 1.00 74.06 669 PHE A O 1
ATOM 5236 N N . PRO A 1 670 ? 58.347 -23.741 -15.060 1.00 69.38 670 PRO A N 1
ATOM 5237 C CA . PRO A 1 670 ? 59.778 -23.936 -14.846 1.00 69.38 670 PRO A CA 1
ATOM 5238 C C . PRO A 1 670 ? 60.091 -25.406 -14.532 1.00 69.38 670 PRO A C 1
ATOM 5240 O O . PRO A 1 670 ? 59.597 -25.978 -13.563 1.00 69.38 670 PRO A O 1
ATOM 5243 N N . ALA A 1 671 ? 60.927 -26.026 -15.368 1.00 61.50 671 ALA A N 1
ATOM 5244 C CA . ALA A 1 671 ? 61.349 -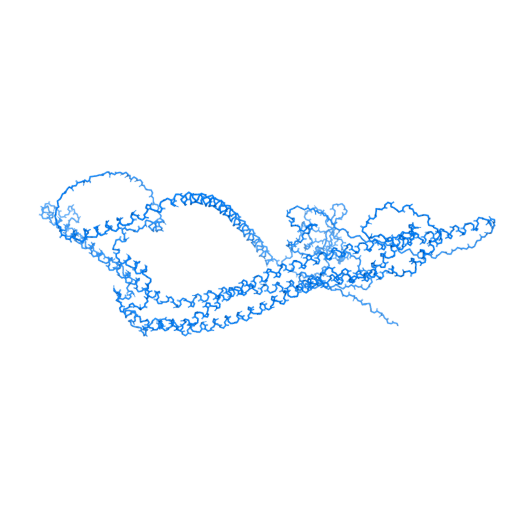27.416 -15.230 1.00 61.50 671 ALA A CA 1
ATOM 5245 C C . ALA A 1 671 ? 62.404 -27.564 -14.121 1.00 61.50 671 ALA A C 1
ATOM 5247 O O . ALA A 1 671 ? 63.591 -27.737 -14.390 1.00 61.50 671 ALA A O 1
ATOM 5248 N N . THR A 1 672 ? 61.987 -27.483 -12.862 1.00 54.19 672 THR A N 1
ATOM 5249 C CA . THR A 1 672 ? 62.863 -27.730 -11.711 1.00 54.19 672 THR A CA 1
ATOM 5250 C C . THR A 1 672 ? 62.312 -28.890 -10.887 1.00 54.19 672 THR A C 1
ATOM 5252 O O . THR A 1 672 ? 61.428 -28.687 -10.067 1.00 54.19 672 THR A O 1
ATOM 5255 N N . GLY A 1 673 ? 62.837 -30.103 -11.106 1.00 65.50 673 GLY A N 1
ATOM 5256 C CA . GLY A 1 673 ? 62.655 -31.273 -10.227 1.00 65.50 673 GLY A CA 1
ATOM 5257 C C . GLY A 1 673 ? 61.404 -32.143 -10.445 1.00 65.50 673 GLY A C 1
ATOM 5258 O O . GLY A 1 673 ? 60.498 -31.794 -11.199 1.00 65.50 673 GLY A O 1
ATOM 5259 N N . ASP A 1 674 ? 61.360 -33.296 -9.759 1.00 67.19 674 ASP A N 1
ATOM 5260 C CA . ASP A 1 674 ? 60.234 -34.259 -9.713 1.00 67.19 674 ASP A CA 1
ATOM 5261 C C . ASP A 1 674 ? 59.027 -33.720 -8.895 1.00 67.19 674 ASP A C 1
ATOM 5263 O O . ASP A 1 674 ? 58.344 -34.459 -8.186 1.00 67.19 674 ASP A O 1
ATOM 5267 N N . HIS A 1 675 ? 58.758 -32.414 -8.950 1.00 79.69 675 HIS A N 1
ATOM 5268 C CA . HIS A 1 675 ? 57.715 -31.775 -8.148 1.00 79.69 675 HIS A CA 1
ATOM 5269 C C . HIS A 1 675 ? 56.339 -31.801 -8.841 1.00 79.69 675 HIS A C 1
ATOM 5271 O O . HIS A 1 675 ? 56.225 -31.801 -10.072 1.00 79.69 675 HIS A O 1
ATOM 5277 N N . LEU A 1 676 ? 55.281 -31.840 -8.025 1.00 84.94 676 LEU A N 1
ATOM 5278 C CA . LEU A 1 676 ? 53.900 -31.606 -8.451 1.00 84.94 676 LEU A CA 1
ATOM 5279 C C . LEU A 1 676 ? 53.673 -30.101 -8.621 1.00 84.94 676 LEU A C 1
ATOM 5281 O O . LEU A 1 676 ? 54.045 -29.313 -7.753 1.00 84.94 676 LEU A O 1
ATOM 5285 N N . CYS A 1 677 ? 53.048 -29.719 -9.728 1.00 87.75 677 CYS A N 1
ATOM 5286 C CA . CYS A 1 677 ? 52.626 -28.352 -10.009 1.00 87.75 677 CYS A CA 1
ATOM 5287 C C . CYS A 1 677 ? 51.100 -28.253 -9.959 1.00 87.75 677 CYS A C 1
ATOM 5289 O O . CYS A 1 677 ? 50.405 -29.234 -10.223 1.00 87.75 677 CYS A O 1
ATOM 5291 N N . PHE A 1 678 ? 50.591 -27.061 -9.656 1.00 89.69 678 PHE A N 1
ATOM 5292 C CA . PHE A 1 678 ? 49.160 -26.764 -9.624 1.00 89.69 678 PHE A CA 1
ATOM 5293 C C . PHE A 1 678 ? 48.821 -25.709 -10.674 1.00 89.69 678 PHE A C 1
ATOM 5295 O O . PHE A 1 678 ? 49.636 -24.829 -10.951 1.00 89.69 678 PHE A O 1
ATOM 5302 N N . GLY A 1 679 ? 47.626 -25.788 -11.250 1.00 90.00 679 GLY A N 1
ATOM 5303 C CA . GLY A 1 679 ? 47.110 -24.771 -12.162 1.00 90.00 679 GLY A CA 1
ATOM 5304 C C . GLY A 1 679 ? 45.604 -24.894 -12.355 1.00 90.00 679 GLY A C 1
ATOM 5305 O O . GLY A 1 679 ? 45.012 -25.905 -11.984 1.00 90.00 679 GLY A O 1
ATOM 5306 N N . HIS A 1 680 ? 44.990 -23.865 -12.937 1.00 91.31 680 HIS A N 1
ATOM 5307 C CA . HIS A 1 680 ? 43.570 -23.877 -13.292 1.00 91.31 680 HIS A CA 1
ATOM 5308 C C . HIS A 1 680 ? 43.382 -24.219 -14.764 1.00 91.31 680 HIS A C 1
ATOM 5310 O O . HIS A 1 680 ? 44.097 -23.689 -15.619 1.00 91.31 680 HIS A O 1
ATOM 5316 N N . ILE A 1 681 ? 42.414 -25.079 -15.070 1.00 92.06 681 ILE A N 1
ATOM 5317 C CA . ILE A 1 681 ? 42.127 -25.490 -16.445 1.00 92.06 681 ILE A CA 1
ATOM 5318 C C . ILE A 1 681 ? 41.500 -24.334 -17.225 1.00 92.06 681 ILE A C 1
ATOM 5320 O O . ILE A 1 681 ? 40.429 -23.858 -16.875 1.00 92.06 681 ILE A O 1
ATOM 5324 N N . ALA A 1 682 ? 42.147 -23.915 -18.310 1.00 90.25 682 ALA A N 1
ATOM 5325 C CA . ALA A 1 682 ? 41.655 -22.903 -19.242 1.00 90.25 682 ALA A CA 1
ATOM 5326 C C . ALA A 1 682 ? 40.853 -23.522 -20.399 1.00 90.25 682 ALA A C 1
ATOM 5328 O O . ALA A 1 682 ? 39.837 -22.980 -20.822 1.00 90.25 682 ALA A O 1
ATOM 5329 N N . SER A 1 683 ? 41.299 -24.667 -20.924 1.00 91.88 683 SER A N 1
ATOM 5330 C CA . SER A 1 683 ? 40.576 -25.418 -21.958 1.00 91.88 683 SER A CA 1
ATOM 5331 C C . SER A 1 683 ? 40.932 -26.905 -21.927 1.00 91.88 683 SER A C 1
ATOM 5333 O O . SER A 1 683 ? 42.027 -27.285 -21.505 1.00 91.88 683 SER A O 1
ATOM 5335 N N . VAL A 1 684 ? 40.002 -27.747 -22.385 1.00 90.94 684 VAL A N 1
ATOM 5336 C CA . VAL A 1 684 ? 40.199 -29.191 -22.577 1.00 90.94 684 VAL A CA 1
ATOM 5337 C C . VAL A 1 684 ? 39.925 -29.518 -24.039 1.00 90.94 684 VAL A C 1
ATOM 5339 O O . VAL A 1 684 ? 38.839 -29.255 -24.549 1.00 90.94 684 VAL A O 1
ATOM 5342 N N . GLU A 1 685 ? 40.907 -30.100 -24.712 1.00 90.50 685 GLU A N 1
ATOM 5343 C CA . GLU A 1 685 ? 40.870 -30.452 -26.128 1.00 90.50 685 GLU A CA 1
ATOM 5344 C C . GLU A 1 685 ? 41.040 -31.969 -26.299 1.00 90.50 685 GLU A C 1
ATOM 5346 O O . GLU A 1 685 ? 41.682 -32.648 -25.491 1.00 90.50 685 GLU A O 1
ATOM 5351 N N . ALA A 1 686 ? 40.448 -32.531 -27.354 1.00 87.50 686 ALA A N 1
ATOM 5352 C CA . ALA A 1 686 ? 40.633 -33.941 -27.683 1.00 87.50 686 ALA A CA 1
ATOM 5353 C C . ALA A 1 686 ? 42.052 -34.166 -28.237 1.00 87.50 686 ALA A C 1
ATOM 5355 O O . ALA A 1 686 ? 42.443 -33.535 -29.218 1.00 87.50 686 ALA A O 1
ATOM 5356 N N . GLY A 1 687 ? 42.824 -35.046 -27.596 1.00 85.38 687 GLY A N 1
ATOM 5357 C CA . GLY A 1 687 ? 44.143 -35.466 -28.062 1.00 85.38 687 GLY A CA 1
ATOM 5358 C C . GLY A 1 687 ? 44.068 -36.680 -28.991 1.00 85.38 687 GLY A C 1
ATOM 5359 O O . GLY A 1 687 ? 42.994 -37.141 -29.374 1.00 85.38 687 GLY A O 1
ATOM 5360 N N . ALA A 1 688 ? 45.232 -37.212 -29.365 1.00 80.06 688 ALA A N 1
ATOM 5361 C CA . ALA A 1 688 ? 45.311 -38.432 -30.163 1.00 80.06 688 ALA A CA 1
ATOM 5362 C C . ALA A 1 688 ? 45.069 -39.680 -29.287 1.00 80.06 688 ALA A C 1
ATOM 5364 O O . ALA A 1 688 ? 45.727 -39.872 -28.262 1.00 80.06 688 ALA A O 1
ATOM 5365 N N . GLY A 1 689 ? 44.148 -40.554 -29.702 1.00 87.25 689 GLY A N 1
ATOM 5366 C CA . GLY A 1 689 ? 43.745 -41.735 -28.924 1.00 87.25 689 GLY A CA 1
ATOM 5367 C C . GLY A 1 689 ? 42.940 -41.365 -27.671 1.00 87.25 689 GLY A C 1
ATOM 5368 O O . GLY A 1 689 ? 42.209 -40.381 -27.676 1.00 87.25 689 GLY A O 1
ATOM 5369 N N . ASP A 1 690 ? 43.112 -42.114 -26.579 1.00 83.38 690 ASP A N 1
ATOM 5370 C CA . ASP A 1 690 ? 42.416 -41.875 -25.298 1.00 83.38 690 ASP A CA 1
ATOM 5371 C C . ASP A 1 690 ? 43.052 -40.754 -24.450 1.00 83.38 690 ASP A C 1
ATOM 5373 O O . ASP A 1 690 ? 42.838 -40.677 -23.237 1.00 83.38 690 ASP A O 1
ATOM 5377 N N . THR A 1 691 ? 43.873 -39.889 -25.057 1.00 85.12 691 THR A N 1
ATOM 5378 C CA . THR A 1 691 ? 44.458 -38.739 -24.355 1.00 85.12 691 THR A CA 1
ATOM 5379 C C . THR A 1 691 ? 43.632 -37.478 -24.560 1.00 85.12 691 THR A C 1
ATOM 5381 O O . THR A 1 691 ? 43.149 -37.193 -25.654 1.00 85.12 691 THR A O 1
ATOM 5384 N N . ARG A 1 692 ? 43.486 -36.683 -23.500 1.00 88.94 692 ARG A N 1
ATOM 5385 C CA . ARG A 1 692 ? 42.901 -35.338 -23.563 1.00 88.94 692 ARG A CA 1
ATOM 5386 C C . ARG A 1 692 ? 43.970 -34.306 -23.232 1.00 88.94 692 ARG A C 1
ATOM 5388 O O . ARG A 1 692 ? 44.734 -34.474 -22.284 1.00 88.94 692 ARG A O 1
ATOM 5395 N N . LEU A 1 693 ? 44.044 -33.255 -24.035 1.00 88.44 693 LEU A N 1
ATOM 5396 C CA . LEU A 1 693 ? 44.998 -32.170 -23.858 1.00 88.44 693 LEU A CA 1
ATOM 5397 C C . LEU A 1 693 ? 44.356 -31.074 -23.018 1.00 88.44 693 LEU A C 1
ATOM 5399 O O . LEU A 1 693 ? 43.232 -30.663 -23.284 1.00 88.44 693 LEU A O 1
ATOM 5403 N N . VAL A 1 694 ? 45.058 -30.606 -21.995 1.00 90.38 694 VAL A N 1
ATOM 5404 C CA . VAL A 1 694 ? 44.544 -29.586 -21.078 1.00 90.38 694 VAL A CA 1
ATOM 5405 C C . VAL A 1 694 ? 45.452 -28.374 -21.127 1.00 90.38 694 VAL A C 1
ATOM 5407 O O . VAL A 1 694 ? 46.656 -28.489 -20.910 1.00 90.38 694 VAL A O 1
ATOM 5410 N N . LYS A 1 695 ? 44.900 -27.200 -21.415 1.00 91.94 695 LYS A N 1
ATOM 5411 C CA . LYS A 1 695 ? 45.637 -25.940 -21.332 1.00 91.94 695 LYS A CA 1
ATOM 5412 C C . LYS A 1 695 ? 45.376 -25.329 -19.966 1.00 91.94 695 LYS A C 1
ATOM 5414 O O . LYS A 1 695 ? 44.218 -25.193 -19.583 1.00 91.94 695 LYS A O 1
ATOM 5419 N N . LEU A 1 696 ? 46.424 -24.976 -19.230 1.00 91.19 696 LEU A N 1
ATOM 5420 C CA . LEU A 1 696 ? 46.294 -24.312 -17.930 1.00 91.19 696 LEU A CA 1
ATOM 5421 C C . LEU A 1 696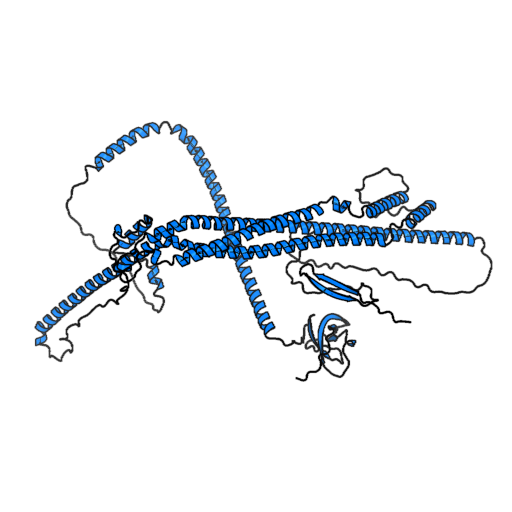 ? 46.469 -22.797 -18.083 1.00 91.19 696 LEU A C 1
ATOM 5423 O O . LEU A 1 696 ? 47.253 -22.358 -18.928 1.00 91.19 696 LEU A O 1
ATOM 5427 N N . HIS A 1 697 ? 45.775 -21.999 -17.270 1.00 85.75 697 HIS A N 1
ATOM 5428 C CA . HIS A 1 697 ? 46.073 -20.569 -17.144 1.00 85.75 697 HIS A CA 1
ATOM 5429 C C . HIS A 1 697 ? 47.495 -20.374 -16.592 1.00 85.75 697 HIS A C 1
ATOM 5431 O O . HIS A 1 697 ? 47.932 -21.132 -15.725 1.00 85.75 697 HIS A O 1
ATOM 5437 N N . GLU A 1 698 ? 48.219 -19.359 -17.077 1.00 67.50 698 GLU A N 1
ATOM 5438 C CA . GLU A 1 698 ? 49.502 -18.954 -16.491 1.00 67.50 698 GLU A CA 1
ATOM 5439 C C . GLU A 1 698 ? 49.265 -18.426 -15.074 1.00 67.50 698 GLU A C 1
ATOM 5441 O O . GLU A 1 698 ? 48.885 -17.276 -14.864 1.00 67.50 698 GLU A O 1
ATOM 5446 N N . THR A 1 699 ? 49.457 -19.281 -14.077 1.00 58.53 699 THR A N 1
ATOM 5447 C CA . THR A 1 699 ? 49.481 -18.863 -12.679 1.00 58.53 699 THR A CA 1
ATOM 5448 C C . THR A 1 699 ? 50.906 -18.470 -12.315 1.00 58.53 699 THR A C 1
ATOM 5450 O O . THR A 1 699 ? 51.841 -19.233 -12.565 1.00 58.53 699 THR A O 1
ATOM 5453 N N . SER A 1 700 ? 51.086 -17.295 -11.706 1.00 43.78 700 SER A N 1
ATOM 5454 C CA . SER A 1 700 ? 52.370 -16.890 -11.124 1.00 43.78 700 SER A CA 1
ATOM 5455 C C . SER A 1 700 ? 52.900 -18.004 -10.207 1.00 43.78 700 SER A C 1
ATOM 5457 O O . SER A 1 700 ? 52.101 -18.580 -9.465 1.00 43.78 700 SER A O 1
ATOM 5459 N N . PRO A 1 701 ? 54.204 -18.343 -10.239 1.00 47.91 701 PRO A N 1
ATOM 5460 C CA . PRO A 1 701 ? 54.743 -19.402 -9.396 1.00 47.91 701 PRO A CA 1
ATOM 5461 C C . PRO A 1 701 ? 54.465 -19.056 -7.931 1.00 47.91 701 PRO A C 1
ATOM 5463 O O . PRO A 1 701 ? 54.982 -18.065 -7.414 1.00 47.91 701 PRO A O 1
ATOM 5466 N N . LEU A 1 702 ? 53.623 -19.857 -7.274 1.00 47.47 702 LEU A N 1
ATOM 5467 C CA . LEU A 1 702 ? 53.463 -19.806 -5.826 1.00 47.47 702 LEU A CA 1
ATOM 5468 C C . LEU A 1 702 ? 54.848 -20.063 -5.230 1.00 47.47 702 LEU A C 1
ATOM 5470 O O . LEU A 1 702 ? 55.432 -21.129 -5.440 1.00 47.47 702 LEU A O 1
ATOM 5474 N N . SER A 1 703 ? 55.410 -19.063 -4.547 1.00 40.88 703 SER A N 1
ATOM 5475 C CA . SER A 1 703 ? 56.643 -19.269 -3.797 1.00 40.88 703 SER A CA 1
ATOM 5476 C C . SER A 1 703 ? 56.393 -20.374 -2.767 1.00 40.88 703 SER A C 1
ATOM 5478 O O . SER A 1 703 ? 55.305 -20.424 -2.184 1.00 40.88 703 SER A O 1
ATOM 5480 N N . PRO A 1 704 ? 57.354 -21.284 -2.542 1.00 40.78 704 PRO A N 1
ATOM 5481 C CA . PRO A 1 704 ? 57.193 -22.321 -1.543 1.00 40.78 704 PRO A CA 1
ATOM 5482 C C . PRO A 1 704 ? 57.201 -21.647 -0.169 1.00 40.78 704 PRO A C 1
ATOM 5484 O O . PRO A 1 704 ? 58.255 -21.391 0.409 1.00 40.78 704 PRO A O 1
ATOM 5487 N N . ARG A 1 705 ? 56.019 -21.315 0.352 1.00 34.50 705 ARG A N 1
ATOM 5488 C CA . ARG A 1 705 ? 55.831 -21.189 1.791 1.00 34.50 705 ARG A CA 1
ATOM 5489 C C . ARG A 1 705 ? 55.674 -22.605 2.318 1.00 34.50 705 ARG A C 1
ATOM 5491 O O . ARG A 1 705 ? 54.692 -23.276 2.027 1.00 34.50 705 ARG A O 1
ATOM 5498 N N . THR A 1 706 ? 56.704 -23.055 3.019 1.00 39.72 706 THR A N 1
ATOM 5499 C CA . THR A 1 706 ? 56.611 -24.149 3.977 1.00 39.72 706 THR A CA 1
ATOM 5500 C C . THR A 1 706 ? 55.574 -23.764 5.023 1.00 39.72 706 THR A C 1
ATOM 5502 O O . THR A 1 706 ? 55.850 -22.857 5.804 1.00 39.72 706 THR A O 1
ATOM 5505 N N . ASP A 1 707 ? 54.404 -24.390 4.957 1.00 30.08 707 ASP A N 1
ATOM 5506 C CA . ASP A 1 707 ? 53.569 -24.811 6.089 1.00 30.08 707 ASP A CA 1
ATOM 5507 C C . ASP A 1 707 ? 52.564 -25.867 5.607 1.00 30.08 707 ASP A C 1
ATOM 5509 O O . ASP A 1 707 ? 51.844 -25.596 4.615 1.00 30.08 707 ASP A O 1
#

pLDDT: mean 70.96, std 24.03, range [22.27, 98.12]

InterPro domains:
  IPR040040 Autophagy-related protein 11 [PTHR13222] (14-465)
  IPR045326 Autophagy protein ATG17-like domain [PF04108] (111-435)